Protein AF-A0AAD9MLM4-F1 (afdb_monomer_lite)

Foldseek 3Di:
DQDPCPVVVCCVVCVVVDDPDDQPEAAQEAEAAVVNVLVVLVVVDPDPVSSVVSSVVVVVVRCNRHVHDHYYHYDDLCSVVVPDDDDDPVRVVLVVLVVVLLCCQQPNDPFAHHAPPADQCADVQAGHLVVLVVLQQVVCPPPPTPGQWDDDPDDPPGFIAGLLQSVLLSLVVNVVSVVCVVVVHRDDPPDSDDSPPRDDPDDPDVPVVPPPPPDCLLQFPDQDLVLNRVSSSQSSRCVSVVDRQFQPRHDGHDHDHSVRNSCCSNPNDPPCPVPPPDDPPDPPDPPPPPVVVCPPPVVVRRDHAQLLLVCLLPDALVRLVVHFPLCSQLSDCDPPHPNNVVNNDDPQLVVLVVQLVVLVVQLVVLVVVCVDDPVCNVVSVVSNVVSVVSNVVSVVSSVVCCSPVPRDDPRCSVSSSVRLLPRPLVSGDPVCSSSSDDDLPFPFDQDPVCQVPDPDPPCDDPVVPPVVVVVVVPPPPDDDDPPPDDDDGDTDTDRDDPPPPPDDDDDDDDDDDDDDDDDDDDDDDDDDDDDDDDDDDDDDDDDDDDD

Structure (mmCIF, N/CA/C/O backbone):
data_AF-A0AAD9MLM4-F1
#
_entry.id   AF-A0AAD9MLM4-F1
#
loop_
_atom_site.group_PDB
_atom_site.id
_atom_site.type_symbol
_atom_site.label_atom_id
_atom_site.label_alt_id
_atom_site.label_comp_id
_atom_site.label_asym_id
_atom_site.label_entity_id
_atom_site.label_seq_id
_atom_site.pdbx_PDB_ins_code
_atom_site.Cartn_x
_atom_site.Cartn_y
_atom_site.Cartn_z
_atom_site.occupancy
_atom_site.B_iso_or_equiv
_atom_site.auth_seq_id
_atom_site.auth_comp_id
_atom_site.auth_asym_id
_atom_site.auth_atom_id
_atom_site.pdbx_PDB_model_num
ATOM 1 N N . MET A 1 1 ? -2.853 -8.994 13.478 1.00 41.12 1 MET A N 1
ATOM 2 C CA . MET A 1 1 ? -1.852 -9.075 12.383 1.00 41.12 1 MET A CA 1
ATOM 3 C C . MET A 1 1 ? -1.390 -10.520 12.213 1.00 41.12 1 MET A C 1
ATOM 5 O O . MET A 1 1 ? -0.914 -11.113 13.170 1.00 41.12 1 MET A O 1
ATOM 9 N N . GLY A 1 2 ? -1.604 -11.125 11.042 1.00 50.06 2 GLY A N 1
ATOM 10 C CA . GLY A 1 2 ? -1.428 -12.567 10.799 1.00 50.06 2 GLY A CA 1
ATOM 11 C C . GLY A 1 2 ? -0.006 -13.016 10.442 1.00 50.06 2 GLY A C 1
ATOM 12 O O . GLY A 1 2 ? 0.135 -13.924 9.626 1.00 50.06 2 GLY A O 1
ATOM 13 N N . ILE A 1 3 ? 1.035 -12.389 10.999 1.00 57.81 3 ILE A N 1
ATOM 14 C CA . ILE A 1 3 ? 2.434 -12.746 10.711 1.00 57.81 3 ILE A CA 1
ATOM 15 C C . ILE A 1 3 ? 2.723 -14.138 11.310 1.00 57.81 3 ILE A C 1
ATOM 17 O O . ILE A 1 3 ? 2.653 -14.295 12.537 1.00 57.81 3 ILE A O 1
ATOM 21 N N . PRO A 1 4 ? 3.029 -15.169 10.495 1.00 56.84 4 PRO A N 1
ATOM 22 C CA . PRO A 1 4 ? 3.308 -16.508 11.002 1.00 56.84 4 PRO A CA 1
ATOM 23 C C . PRO A 1 4 ? 4.464 -16.493 12.008 1.00 56.84 4 PRO A C 1
ATOM 25 O O . PRO A 1 4 ? 5.516 -15.921 11.751 1.00 56.84 4 PRO A O 1
ATOM 28 N N . GLY A 1 5 ? 4.262 -17.107 13.175 1.00 67.12 5 GLY A N 1
ATOM 29 C CA . GLY A 1 5 ? 5.287 -17.185 14.221 1.00 67.12 5 GLY A CA 1
ATOM 30 C C . GLY A 1 5 ? 5.464 -15.923 15.074 1.00 67.12 5 GLY A C 1
ATOM 31 O O . GLY A 1 5 ? 6.177 -15.999 16.070 1.00 67.12 5 GLY A O 1
ATOM 32 N N . PHE A 1 6 ? 4.780 -14.809 14.781 1.00 73.81 6 PHE A N 1
ATOM 33 C CA . PHE A 1 6 ? 4.893 -13.578 15.577 1.00 73.81 6 PHE A CA 1
ATOM 34 C C . PHE A 1 6 ? 4.547 -13.807 17.051 1.00 73.81 6 PHE A C 1
ATOM 36 O O . PHE A 1 6 ? 5.374 -13.545 17.912 1.00 73.81 6 PHE A O 1
ATOM 43 N N . ASN A 1 7 ? 3.393 -14.407 17.359 1.00 71.50 7 ASN A N 1
ATOM 44 C CA . ASN A 1 7 ? 3.023 -14.716 18.749 1.00 71.50 7 ASN A CA 1
ATOM 45 C C . ASN A 1 7 ? 4.035 -15.641 19.445 1.00 71.50 7 ASN A C 1
ATOM 47 O O . ASN A 1 7 ? 4.271 -15.505 20.642 1.00 71.50 7 ASN A O 1
ATOM 51 N N . THR A 1 8 ? 4.644 -16.576 18.710 1.00 79.31 8 THR A N 1
ATOM 52 C CA . THR A 1 8 ? 5.697 -17.452 19.242 1.00 79.31 8 THR A CA 1
ATOM 53 C C . THR A 1 8 ? 6.961 -16.658 19.560 1.00 79.31 8 THR A C 1
ATOM 55 O O . THR A 1 8 ? 7.553 -16.860 20.617 1.00 79.31 8 THR A O 1
ATOM 58 N N . TRP A 1 9 ? 7.357 -15.742 18.673 1.00 86.69 9 TRP A N 1
ATOM 59 C CA . TRP A 1 9 ? 8.491 -14.848 18.881 1.00 86.69 9 TRP A CA 1
ATOM 60 C C . TRP A 1 9 ? 8.241 -13.889 20.053 1.00 86.69 9 TRP A C 1
ATOM 62 O O . TRP A 1 9 ? 9.062 -13.854 20.962 1.00 86.69 9 TRP A O 1
ATOM 72 N N . VAL A 1 10 ? 7.086 -13.210 20.113 1.00 78.75 10 VAL A N 1
ATOM 73 C CA . VAL A 1 10 ? 6.741 -12.285 21.212 1.00 78.75 10 VAL A CA 1
ATOM 74 C C . VAL A 1 10 ? 6.710 -13.025 22.551 1.00 78.75 10 VAL A C 1
ATOM 76 O O . VAL A 1 10 ? 7.306 -12.548 23.506 1.00 78.75 10 VAL A O 1
ATOM 79 N N . ARG A 1 11 ? 6.118 -14.228 22.627 1.00 85.94 11 ARG A N 1
ATOM 80 C CA . ARG A 1 11 ? 6.148 -15.058 23.852 1.00 85.94 11 ARG A CA 1
ATOM 81 C C . ARG A 1 11 ? 7.552 -15.447 24.292 1.00 85.94 11 ARG A C 1
ATOM 83 O O . ARG A 1 11 ? 7.780 -15.620 25.483 1.00 85.94 11 ARG A O 1
ATOM 90 N N . LYS A 1 12 ? 8.469 -15.636 23.341 1.00 89.81 12 LYS A N 1
ATOM 91 C CA . LYS A 1 12 ? 9.864 -15.970 23.636 1.00 89.81 12 LYS A CA 1
ATOM 92 C C . LYS A 1 12 ? 10.642 -14.749 24.133 1.00 89.81 12 LYS A C 1
ATOM 94 O O . LYS A 1 12 ? 11.450 -14.907 25.036 1.00 89.81 12 LYS A O 1
ATOM 99 N N . GLN A 1 13 ? 10.423 -13.579 23.531 1.00 92.56 13 GLN A N 1
ATOM 100 C CA . GLN A 1 13 ? 11.154 -12.350 23.867 1.00 92.56 13 GLN A CA 1
ATOM 101 C C . GLN A 1 13 ? 10.599 -11.637 25.103 1.00 92.56 13 GLN A C 1
ATOM 103 O O . GLN A 1 13 ? 11.360 -11.049 25.859 1.00 92.56 13 GLN A O 1
ATOM 108 N N . TYR A 1 14 ? 9.286 -11.710 25.318 1.00 88.31 14 TYR A N 1
ATOM 109 C CA . TYR A 1 14 ? 8.581 -11.011 26.391 1.00 88.31 14 TYR A CA 1
ATOM 110 C C . TYR A 1 14 ? 7.689 -11.994 27.157 1.00 88.31 14 TYR A C 1
ATOM 112 O O . TYR A 1 14 ? 6.463 -11.879 27.096 1.00 88.31 14 TYR A O 1
ATOM 120 N N . PRO A 1 15 ? 8.260 -13.003 27.840 1.00 90.38 15 PRO A N 1
ATOM 121 C CA . PRO A 1 15 ? 7.467 -14.001 28.557 1.00 90.38 15 PRO A CA 1
ATOM 122 C C . PRO A 1 15 ? 6.548 -13.362 29.607 1.00 90.38 15 PRO A C 1
ATOM 124 O O . PRO A 1 15 ? 5.413 -13.807 29.762 1.00 90.38 15 PRO A O 1
ATOM 127 N N . ASP A 1 16 ? 6.993 -12.272 30.232 1.00 88.81 16 ASP A N 1
ATOM 128 C CA . ASP A 1 16 ? 6.259 -11.556 31.282 1.00 88.81 16 ASP A CA 1
ATOM 129 C C . ASP A 1 16 ? 5.074 -10.742 30.740 1.00 88.81 16 ASP A C 1
ATOM 131 O O . ASP A 1 16 ? 4.144 -10.425 31.477 1.00 88.81 16 ASP A O 1
ATOM 135 N N . ALA A 1 17 ? 5.046 -10.460 29.431 1.00 80.19 17 ALA A N 1
ATOM 136 C CA . ALA A 1 17 ? 3.893 -9.844 28.773 1.00 80.19 17 ALA A CA 1
ATOM 137 C C . ALA A 1 17 ? 2.716 -10.826 28.600 1.00 80.19 17 ALA A C 1
ATOM 139 O O . ALA A 1 17 ? 1.631 -10.424 28.176 1.00 80.19 17 ALA A O 1
ATOM 140 N N . PHE A 1 18 ? 2.912 -12.116 28.904 1.00 84.88 18 PHE A N 1
ATOM 141 C CA . PHE A 1 18 ? 1.872 -13.137 28.829 1.00 84.88 18 PHE A CA 1
ATOM 142 C C . PHE A 1 18 ? 1.575 -13.702 30.209 1.00 84.88 18 PHE A C 1
ATOM 144 O O . PHE A 1 18 ? 2.342 -14.481 30.772 1.00 84.88 18 PHE A O 1
ATOM 151 N N . VAL A 1 19 ? 0.380 -13.408 30.708 1.00 83.56 19 VAL A N 1
ATOM 152 C CA . VAL A 1 19 ? -0.139 -14.078 31.896 1.00 83.56 19 VAL A CA 1
ATOM 153 C C . VAL A 1 19 ? -0.535 -15.504 31.513 1.00 83.56 19 VAL A C 1
ATOM 155 O O . VAL A 1 19 ? -1.366 -15.723 30.626 1.00 83.56 19 VAL A O 1
ATOM 158 N N . LYS A 1 20 ? 0.067 -16.499 32.174 1.00 83.81 20 LYS A N 1
ATOM 159 C CA . LYS A 1 20 ? -0.412 -17.883 32.105 1.00 83.81 20 LYS A CA 1
ATOM 160 C C . LYS A 1 20 ? -1.719 -17.965 32.883 1.00 83.81 20 LYS A C 1
ATOM 162 O O . LYS A 1 20 ? -1.706 -18.152 34.092 1.00 83.81 20 LYS A O 1
ATOM 167 N N . LEU A 1 21 ? -2.833 -17.822 32.179 1.00 80.94 21 LEU A N 1
ATOM 168 C CA . LEU A 1 21 ? -4.146 -18.054 32.763 1.00 80.94 21 LEU A CA 1
ATOM 169 C C . LEU A 1 21 ? -4.294 -19.550 33.058 1.00 80.94 21 LEU A C 1
ATOM 171 O O . LEU A 1 21 ? -4.086 -20.386 32.170 1.00 80.94 21 LEU A O 1
ATOM 175 N N . SER A 1 22 ? -4.620 -19.889 34.305 1.00 85.62 22 SER A N 1
ATOM 176 C CA . SER A 1 22 ? -5.024 -21.253 34.635 1.00 85.62 22 SER A CA 1
ATOM 177 C C . SER A 1 22 ? -6.350 -21.553 33.921 1.00 85.62 22 SER A C 1
ATOM 179 O O . SER A 1 22 ? -7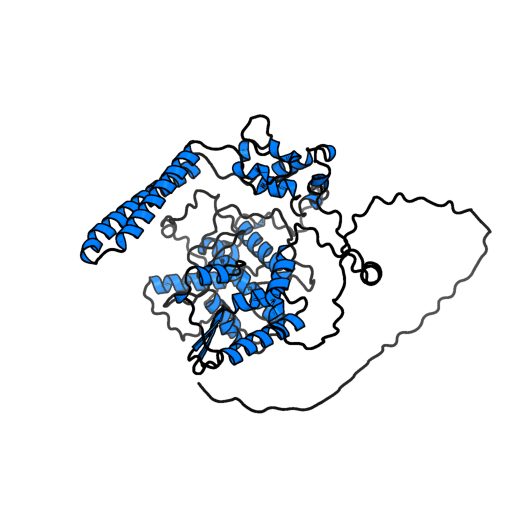.235 -20.698 33.945 1.00 85.62 22 SER A O 1
ATOM 181 N N . PRO A 1 23 ? -6.550 -22.745 33.324 1.00 79.00 23 PRO A N 1
ATOM 182 C CA . PRO A 1 23 ? -7.811 -23.107 32.662 1.00 79.00 23 PRO A CA 1
ATOM 183 C C . PRO A 1 23 ? -9.055 -22.989 33.557 1.00 79.00 23 PRO A C 1
ATOM 185 O O . PRO A 1 23 ? -10.180 -22.977 33.070 1.00 79.00 23 PRO A O 1
ATOM 188 N N . SER A 1 24 ? -8.860 -22.959 34.876 1.00 81.69 24 SER A N 1
ATOM 189 C CA . SER A 1 24 ? -9.924 -22.839 35.869 1.00 81.69 24 SER A CA 1
ATOM 190 C C . SER A 1 24 ? -10.165 -21.412 36.353 1.00 81.69 24 SER A C 1
ATOM 192 O O . SER A 1 24 ? -11.102 -21.208 37.120 1.00 81.69 24 SER A O 1
ATOM 194 N N . GLU A 1 25 ? -9.3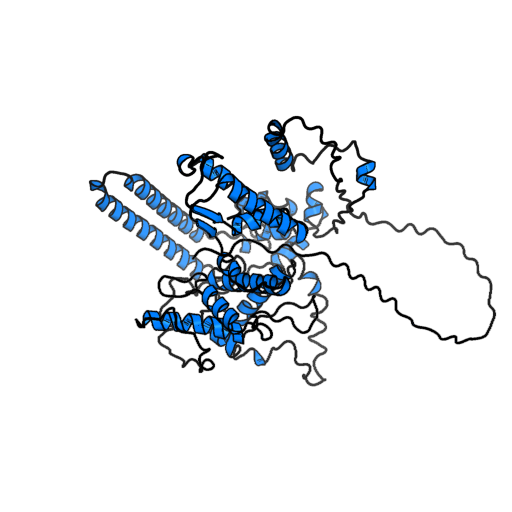18 -20.448 35.990 1.00 91.62 25 GLU A N 1
ATOM 195 C CA . GLU A 1 25 ? -9.369 -19.097 36.539 1.00 91.62 25 GLU A CA 1
ATOM 196 C C . GLU A 1 25 ? -10.238 -18.187 35.656 1.00 91.62 25 GLU A C 1
ATOM 198 O O . GLU A 1 25 ? -9.857 -17.869 34.528 1.00 91.62 25 GLU A O 1
ATOM 203 N N . PRO A 1 26 ? -11.423 -17.772 36.137 1.00 92.56 26 PRO A N 1
ATOM 204 C CA . PRO A 1 26 ? -12.310 -16.926 35.358 1.00 92.56 26 PRO A CA 1
ATOM 205 C C . PRO A 1 26 ? -11.778 -15.494 35.288 1.00 92.56 26 PRO A C 1
ATOM 207 O O . PRO A 1 26 ? -11.460 -14.889 36.317 1.00 92.56 26 PRO A O 1
ATOM 210 N N . VAL A 1 27 ? -11.763 -14.911 34.093 1.00 93.88 27 VAL A N 1
ATOM 211 C CA . VAL A 1 27 ? -11.370 -13.509 33.896 1.00 93.88 27 VAL A CA 1
ATOM 212 C C . VAL A 1 27 ? -12.551 -12.569 34.132 1.00 93.88 27 VAL A C 1
ATOM 214 O O . VAL A 1 27 ? -13.708 -12.937 33.949 1.00 93.88 27 VAL A O 1
ATOM 217 N N . ASP A 1 28 ? -12.292 -11.325 34.520 1.00 92.62 28 ASP A N 1
ATOM 218 C CA . ASP A 1 28 ? -13.352 -10.313 34.606 1.00 92.62 28 ASP A CA 1
ATOM 219 C C . ASP A 1 28 ? -13.786 -9.840 33.211 1.00 92.62 28 ASP A C 1
ATOM 221 O O . ASP A 1 28 ? -14.979 -9.731 32.913 1.00 92.62 28 ASP A O 1
ATOM 225 N N . HIS A 1 29 ? -12.816 -9.605 32.329 1.00 86.38 29 HIS A N 1
ATOM 226 C CA . HIS A 1 29 ? -13.038 -9.080 30.990 1.00 86.38 29 HIS A CA 1
ATOM 227 C C . HIS A 1 29 ? -12.274 -9.916 29.963 1.00 86.38 29 HIS A C 1
ATOM 229 O O . HIS A 1 29 ? -11.076 -10.138 30.117 1.00 86.38 29 HIS A O 1
ATOM 235 N N . LEU A 1 30 ? -12.958 -10.358 28.908 1.00 88.00 30 LEU A N 1
ATOM 236 C CA . LEU A 1 30 ? -12.347 -11.069 27.787 1.00 88.00 30 LEU A CA 1
ATOM 237 C C . LEU A 1 30 ? -12.404 -10.195 26.538 1.00 88.00 30 LEU A C 1
ATOM 239 O O . LEU A 1 30 ? -13.489 -9.837 26.089 1.00 88.00 30 LEU A O 1
ATOM 243 N N . TYR A 1 31 ? -11.244 -9.878 25.965 1.00 87.50 31 TYR A N 1
ATOM 244 C CA . TYR A 1 31 ? -11.149 -9.242 24.655 1.00 87.50 31 TYR A CA 1
ATOM 245 C C . TYR A 1 31 ? -10.790 -10.284 23.591 1.00 87.50 31 TYR A C 1
ATOM 247 O O . TYR A 1 31 ? -9.751 -10.937 23.686 1.00 87.50 31 TYR A O 1
ATOM 255 N N . VAL A 1 32 ? -11.631 -10.435 22.569 1.00 85.69 32 VAL A N 1
ATOM 256 C CA . VAL A 1 32 ? -11.391 -11.338 21.437 1.00 85.69 32 VAL A CA 1
ATOM 257 C C . VAL A 1 32 ? -11.060 -10.507 20.206 1.00 85.69 32 VAL A C 1
ATOM 259 O O . VAL A 1 32 ? -11.939 -9.842 19.670 1.00 85.69 32 VAL A O 1
ATOM 262 N N . ASP A 1 33 ? -9.820 -10.575 19.718 1.00 83.19 33 ASP A N 1
ATOM 263 C CA . ASP A 1 33 ? -9.464 -10.037 18.398 1.00 83.19 33 ASP A CA 1
ATOM 264 C C . ASP A 1 33 ? -10.144 -10.888 17.314 1.00 83.19 33 ASP A C 1
ATOM 266 O O . ASP A 1 33 ? -9.694 -11.989 16.951 1.00 83.19 33 ASP A O 1
ATOM 270 N N . LEU A 1 34 ? -11.275 -10.387 16.818 1.00 82.50 34 LEU A N 1
ATOM 271 C CA . LEU A 1 34 ? -12.071 -11.079 15.823 1.00 82.50 34 LEU A CA 1
ATOM 272 C C . LEU A 1 34 ? -11.368 -11.086 14.469 1.00 82.50 34 LEU A C 1
ATOM 274 O O . LEU A 1 34 ? -11.475 -12.075 13.757 1.00 82.50 34 LEU A O 1
ATOM 278 N N . ALA A 1 35 ? -10.598 -10.052 14.123 1.00 72.81 35 ALA A N 1
ATOM 279 C CA . ALA A 1 35 ? -9.879 -10.006 12.851 1.00 72.81 35 ALA A CA 1
ATOM 280 C C . ALA A 1 35 ? -8.841 -11.135 12.764 1.00 72.81 35 ALA A C 1
ATOM 282 O O . ALA A 1 35 ? -8.776 -11.859 11.767 1.00 72.81 35 ALA A O 1
ATOM 283 N N . CYS A 1 36 ? -8.073 -11.346 13.836 1.00 78.50 36 CYS A N 1
ATOM 284 C CA . CYS A 1 36 ? -7.139 -12.466 13.926 1.00 78.50 36 CYS A CA 1
ATOM 285 C C . CYS A 1 36 ? -7.868 -13.821 13.900 1.00 78.50 36 CYS A C 1
ATOM 287 O O . CYS A 1 36 ? -7.474 -14.734 13.169 1.00 78.50 36 CYS A O 1
ATOM 289 N N . THR A 1 37 ? -8.965 -13.938 14.654 1.00 84.06 37 THR A N 1
ATOM 290 C CA . THR A 1 37 ? -9.767 -15.167 14.733 1.00 84.06 37 THR A CA 1
ATOM 291 C C . THR A 1 37 ? -10.356 -15.538 13.366 1.00 84.06 37 THR A C 1
ATOM 293 O O . THR A 1 37 ? -10.158 -16.660 12.893 1.00 84.06 37 THR A O 1
ATOM 296 N N . LEU A 1 38 ? -10.982 -14.579 12.680 1.00 82.62 38 LEU A N 1
ATOM 297 C CA . LEU A 1 38 ? -11.536 -14.735 11.336 1.00 82.62 38 LEU A CA 1
ATOM 298 C C . LEU A 1 38 ? -10.459 -15.129 10.327 1.00 82.62 38 LEU A C 1
ATOM 300 O O . LEU A 1 38 ? -10.668 -16.073 9.573 1.00 82.62 38 LEU A O 1
ATOM 304 N N . HIS A 1 39 ? -9.287 -14.488 10.351 1.00 79.06 39 HIS A N 1
ATOM 305 C CA . HIS A 1 39 ? -8.195 -14.820 9.432 1.00 79.06 39 HIS A CA 1
ATOM 306 C C . HIS A 1 39 ? -7.772 -16.298 9.536 1.00 79.06 39 HIS A C 1
ATOM 308 O O . HIS A 1 39 ? -7.571 -16.971 8.522 1.00 79.06 39 HIS A O 1
ATOM 314 N N . VAL A 1 40 ? -7.677 -16.832 10.760 1.00 83.69 40 VAL A N 1
ATOM 315 C CA . VAL A 1 40 ? -7.343 -18.248 10.993 1.00 83.69 40 VAL A CA 1
ATOM 316 C C . VAL A 1 40 ? -8.463 -19.176 10.524 1.00 83.69 40 VAL A C 1
ATOM 318 O O . VAL A 1 40 ? -8.184 -20.240 9.966 1.00 83.69 40 VAL A O 1
ATOM 321 N N . ILE A 1 41 ? -9.721 -18.803 10.760 1.00 87.75 41 ILE A N 1
ATOM 322 C CA . ILE A 1 41 ? -10.874 -19.637 10.417 1.00 87.75 41 ILE A CA 1
ATOM 323 C C . ILE A 1 41 ? -11.111 -19.662 8.909 1.00 87.75 41 ILE A C 1
ATOM 325 O O . ILE A 1 41 ? -11.262 -20.752 8.357 1.00 87.75 41 ILE A O 1
ATOM 329 N N . ILE A 1 42 ? -11.083 -18.506 8.241 1.00 84.44 42 ILE A N 1
ATOM 330 C CA . ILE A 1 42 ? -11.265 -18.376 6.787 1.00 84.44 42 ILE A CA 1
ATOM 331 C C . ILE A 1 42 ? -10.235 -19.237 6.059 1.00 84.44 42 ILE A C 1
ATOM 333 O O . ILE A 1 42 ? -10.610 -20.080 5.253 1.00 84.44 42 ILE A O 1
ATOM 337 N N . ARG A 1 43 ? -8.948 -19.143 6.428 1.00 81.62 43 ARG A N 1
ATOM 338 C CA . ARG A 1 43 ? -7.878 -19.961 5.825 1.00 81.62 43 ARG A CA 1
ATOM 339 C C . ARG A 1 43 ? -8.096 -21.471 5.932 1.00 81.62 43 ARG A C 1
ATOM 341 O O . ARG A 1 43 ? -7.546 -22.223 5.135 1.00 81.62 43 ARG A O 1
ATOM 348 N N . LYS A 1 44 ? -8.838 -21.928 6.942 1.00 85.75 44 LYS A N 1
ATOM 349 C CA . LYS A 1 44 ? -9.098 -23.354 7.187 1.00 85.75 44 LYS A CA 1
ATOM 350 C C . LYS A 1 44 ? -10.468 -23.814 6.690 1.00 85.75 44 LYS A C 1
ATOM 352 O O . LYS A 1 44 ? -10.795 -24.991 6.854 1.00 85.75 44 LYS A O 1
ATOM 357 N N . SER A 1 45 ? -11.276 -22.911 6.150 1.00 87.38 45 SER A N 1
ATOM 358 C CA . SER A 1 45 ? -12.643 -23.195 5.729 1.00 87.38 45 SER A CA 1
ATOM 359 C C . SER A 1 45 ? -12.697 -23.222 4.214 1.00 87.38 45 SER A C 1
ATOM 361 O O . SER A 1 45 ? -12.264 -22.281 3.565 1.00 87.38 45 SER A O 1
ATOM 363 N N . THR A 1 46 ? -13.228 -24.300 3.643 1.00 84.62 46 THR A N 1
ATOM 364 C CA . THR A 1 46 ? -13.425 -24.399 2.187 1.00 84.62 46 THR A CA 1
ATOM 365 C C . THR A 1 46 ? -14.856 -24.078 1.765 1.00 84.62 46 THR A C 1
ATOM 367 O O . THR A 1 46 ? -15.152 -24.025 0.579 1.00 84.62 46 THR A O 1
ATOM 370 N N . THR A 1 47 ? -15.755 -23.901 2.737 1.00 84.44 47 THR A N 1
ATOM 371 C CA . THR A 1 47 ? -17.180 -23.612 2.539 1.00 84.44 47 THR A CA 1
ATOM 372 C C . THR A 1 47 ? -17.676 -22.669 3.633 1.00 84.44 47 THR A C 1
ATOM 374 O O . THR A 1 47 ? -17.124 -22.655 4.738 1.00 84.44 47 THR A O 1
ATOM 377 N N . GLU A 1 48 ? -18.750 -21.932 3.352 1.00 75.88 48 GLU A N 1
ATOM 378 C CA . GLU A 1 48 ? -19.423 -21.032 4.301 1.00 75.88 48 GLU A CA 1
ATOM 379 C C . GLU A 1 48 ? -19.884 -21.774 5.568 1.00 75.88 48 GLU A C 1
ATOM 381 O O . GLU A 1 48 ? -19.596 -21.357 6.689 1.00 75.88 48 GLU A O 1
ATOM 386 N N . TYR A 1 49 ? -20.490 -22.956 5.411 1.00 83.38 49 TYR A N 1
ATOM 387 C CA . TYR A 1 49 ? -20.901 -23.793 6.542 1.00 83.38 49 TYR A CA 1
ATOM 388 C C . TYR A 1 49 ? -19.724 -24.162 7.465 1.00 83.38 49 TYR A C 1
ATOM 390 O O . TYR A 1 49 ? -19.830 -24.090 8.692 1.00 83.38 49 TYR A O 1
ATOM 398 N N . GLN A 1 50 ? -18.570 -24.535 6.894 1.00 85.75 50 GLN A N 1
ATOM 399 C CA . GLN A 1 50 ? -17.371 -24.819 7.688 1.00 85.75 50 GLN A CA 1
ATOM 400 C C . GLN A 1 50 ? -16.836 -23.575 8.394 1.00 85.75 50 GLN A C 1
ATOM 402 O O . GLN A 1 50 ? -16.368 -23.698 9.528 1.00 85.75 50 GLN A O 1
ATOM 407 N N . PHE A 1 51 ? -16.906 -22.413 7.743 1.00 87.31 51 PHE A N 1
ATOM 408 C CA . PHE A 1 51 ? -16.513 -21.139 8.331 1.00 87.31 51 PHE A CA 1
ATOM 409 C C . PHE A 1 51 ? -17.341 -20.842 9.583 1.00 87.31 51 PHE A C 1
ATOM 411 O O . PHE A 1 51 ? -16.759 -20.708 10.661 1.00 87.31 51 PHE A O 1
ATOM 418 N N . HIS A 1 52 ? -18.675 -20.865 9.484 1.00 84.25 52 HIS A N 1
ATOM 419 C CA . HIS A 1 52 ? -19.554 -20.631 10.634 1.00 84.25 52 HIS A CA 1
ATOM 420 C C . HIS A 1 52 ? -19.303 -21.638 11.752 1.00 84.25 52 HIS A C 1
ATOM 422 O O . HIS A 1 52 ? -19.048 -21.251 12.892 1.00 84.25 52 HIS A O 1
ATOM 428 N N . ARG A 1 53 ? -19.286 -22.937 11.434 1.00 90.62 53 ARG A N 1
ATOM 429 C CA . ARG A 1 53 ? -19.059 -23.988 12.434 1.00 90.62 53 ARG A CA 1
ATOM 430 C C . ARG A 1 53 ? -17.727 -23.810 13.168 1.00 90.62 53 ARG A C 1
ATOM 432 O O . ARG A 1 53 ? -17.666 -24.012 14.377 1.00 90.62 53 ARG A O 1
ATOM 439 N N . ARG A 1 54 ? -16.650 -23.456 12.460 1.00 89.38 54 ARG A N 1
ATOM 440 C CA . ARG A 1 54 ? -15.329 -23.227 13.069 1.00 89.38 54 ARG A CA 1
ATOM 441 C C . ARG A 1 54 ? -15.282 -21.930 13.870 1.00 89.38 54 ARG A C 1
ATOM 443 O O . ARG A 1 54 ? -14.604 -21.911 14.891 1.00 89.38 54 ARG A O 1
ATOM 450 N N . LEU A 1 55 ? -15.975 -20.882 13.428 1.00 89.12 55 LEU A N 1
ATOM 451 C CA . LEU A 1 55 ? -16.069 -19.621 14.158 1.00 89.12 55 LEU A CA 1
ATOM 452 C C . LEU A 1 55 ? -16.806 -19.791 15.475 1.00 89.12 55 LEU A C 1
ATOM 454 O O . LEU A 1 55 ? -16.230 -19.473 16.510 1.00 89.12 55 LEU A O 1
ATOM 458 N N . HIS A 1 56 ? -18.010 -20.360 15.443 1.00 87.00 56 HIS A N 1
ATOM 459 C CA . HIS A 1 56 ? -18.775 -20.635 16.656 1.00 87.00 56 HIS A CA 1
ATOM 460 C C . HIS A 1 56 ? -17.984 -21.524 17.608 1.00 87.00 56 HIS A C 1
ATOM 462 O O . HIS A 1 56 ? -17.708 -21.102 18.724 1.00 87.00 56 HIS A O 1
ATOM 468 N N . LYS A 1 57 ? -17.455 -22.654 17.115 1.00 92.69 57 LYS A N 1
ATOM 469 C CA . LYS A 1 57 ? -16.608 -23.531 17.930 1.00 92.69 57 LYS A CA 1
ATOM 470 C C . LYS A 1 57 ? -15.440 -22.775 18.573 1.00 92.69 57 LYS A C 1
ATOM 472 O O . LYS A 1 57 ? -15.120 -23.010 19.730 1.00 92.69 57 LYS A O 1
ATOM 477 N N . ARG A 1 58 ? -14.775 -21.882 17.834 1.00 92.44 58 ARG A N 1
ATOM 478 C CA . ARG A 1 58 ? -13.617 -21.147 18.354 1.00 92.44 58 ARG A CA 1
ATOM 479 C C . ARG A 1 58 ? -14.005 -20.108 19.406 1.00 92.44 58 ARG A C 1
ATOM 481 O O . ARG A 1 58 ? -13.244 -19.898 20.344 1.00 92.44 58 ARG A O 1
ATOM 488 N N . LEU A 1 59 ? -15.152 -19.456 19.240 1.00 89.38 59 LEU A N 1
ATOM 489 C CA . LEU A 1 59 ? -15.690 -18.534 20.236 1.00 89.38 59 LEU A CA 1
ATOM 490 C C . LEU A 1 59 ? -16.120 -19.289 21.496 1.00 89.38 59 LEU A C 1
ATOM 492 O O . LEU A 1 59 ? -15.765 -18.856 22.587 1.00 89.38 59 LEU A O 1
ATOM 496 N N . ASP A 1 60 ? -16.770 -20.443 21.347 1.00 90.50 60 ASP A N 1
ATOM 497 C CA . ASP A 1 60 ? -17.134 -21.319 22.466 1.00 90.50 60 ASP A CA 1
ATOM 498 C C . ASP A 1 60 ? -15.883 -21.772 23.231 1.00 90.50 60 ASP A C 1
ATOM 500 O O . ASP A 1 60 ? -15.828 -21.638 24.449 1.00 90.50 60 ASP A O 1
ATOM 504 N N . GLU A 1 61 ? -14.828 -22.185 22.516 1.00 90.69 61 GLU A N 1
ATOM 505 C CA . GLU A 1 61 ? -13.524 -22.515 23.110 1.00 90.69 61 GLU A CA 1
ATOM 506 C C . GLU A 1 61 ? -12.947 -21.341 23.927 1.00 90.69 61 GLU A C 1
ATOM 508 O O . GLU A 1 61 ? -12.355 -21.565 24.981 1.00 90.69 61 GLU A O 1
ATOM 513 N N . TYR A 1 62 ? -13.104 -20.088 23.480 1.00 90.44 62 TYR A N 1
ATOM 514 C CA . TYR A 1 62 ? -12.666 -18.924 24.260 1.00 90.44 62 TYR A CA 1
ATOM 515 C C . TYR A 1 62 ? -13.528 -18.685 25.500 1.00 90.44 62 TYR A C 1
ATOM 517 O O . TYR A 1 62 ? -12.998 -18.421 26.579 1.00 90.44 62 TYR A O 1
ATOM 525 N N . LEU A 1 63 ? -14.848 -18.773 25.365 1.00 90.25 63 LEU A N 1
ATOM 526 C CA . LEU A 1 63 ? -15.768 -18.551 26.478 1.00 90.25 63 LEU A CA 1
ATOM 527 C C . LEU A 1 63 ? -15.615 -19.625 27.556 1.00 90.25 63 LEU A C 1
ATOM 529 O O . LEU A 1 63 ? -15.586 -19.297 28.741 1.00 90.25 63 LEU A O 1
ATOM 533 N N . GLU A 1 64 ? -15.445 -20.882 27.155 1.00 89.69 64 GLU A N 1
ATOM 534 C CA . GLU A 1 64 ? -15.247 -22.003 28.069 1.00 89.69 64 GLU A CA 1
ATOM 535 C C . GLU A 1 64 ? -13.893 -21.929 28.786 1.00 89.69 64 GLU A C 1
ATOM 537 O O . GLU A 1 64 ? -13.829 -22.163 29.996 1.00 89.69 64 GLU A O 1
ATOM 542 N N . ALA A 1 65 ? -12.826 -21.562 28.063 1.00 88.25 65 ALA A N 1
ATOM 543 C CA . ALA A 1 65 ? -11.475 -21.494 28.615 1.00 88.25 65 ALA A CA 1
ATOM 544 C C . ALA A 1 65 ? -11.259 -20.303 29.559 1.00 88.25 65 ALA A C 1
ATOM 546 O O . ALA A 1 65 ? -10.503 -20.426 30.518 1.00 88.25 65 ALA A O 1
ATOM 547 N N . PHE A 1 66 ? -11.882 -19.152 29.286 1.00 89.44 66 PHE A N 1
ATOM 548 C CA . PHE A 1 66 ? -11.618 -17.919 30.039 1.00 89.44 66 PHE A CA 1
ATOM 549 C C . PHE A 1 66 ? -12.750 -17.510 30.982 1.00 89.44 66 PHE A C 1
ATOM 551 O O . PHE A 1 66 ? -12.511 -16.717 31.890 1.00 89.44 66 PHE A O 1
ATOM 558 N N . ARG A 1 67 ? -13.970 -18.034 30.789 1.00 91.62 67 ARG A N 1
ATOM 559 C CA . ARG A 1 67 ? -15.145 -17.812 31.655 1.00 91.62 67 ARG A CA 1
ATOM 560 C C . ARG A 1 67 ? -15.305 -16.344 32.092 1.00 91.62 67 ARG A C 1
ATOM 562 O O . ARG A 1 67 ? -15.250 -16.060 33.293 1.00 91.62 67 ARG A O 1
ATOM 569 N N . PRO A 1 68 ? -15.456 -15.397 31.145 1.00 93.25 68 PRO A N 1
ATOM 570 C CA . PRO A 1 68 ? -15.551 -13.981 31.477 1.00 93.25 68 PRO A CA 1
ATOM 571 C C . PRO A 1 68 ? -16.735 -13.701 32.412 1.00 93.25 68 PRO A C 1
ATOM 573 O O . PRO A 1 68 ? -17.864 -14.079 32.110 1.00 93.25 68 PRO A O 1
ATOM 576 N N . ARG A 1 69 ? -16.487 -13.015 33.534 1.00 93.81 69 ARG A N 1
ATOM 577 C CA . ARG A 1 69 ? -17.500 -12.721 34.566 1.00 93.81 69 ARG A CA 1
ATOM 578 C C . ARG A 1 69 ? -18.253 -11.414 34.350 1.00 93.81 69 ARG A C 1
ATOM 580 O O . ARG A 1 69 ? -19.395 -11.307 34.781 1.00 93.81 69 ARG A O 1
ATOM 587 N N . LYS A 1 70 ? -17.619 -10.410 33.735 1.00 89.25 70 LYS A N 1
ATOM 588 C CA . LYS A 1 70 ? -18.191 -9.060 33.605 1.00 89.25 70 LYS A CA 1
ATOM 589 C C . LYS A 1 70 ? -18.444 -8.663 32.159 1.00 89.25 70 LYS A C 1
ATOM 591 O O . LYS A 1 70 ? -19.548 -8.239 31.842 1.00 89.25 70 LYS A O 1
ATOM 596 N N . ARG A 1 71 ? -17.432 -8.715 31.279 1.00 83.75 71 ARG A N 1
ATOM 597 C CA . ARG A 1 71 ? -17.588 -8.251 29.881 1.00 83.75 71 ARG A CA 1
ATOM 598 C C . ARG A 1 71 ? -16.861 -9.130 28.875 1.00 83.75 71 ARG A C 1
ATOM 600 O O . ARG A 1 71 ? -15.726 -9.537 29.107 1.00 83.75 71 ARG A O 1
ATOM 607 N N . LEU A 1 72 ? -17.492 -9.319 27.722 1.00 84.44 72 LEU A N 1
ATOM 608 C CA . LEU A 1 72 ? -16.876 -9.838 26.508 1.00 84.44 72 LEU A CA 1
ATOM 609 C C . LEU A 1 72 ? -16.792 -8.696 25.490 1.00 84.44 72 LEU A C 1
ATOM 611 O O . LEU A 1 72 ? -17.814 -8.217 25.009 1.00 84.44 72 LEU A O 1
ATOM 615 N N . ALA A 1 73 ? -15.583 -8.256 25.166 1.00 78.88 73 ALA A N 1
ATOM 616 C CA . ALA A 1 73 ? -15.333 -7.281 24.118 1.00 78.88 73 ALA A CA 1
ATOM 617 C C . ALA A 1 73 ? -14.840 -8.012 22.868 1.00 78.88 73 ALA A C 1
ATOM 619 O O . ALA A 1 73 ? -13.743 -8.562 22.843 1.00 78.88 73 ALA A O 1
ATOM 620 N N . VAL A 1 74 ? -15.641 -8.019 21.809 1.00 76.12 74 VAL A N 1
ATOM 621 C CA . VAL A 1 74 ? -15.204 -8.553 20.518 1.00 76.12 74 VAL A CA 1
ATOM 622 C C . VAL A 1 74 ? -14.575 -7.408 19.730 1.00 76.12 74 VAL A C 1
ATOM 624 O O . VAL A 1 74 ? -15.252 -6.504 19.247 1.00 76.12 74 VAL A O 1
ATOM 627 N N . GLY A 1 75 ? -13.250 -7.419 19.677 1.00 60.06 75 GLY A N 1
ATOM 628 C CA . GLY A 1 75 ? -12.421 -6.437 19.007 1.00 60.06 75 GLY A CA 1
ATOM 629 C C . GLY A 1 75 ? -12.439 -6.580 17.495 1.00 60.06 75 GLY A C 1
ATOM 630 O O . GLY A 1 75 ? -12.125 -7.640 16.956 1.00 60.06 75 GLY A O 1
ATOM 631 N N . GLY A 1 76 ? -12.779 -5.492 16.814 1.00 58.94 76 GLY A N 1
ATOM 632 C CA . GLY A 1 76 ? -12.847 -5.400 15.360 1.00 58.94 76 GLY A CA 1
ATOM 633 C C . GLY A 1 76 ? -14.048 -4.561 14.931 1.00 58.94 76 GLY A C 1
ATOM 634 O O . GLY A 1 76 ? -15.000 -4.391 15.690 1.00 58.94 76 GLY A O 1
ATOM 635 N N . VAL A 1 77 ? -14.022 -4.053 13.698 1.00 53.72 77 VAL A N 1
ATOM 636 C CA . VAL A 1 77 ? -15.111 -3.256 13.085 1.00 53.72 77 VAL A CA 1
ATOM 637 C C . VAL A 1 77 ? -16.489 -3.952 13.194 1.00 53.72 77 VAL A C 1
ATOM 639 O O . VAL A 1 77 ? -17.530 -3.299 13.246 1.00 53.72 77 VAL A O 1
ATOM 642 N N . TRP A 1 78 ? -16.480 -5.277 13.355 1.00 55.81 78 TRP A N 1
ATOM 643 C CA . TRP A 1 78 ? -17.621 -6.187 13.450 1.00 55.81 78 TRP A CA 1
ATOM 644 C C . TRP A 1 78 ? -18.394 -6.176 14.784 1.00 55.81 78 TRP A C 1
ATOM 646 O O . TRP A 1 78 ? -19.511 -6.678 14.830 1.00 55.81 78 TRP A O 1
ATOM 656 N N . GLY A 1 79 ? -17.869 -5.605 15.876 1.00 49.50 79 GLY A N 1
ATOM 657 C CA . GLY A 1 79 ? -18.579 -5.598 17.170 1.00 49.50 79 GLY A CA 1
ATOM 658 C C . GLY A 1 79 ? -19.913 -4.829 17.152 1.00 49.50 79 GLY A C 1
ATOM 659 O O . GLY A 1 79 ? -20.845 -5.196 17.860 1.00 49.50 79 GLY A O 1
ATOM 660 N N . ARG A 1 80 ? -20.044 -3.804 16.292 1.00 53.53 80 ARG A N 1
ATOM 661 C CA . ARG A 1 80 ? -21.305 -3.049 16.103 1.00 53.53 80 ARG A CA 1
ATOM 662 C C . ARG A 1 80 ? -22.329 -3.775 15.230 1.00 53.53 80 ARG A C 1
ATOM 664 O O . ARG A 1 80 ? -23.504 -3.438 15.266 1.00 53.53 80 ARG A O 1
ATOM 671 N N . LEU A 1 81 ? -21.892 -4.780 14.478 1.00 53.84 81 LEU A N 1
ATOM 672 C CA . LEU A 1 81 ? -22.745 -5.561 13.587 1.00 53.84 81 LEU A CA 1
ATOM 673 C C . LEU A 1 81 ? -23.712 -6.475 14.355 1.00 53.84 81 LEU A C 1
ATOM 675 O O . LEU A 1 81 ? -24.778 -6.796 13.848 1.00 53.84 81 LEU A O 1
ATOM 679 N N . LEU A 1 82 ? -23.391 -6.816 15.608 1.00 53.12 82 LEU A N 1
ATOM 680 C CA . LEU A 1 82 ? -24.244 -7.633 16.481 1.00 53.12 82 LEU A CA 1
ATOM 681 C C . LEU A 1 82 ? -25.510 -6.908 16.977 1.00 53.12 82 LEU A C 1
ATOM 683 O O . LEU A 1 82 ? -26.393 -7.558 17.527 1.00 53.12 82 LEU A O 1
ATOM 687 N N . GLY A 1 83 ? -25.606 -5.586 16.787 1.00 55.81 83 GLY A N 1
ATOM 688 C CA . GLY A 1 83 ? -26.815 -4.801 17.064 1.00 55.81 83 GLY A CA 1
ATOM 689 C C . GLY A 1 83 ? -27.718 -4.587 15.845 1.00 55.81 83 GLY A C 1
ATOM 690 O O . GLY A 1 83 ? -28.760 -3.950 15.977 1.00 55.81 83 GLY A O 1
ATOM 691 N N . LEU A 1 84 ? -27.327 -5.076 14.663 1.00 57.09 84 LEU A N 1
ATOM 692 C CA . LEU A 1 84 ? -28.134 -4.942 13.453 1.00 57.09 84 LEU A CA 1
ATOM 693 C C . LEU A 1 84 ? -29.199 -6.053 13.397 1.00 57.09 84 LEU A C 1
ATOM 695 O O . LEU A 1 84 ? -28.935 -7.178 13.832 1.00 57.09 84 LEU A O 1
ATOM 699 N N . PRO A 1 85 ? -30.406 -5.768 12.867 1.00 58.91 85 PRO A N 1
ATOM 700 C CA . PRO A 1 85 ? -31.393 -6.806 12.573 1.00 58.91 85 PRO A CA 1
ATOM 701 C C . PRO A 1 85 ? -30.767 -7.890 11.684 1.00 58.91 85 PRO A C 1
ATOM 703 O O . PRO A 1 85 ? -29.820 -7.602 10.956 1.00 58.91 85 PRO A O 1
ATOM 706 N N . GLN A 1 86 ? -31.276 -9.129 11.753 1.00 64.38 86 GLN A N 1
ATOM 707 C CA . GLN A 1 86 ? -30.726 -10.281 11.022 1.00 64.38 86 GLN A CA 1
ATOM 708 C C . GLN A 1 86 ? -30.498 -9.940 9.541 1.00 64.38 86 GLN A C 1
ATOM 710 O O . GLN A 1 86 ? -31.434 -9.911 8.743 1.00 64.38 86 GLN A O 1
ATOM 715 N N . LEU A 1 87 ? -29.245 -9.658 9.185 1.00 69.00 87 LEU A N 1
ATOM 716 C CA . LEU A 1 87 ? -28.856 -9.355 7.818 1.00 69.00 87 LEU A CA 1
ATOM 717 C C . LEU A 1 87 ? -28.878 -10.649 7.006 1.00 69.00 87 LEU A C 1
ATOM 719 O O . LEU A 1 87 ? -28.462 -11.709 7.476 1.00 69.00 87 LEU A O 1
ATOM 723 N N . THR A 1 88 ? -29.328 -10.563 5.758 1.00 77.44 88 THR A N 1
ATOM 724 C CA . THR A 1 88 ? -29.162 -11.668 4.809 1.00 77.44 88 THR A CA 1
ATOM 725 C C . THR A 1 88 ? -27.670 -11.890 4.524 1.00 77.44 88 THR A C 1
ATOM 727 O O . THR A 1 88 ? -26.848 -10.986 4.709 1.00 77.44 88 THR A O 1
ATOM 730 N N . SER A 1 89 ? -27.296 -13.083 4.044 1.00 72.44 89 SER A N 1
ATOM 731 C CA . SER A 1 89 ? -25.906 -13.371 3.635 1.00 72.44 89 SER A CA 1
ATOM 732 C C . SER A 1 89 ? -25.412 -12.350 2.592 1.00 72.44 89 SER A C 1
ATOM 734 O O . SER A 1 89 ? -24.342 -11.767 2.751 1.00 72.44 89 SER A O 1
ATOM 736 N N . ALA A 1 90 ? -26.258 -11.992 1.617 1.00 75.38 90 ALA A N 1
ATOM 737 C CA . ALA A 1 90 ? -25.958 -10.950 0.632 1.00 75.38 90 ALA A CA 1
ATOM 738 C C . ALA A 1 90 ? -25.721 -9.565 1.264 1.00 75.38 90 ALA A C 1
ATOM 740 O O . ALA A 1 90 ? -24.731 -8.909 0.942 1.00 75.38 90 ALA A O 1
ATOM 741 N N . ALA A 1 91 ? -26.578 -9.128 2.195 1.00 76.00 91 ALA A N 1
ATOM 742 C CA . ALA A 1 91 ? -26.399 -7.849 2.888 1.00 76.00 91 ALA A CA 1
ATOM 743 C C . ALA A 1 91 ? -25.127 -7.834 3.752 1.00 76.00 91 ALA A C 1
ATOM 745 O O . ALA A 1 91 ? -24.433 -6.822 3.811 1.00 76.00 91 ALA A O 1
ATOM 746 N N . THR A 1 92 ? -24.786 -8.966 4.372 1.00 77.75 92 THR A N 1
ATOM 747 C CA . THR A 1 92 ? -23.562 -9.123 5.170 1.00 77.75 92 THR A CA 1
ATOM 748 C C . THR A 1 92 ? -22.311 -9.041 4.298 1.00 77.75 92 THR A C 1
ATOM 750 O O . THR A 1 92 ? -21.374 -8.323 4.643 1.00 77.75 92 THR A O 1
ATOM 753 N N . THR A 1 93 ? -22.299 -9.725 3.148 1.00 77.12 93 THR A N 1
ATOM 754 C CA . THR A 1 93 ? -21.196 -9.642 2.181 1.00 77.12 93 THR A CA 1
ATOM 755 C C . THR A 1 93 ? -21.021 -8.214 1.678 1.00 77.12 93 THR A C 1
ATOM 757 O O . THR A 1 93 ? -19.904 -7.706 1.695 1.00 77.12 93 THR A O 1
ATOM 760 N N . ARG A 1 94 ? -22.109 -7.534 1.294 1.00 82.19 94 ARG A N 1
ATOM 761 C CA . ARG A 1 94 ? -22.047 -6.146 0.806 1.00 82.19 94 ARG A CA 1
ATOM 762 C C . ARG A 1 94 ? -21.533 -5.180 1.869 1.00 82.19 94 ARG A C 1
ATOM 764 O O . ARG A 1 94 ? -20.624 -4.410 1.587 1.00 82.19 94 ARG A O 1
ATOM 771 N N . LEU A 1 95 ? -22.012 -5.296 3.105 1.00 83.62 95 LEU A N 1
ATOM 772 C CA . LEU A 1 95 ? -21.487 -4.503 4.213 1.00 83.62 95 LEU A CA 1
ATOM 773 C C . LEU A 1 95 ? -19.998 -4.791 4.473 1.00 83.62 95 LEU A C 1
ATOM 775 O O . LEU A 1 95 ? -19.230 -3.882 4.772 1.00 83.62 95 LEU A O 1
ATOM 779 N N . GLY A 1 96 ? -19.567 -6.047 4.324 1.00 82.50 96 GLY A N 1
ATOM 780 C CA . GLY A 1 96 ? -18.153 -6.413 4.376 1.00 82.50 96 GLY A CA 1
ATOM 781 C C . GLY A 1 96 ? -17.317 -5.722 3.295 1.00 82.50 96 GLY A C 1
ATOM 782 O O . GLY A 1 96 ? -16.216 -5.256 3.583 1.00 82.50 96 GLY A O 1
ATOM 783 N N . LEU A 1 97 ? -17.845 -5.599 2.075 1.00 87.25 97 LEU A N 1
ATOM 784 C CA . LEU A 1 97 ? -17.185 -4.874 0.987 1.00 87.25 97 LEU A CA 1
ATOM 785 C C . LEU A 1 97 ? -17.153 -3.363 1.231 1.00 87.25 97 LEU A C 1
ATOM 787 O O . LEU A 1 97 ? -16.126 -2.742 0.963 1.00 87.25 97 LEU A O 1
ATOM 791 N N . ASP A 1 98 ? -18.213 -2.788 1.800 1.00 88.50 98 ASP A N 1
ATOM 792 C CA . A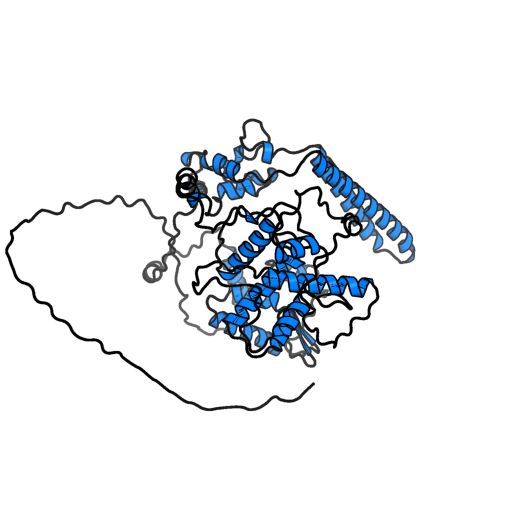SP A 1 98 ? -18.217 -1.387 2.227 1.00 88.50 98 ASP A CA 1
ATOM 793 C C . ASP A 1 98 ? -17.137 -1.153 3.298 1.00 88.50 98 ASP A C 1
ATOM 795 O O . ASP A 1 98 ? -16.354 -0.213 3.186 1.00 88.50 98 ASP A O 1
ATOM 799 N N . VAL A 1 99 ? -16.981 -2.050 4.282 1.00 89.19 99 VAL A N 1
ATOM 800 C CA . VAL A 1 99 ? -15.858 -1.983 5.242 1.00 89.19 99 VAL A CA 1
ATOM 801 C C . VAL A 1 99 ? -14.509 -2.007 4.521 1.00 89.19 99 VAL A C 1
ATOM 803 O O . VAL A 1 99 ? -13.634 -1.209 4.858 1.00 89.19 99 VAL A O 1
ATOM 806 N N . CYS A 1 100 ? -14.322 -2.902 3.546 1.00 87.88 100 CYS A N 1
ATOM 807 C CA . CYS A 1 100 ? -13.086 -2.977 2.763 1.00 87.88 100 CYS A CA 1
ATOM 808 C C . CYS A 1 100 ? -12.807 -1.670 2.007 1.00 87.88 100 CYS A C 1
ATOM 810 O O . CYS A 1 100 ? -11.681 -1.173 2.062 1.00 87.88 100 CYS A O 1
ATOM 812 N N . LEU A 1 101 ? -13.822 -1.094 1.359 1.00 93.31 101 LEU A N 1
ATOM 813 C CA . LEU A 1 101 ? -13.734 0.185 0.657 1.00 93.31 101 LEU A CA 1
ATOM 814 C C . LEU A 1 101 ? -13.336 1.318 1.614 1.00 93.31 101 LEU A C 1
ATOM 816 O O . LEU A 1 101 ? -12.377 2.045 1.359 1.00 93.31 101 LEU A O 1
ATOM 820 N N . LEU A 1 102 ? -14.032 1.448 2.746 1.00 93.38 102 LEU A N 1
ATOM 821 C CA . LEU A 1 102 ? -13.775 2.502 3.732 1.00 93.38 102 LEU A CA 1
ATOM 822 C C . LEU A 1 102 ? -12.410 2.339 4.415 1.00 93.38 102 LEU A C 1
ATOM 824 O O . LEU A 1 102 ? -11.751 3.334 4.718 1.00 93.38 102 LEU A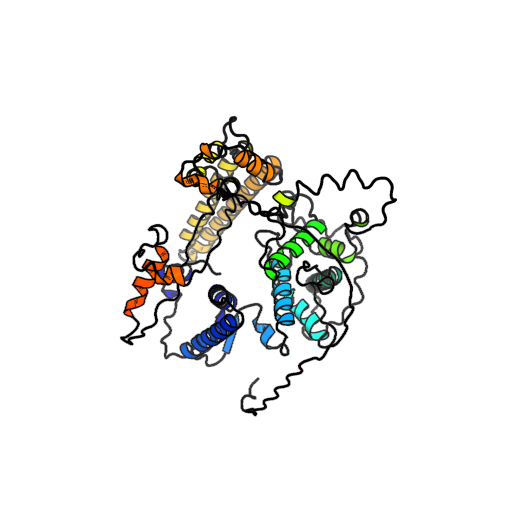 O 1
ATOM 828 N N . ALA A 1 103 ? -11.958 1.102 4.631 1.00 91.06 103 ALA A N 1
ATOM 829 C CA . ALA A 1 103 ? -10.621 0.820 5.142 1.00 91.06 103 ALA A CA 1
ATOM 830 C C . ALA A 1 103 ? -9.533 1.202 4.129 1.00 91.06 103 ALA A C 1
ATOM 832 O O . ALA A 1 103 ? -8.553 1.837 4.515 1.00 91.06 103 ALA A O 1
ATOM 833 N N . ALA A 1 104 ? -9.720 0.880 2.844 1.00 92.12 104 ALA A N 1
ATOM 834 C CA . ALA A 1 104 ? -8.794 1.281 1.786 1.00 92.12 104 ALA A CA 1
ATOM 835 C C . ALA A 1 104 ? -8.694 2.811 1.674 1.00 92.12 104 ALA A C 1
ATOM 837 O O . ALA A 1 104 ? -7.594 3.347 1.603 1.00 92.12 104 ALA A O 1
ATOM 838 N N . LEU A 1 105 ? -9.822 3.522 1.761 1.00 94.69 105 LEU A N 1
ATOM 839 C CA . LEU A 1 105 ? -9.850 4.987 1.780 1.00 94.69 105 LEU A CA 1
ATOM 840 C C . LEU A 1 105 ? -9.112 5.570 2.996 1.00 94.69 105 LEU A C 1
ATOM 842 O O . LEU A 1 105 ? -8.318 6.493 2.848 1.00 94.69 105 LEU A O 1
ATOM 846 N N . ALA A 1 106 ? -9.372 5.054 4.201 1.00 93.31 106 ALA A N 1
ATOM 847 C CA . ALA A 1 106 ? -8.855 5.641 5.440 1.00 93.31 106 ALA A CA 1
ATOM 848 C C . ALA A 1 106 ? -7.401 5.261 5.755 1.00 93.31 106 ALA A C 1
ATOM 850 O O . ALA A 1 106 ? -6.697 6.016 6.419 1.00 93.31 106 ALA A O 1
ATOM 851 N N . SER A 1 107 ? -6.959 4.072 5.350 1.00 91.12 107 SER A N 1
ATOM 852 C CA . SER A 1 107 ? -5.649 3.526 5.730 1.00 91.12 107 SER A CA 1
ATOM 853 C C . SER A 1 107 ? -4.744 3.228 4.542 1.00 91.12 107 SER A C 1
ATOM 855 O O . SER A 1 107 ? -3.558 2.979 4.745 1.00 91.12 107 SER A O 1
ATOM 857 N N . GLY A 1 108 ? -5.268 3.287 3.316 1.00 93.31 108 GLY A N 1
ATOM 858 C CA . GLY A 1 108 ? -4.546 2.837 2.135 1.00 93.31 108 GLY A CA 1
ATOM 859 C C . GLY A 1 108 ? -4.277 1.334 2.169 1.00 93.31 108 GLY A C 1
ATOM 860 O O . GLY A 1 108 ? -4.713 0.603 3.063 1.00 93.31 108 GLY A O 1
ATOM 861 N N . ASN A 1 109 ? -3.551 0.867 1.165 1.00 91.19 109 ASN A N 1
ATOM 862 C CA . ASN A 1 109 ? -2.941 -0.454 1.097 1.00 91.19 109 ASN A CA 1
ATOM 863 C C . ASN A 1 109 ? -1.780 -0.430 0.086 1.00 91.19 109 ASN A C 1
ATOM 865 O O . ASN A 1 109 ? -1.362 0.635 -0.365 1.00 91.19 109 ASN A O 1
ATOM 869 N N . ASP A 1 110 ? -1.276 -1.605 -0.289 1.00 87.69 110 ASP A N 1
ATOM 870 C CA . ASP A 1 110 ? -0.170 -1.737 -1.246 1.00 87.69 110 ASP A CA 1
ATOM 871 C C . ASP A 1 110 ? -0.514 -1.244 -2.669 1.00 87.69 110 ASP A C 1
ATOM 873 O O . ASP A 1 110 ? 0.387 -1.020 -3.473 1.00 87.69 110 ASP A O 1
ATOM 877 N N . TYR A 1 111 ? -1.801 -1.064 -2.990 1.00 90.88 111 TYR A N 1
ATOM 878 C CA . TYR A 1 111 ? -2.291 -0.665 -4.316 1.00 90.88 111 TYR A CA 1
ATOM 879 C C . TYR A 1 111 ? -2.745 0.793 -4.382 1.00 90.88 111 TYR A C 1
ATOM 881 O O . TYR A 1 111 ? -2.672 1.408 -5.444 1.00 90.88 111 TYR A O 1
ATOM 889 N N . LEU A 1 112 ? -3.246 1.334 -3.270 1.00 94.06 112 LEU A N 1
ATOM 890 C CA . LEU A 1 112 ? -3.824 2.669 -3.186 1.00 94.06 112 LEU A CA 1
ATOM 891 C C . LEU A 1 112 ? -3.326 3.397 -1.940 1.00 94.06 112 LEU A C 1
ATOM 893 O O . LEU A 1 112 ? -3.443 2.868 -0.832 1.00 94.06 112 LEU A O 1
ATOM 897 N N . PRO A 1 113 ? -2.836 4.637 -2.076 1.00 94.44 113 PRO A N 1
ATOM 898 C CA . PRO A 1 113 ? -2.490 5.447 -0.921 1.00 94.44 113 PRO A CA 1
ATOM 899 C C . PRO A 1 113 ? -3.745 5.840 -0.124 1.00 94.44 113 PRO A C 1
ATOM 901 O O . PRO A 1 113 ? -4.836 5.994 -0.679 1.00 94.44 113 PRO A O 1
ATOM 904 N N . ALA A 1 114 ? -3.575 6.023 1.187 1.00 94.56 114 ALA A N 1
ATOM 905 C CA . ALA A 1 114 ? -4.632 6.496 2.076 1.00 94.56 114 ALA A CA 1
ATOM 906 C C . ALA A 1 114 ? -5.033 7.938 1.742 1.00 94.56 114 ALA A C 1
ATOM 908 O O . ALA A 1 114 ? -4.174 8.773 1.449 1.00 94.56 114 ALA A O 1
ATOM 909 N N . LEU A 1 115 ? -6.318 8.258 1.876 1.00 94.44 115 LEU A N 1
ATOM 910 C CA . LEU A 1 115 ? -6.775 9.641 1.873 1.00 94.44 115 LEU A CA 1
ATOM 911 C C . LEU A 1 115 ? -6.367 10.327 3.173 1.00 94.44 115 LEU A C 1
ATOM 913 O O . LEU A 1 115 ? -6.634 9.847 4.278 1.00 94.44 115 LEU A O 1
ATOM 917 N N . GLN A 1 116 ? -5.754 11.496 3.042 1.00 87.44 116 GLN A N 1
ATOM 918 C CA . GLN A 1 116 ? -5.301 12.259 4.195 1.00 87.44 116 GLN A CA 1
ATOM 919 C C . GLN A 1 116 ? -6.482 12.776 5.032 1.00 87.44 116 GLN A C 1
ATOM 921 O O . GLN A 1 116 ? -7.507 13.217 4.509 1.00 87.44 116 GLN A O 1
ATOM 926 N N . GLY A 1 117 ? -6.324 12.746 6.358 1.00 86.00 117 GLY A N 1
ATOM 927 C CA . GLY A 1 117 ? -7.295 13.307 7.306 1.00 86.00 117 GLY A CA 1
ATOM 928 C C . GLY A 1 117 ? -8.543 12.450 7.556 1.00 86.00 117 GLY A C 1
ATOM 929 O O . GLY A 1 117 ? -9.451 12.887 8.275 1.00 86.00 117 GLY A O 1
ATOM 930 N N . ILE A 1 118 ? -8.603 11.235 7.004 1.00 92.62 118 ILE A N 1
ATOM 931 C CA . ILE A 1 118 ? -9.707 10.294 7.220 1.00 92.62 118 ILE A CA 1
ATOM 932 C C . ILE A 1 118 ? -9.351 9.273 8.304 1.00 92.62 118 ILE A C 1
ATOM 934 O O . ILE A 1 118 ? -8.236 8.773 8.370 1.00 92.62 118 ILE A O 1
ATOM 938 N N . SER A 1 119 ? -10.321 8.952 9.163 1.00 92.06 119 SER A N 1
ATOM 939 C CA . SER A 1 119 ? -10.228 7.882 10.155 1.00 92.06 119 SER A CA 1
ATOM 940 C C . SER A 1 119 ? -11.476 7.008 10.109 1.00 92.06 119 SER A C 1
ATOM 942 O O . SER A 1 119 ? -12.607 7.504 10.112 1.00 92.06 119 SER A O 1
ATOM 944 N N . ILE A 1 120 ? -11.273 5.690 10.107 1.00 90.81 120 ILE A N 1
ATOM 945 C CA . ILE A 1 120 ? -12.369 4.717 10.104 1.00 90.81 120 ILE A CA 1
ATOM 946 C C . ILE A 1 120 ? -13.121 4.700 11.442 1.00 90.81 120 ILE A C 1
ATOM 948 O O . ILE A 1 120 ? -14.351 4.661 11.456 1.00 90.81 120 ILE A O 1
ATOM 952 N N . SER A 1 121 ? -12.399 4.769 12.566 1.00 87.56 121 SER A N 1
ATOM 953 C CA . SER A 1 121 ? -12.945 4.649 13.926 1.00 87.56 121 SER A CA 1
ATOM 954 C C . SER A 1 121 ? -13.350 5.984 14.549 1.00 87.56 121 SER A C 1
ATOM 956 O O . SER A 1 121 ? -14.160 5.993 15.476 1.00 87.56 121 SER A O 1
ATOM 958 N N . GLY A 1 122 ? -12.833 7.097 14.022 1.00 87.62 122 GLY A N 1
ATOM 959 C CA . GLY A 1 122 ? -13.028 8.433 14.582 1.00 87.62 122 GLY A CA 1
ATOM 960 C C . GLY A 1 122 ? -12.038 8.748 15.699 1.00 87.62 122 GLY A C 1
ATOM 961 O O . GLY A 1 122 ? -11.144 7.952 15.994 1.00 87.62 122 GLY A O 1
ATOM 962 N N . THR A 1 123 ? -12.205 9.920 16.303 1.00 85.44 123 THR A N 1
ATOM 963 C CA . THR A 1 123 ? -11.435 10.421 17.453 1.00 85.44 123 THR A CA 1
ATOM 964 C C . THR A 1 123 ? -12.397 10.842 18.563 1.00 85.44 123 THR A C 1
ATOM 966 O O . THR A 1 123 ? -13.617 10.832 18.374 1.00 85.44 123 THR A O 1
ATOM 969 N N . GLU A 1 124 ? -11.889 11.226 19.736 1.00 83.38 124 GLU A N 1
ATOM 970 C CA . GLU A 1 124 ? -12.736 11.857 20.753 1.00 83.38 124 GLU A CA 1
ATOM 971 C C . GLU A 1 124 ? -13.458 13.072 20.144 1.00 83.38 124 GLU A C 1
ATOM 973 O O . GLU A 1 124 ? -12.844 13.923 19.505 1.00 83.38 124 GLU A O 1
ATOM 978 N N . GLY A 1 125 ? -14.790 13.086 20.240 1.00 84.19 125 GLY A N 1
ATOM 979 C CA . GLY A 1 125 ? -15.642 14.136 19.673 1.00 84.19 125 GLY A CA 1
ATOM 980 C C . GLY A 1 125 ? -15.999 14.003 18.185 1.00 84.19 125 GLY A C 1
ATOM 981 O O . GLY A 1 125 ? -16.992 14.595 17.772 1.00 84.19 125 GLY A O 1
ATOM 982 N N . ARG A 1 126 ? -15.290 13.189 17.386 1.00 87.56 126 ARG A N 1
ATOM 983 C CA . ARG A 1 126 ? -15.567 13.018 15.944 1.00 87.56 126 ARG A CA 1
ATOM 984 C C . ARG A 1 126 ? -15.929 11.573 15.605 1.00 87.56 126 ARG A C 1
ATOM 986 O O . ARG A 1 126 ? -15.078 10.694 15.764 1.00 87.56 126 ARG A O 1
ATOM 993 N N . PRO A 1 127 ? -17.139 11.281 15.095 1.00 90.12 127 PRO A N 1
ATOM 994 C CA . PRO A 1 127 ? -17.444 9.935 14.635 1.00 90.12 127 PRO A CA 1
ATOM 995 C C . PRO A 1 127 ? -16.572 9.593 13.418 1.00 90.12 127 PRO A C 1
ATOM 997 O O . PRO A 1 127 ? -16.302 10.428 12.556 1.00 90.12 127 PRO A O 1
ATOM 1000 N N . GLY A 1 128 ? -16.094 8.352 13.371 1.00 91.94 128 GLY A N 1
ATOM 1001 C CA . GLY A 1 128 ? -15.334 7.854 12.231 1.00 91.94 128 GLY A CA 1
ATOM 1002 C C . GLY A 1 128 ? -16.205 7.630 11.007 1.00 91.94 128 GLY A C 1
ATOM 1003 O O . GLY A 1 128 ? -17.432 7.548 11.107 1.00 91.94 128 GLY A O 1
ATOM 1004 N N . LEU A 1 129 ? -15.552 7.439 9.864 1.00 93.19 129 LEU A N 1
ATOM 1005 C CA . LEU A 1 129 ? -16.220 7.151 8.597 1.00 93.19 129 LEU A CA 1
ATOM 1006 C C . LEU A 1 129 ? -17.160 5.934 8.700 1.00 93.19 129 LEU A C 1
ATOM 1008 O O . LEU A 1 129 ? -18.258 5.949 8.152 1.00 93.19 129 LEU A O 1
ATOM 1012 N N . TRP A 1 130 ? -16.775 4.918 9.481 1.00 91.94 130 TRP A N 1
ATOM 1013 C CA . TRP A 1 130 ? -17.609 3.738 9.716 1.00 91.94 130 TRP A CA 1
ATOM 1014 C C . TRP A 1 130 ? -18.885 4.047 10.503 1.00 91.94 130 TRP A C 1
ATOM 1016 O O . TRP A 1 130 ? -19.955 3.536 10.187 1.00 91.94 130 TRP A O 1
ATOM 1026 N N . ALA A 1 131 ? -18.789 4.896 11.527 1.00 89.69 131 ALA A N 1
ATOM 1027 C CA . ALA A 1 131 ? -19.952 5.271 12.323 1.00 89.69 131 ALA A CA 1
ATOM 1028 C C . ALA A 1 131 ? -20.961 6.076 11.489 1.00 89.69 131 ALA A C 1
ATOM 1030 O O . ALA A 1 131 ? -22.158 5.842 11.609 1.00 89.69 131 ALA A O 1
ATOM 1031 N N . LEU A 1 132 ? -20.473 6.963 10.614 1.00 91.06 132 LEU A N 1
ATOM 1032 C CA . LEU A 1 132 ? -21.304 7.717 9.671 1.00 91.06 132 LEU A CA 1
ATOM 1033 C C . LEU A 1 132 ? -21.990 6.824 8.636 1.00 91.06 132 LEU A C 1
ATOM 1035 O O . LEU A 1 132 ? -23.161 7.027 8.326 1.00 91.06 132 LEU A O 1
ATOM 1039 N N . HIS A 1 133 ? -21.270 5.828 8.123 1.00 90.50 133 HIS A N 1
ATOM 1040 C CA . HIS A 1 133 ? -21.832 4.855 7.197 1.00 90.50 133 HIS A CA 1
ATOM 1041 C C . HIS A 1 133 ? -22.941 4.022 7.864 1.00 90.50 133 HIS A C 1
ATOM 1043 O O . HIS A 1 133 ? -24.028 3.886 7.309 1.00 90.50 133 HIS A O 1
ATOM 1049 N N . LEU A 1 134 ? -22.717 3.532 9.090 1.00 87.25 134 LEU A N 1
ATOM 1050 C CA . LEU A 1 134 ? -23.735 2.786 9.840 1.00 87.25 134 LEU A CA 1
ATOM 1051 C C . LEU A 1 134 ? -24.972 3.629 10.186 1.00 87.25 134 LEU A C 1
ATOM 1053 O O . LEU A 1 134 ? -26.080 3.105 10.170 1.00 87.25 134 LEU A O 1
ATOM 1057 N N . ASP A 1 135 ? -24.797 4.918 10.481 1.00 86.81 135 ASP A N 1
ATOM 1058 C CA . ASP A 1 135 ? -25.899 5.862 10.719 1.00 86.81 135 ASP A CA 1
ATOM 1059 C C . ASP A 1 135 ? -26.795 6.020 9.473 1.00 86.81 135 ASP A C 1
ATOM 1061 O O . ASP A 1 135 ? -28.025 5.977 9.560 1.00 86.81 135 ASP A O 1
ATOM 1065 N N . GLN A 1 136 ? -26.178 6.093 8.287 1.00 84.81 136 GLN A N 1
ATOM 1066 C CA . GLN A 1 136 ? -26.891 6.088 7.007 1.00 84.81 136 GLN A CA 1
ATOM 1067 C C . GLN A 1 136 ? -27.623 4.755 6.758 1.00 84.81 136 GLN A C 1
ATOM 1069 O O . GLN A 1 136 ? -28.744 4.752 6.250 1.00 84.81 136 GLN A O 1
ATOM 1074 N N . TYR A 1 137 ? -27.020 3.636 7.166 1.00 80.06 137 TYR A N 1
ATOM 1075 C CA . TYR A 1 137 ? -27.604 2.297 7.036 1.00 80.06 137 TYR A CA 1
ATOM 1076 C C . TYR A 1 137 ? -28.795 2.067 7.983 1.00 80.06 137 TYR A C 1
ATOM 1078 O O . TYR A 1 137 ? -29.769 1.414 7.620 1.00 80.06 137 TYR A O 1
ATOM 1086 N N . GLY A 1 138 ? -28.733 2.599 9.209 1.00 76.62 138 GLY A N 1
ATOM 1087 C CA . GLY A 1 138 ? -29.792 2.460 10.213 1.00 76.62 138 GLY A CA 1
ATOM 1088 C C . GLY A 1 138 ? -31.045 3.282 9.902 1.00 76.62 138 GLY A C 1
ATOM 1089 O O . GLY A 1 138 ? -32.147 2.885 10.271 1.00 76.62 138 GLY A O 1
ATOM 1090 N N . SER A 1 139 ? -30.887 4.397 9.185 1.00 73.94 139 SER A N 1
ATOM 1091 C CA . SER A 1 139 ? -31.995 5.288 8.814 1.00 73.94 139 SER A CA 1
ATOM 1092 C C . SER A 1 139 ? -32.840 4.764 7.642 1.00 73.94 139 SER A C 1
ATOM 1094 O O . SER A 1 139 ? -33.962 5.221 7.451 1.00 73.94 139 SER A O 1
ATOM 1096 N N . SER A 1 140 ? -32.324 3.801 6.869 1.00 65.75 140 SER A N 1
ATOM 1097 C CA . SER A 1 140 ? -32.924 3.284 5.626 1.00 65.75 140 SER A CA 1
ATOM 1098 C C . SER A 1 140 ? -33.447 1.843 5.735 1.00 65.75 140 SER A C 1
ATOM 1100 O O . SER A 1 140 ? -33.791 1.226 4.726 1.00 65.75 140 SER A O 1
ATOM 1102 N N . VAL A 1 141 ? -33.539 1.284 6.950 1.00 57.50 141 VAL A N 1
ATOM 1103 C CA . VAL A 1 141 ? -33.989 -0.101 7.184 1.00 57.50 141 VAL A CA 1
ATOM 1104 C C . VAL A 1 141 ? -35.438 -0.286 6.698 1.00 57.50 141 VAL A C 1
ATOM 1106 O O . VAL A 1 141 ? -36.387 0.003 7.421 1.00 57.50 141 VAL A O 1
ATOM 1109 N N . GLY A 1 142 ? -35.608 -0.775 5.463 1.00 58.47 142 GLY A N 1
ATOM 1110 C CA . GLY A 1 142 ? -36.908 -1.100 4.858 1.00 58.47 142 GLY A CA 1
ATOM 1111 C C . GLY A 1 142 ? -37.082 -0.717 3.381 1.00 58.47 142 GLY A C 1
ATOM 1112 O O . GLY A 1 142 ? -37.987 -1.244 2.740 1.00 58.47 142 GLY A O 1
ATOM 1113 N N . GLN A 1 143 ? -36.228 0.145 2.821 1.00 59.09 143 GLN A N 1
ATOM 1114 C CA . GLN A 1 143 ? -36.176 0.450 1.381 1.00 59.09 143 GLN A CA 1
ATOM 1115 C C . GLN A 1 143 ? -34.879 -0.112 0.790 1.00 59.09 143 GLN A C 1
ATOM 1117 O O . GLN A 1 143 ? -33.891 -0.186 1.516 1.00 59.09 143 GLN A O 1
ATOM 1122 N N . ASP A 1 144 ? -34.903 -0.557 -0.477 1.00 58.16 144 ASP A N 1
ATOM 1123 C CA . ASP A 1 144 ? -33.770 -1.157 -1.208 1.00 58.16 144 ASP A CA 1
ATOM 1124 C C . ASP A 1 144 ? -32.430 -0.560 -0.768 1.00 58.16 144 ASP A C 1
ATOM 1126 O O . ASP A 1 144 ? -32.106 0.585 -1.088 1.00 58.16 144 ASP A O 1
ATOM 1130 N N . CYS A 1 145 ? -31.705 -1.329 0.050 1.00 54.69 145 CYS A N 1
ATOM 1131 C CA . CYS A 1 145 ? -30.715 -0.781 0.966 1.00 54.69 145 CYS A CA 1
ATOM 1132 C C . CYS A 1 145 ? -29.697 0.110 0.242 1.00 54.69 145 CYS A C 1
ATOM 1134 O O . CYS A 1 145 ? -29.109 -0.290 -0.768 1.00 54.69 145 CYS A O 1
ATOM 1136 N N . ASP A 1 146 ? -29.474 1.299 0.806 1.00 61.03 146 ASP A N 1
ATOM 1137 C CA . ASP A 1 146 ? -28.592 2.356 0.313 1.00 61.03 146 ASP A CA 1
ATOM 1138 C C . ASP A 1 146 ? -27.107 1.938 0.281 1.00 61.03 146 ASP A C 1
ATOM 1140 O O . ASP A 1 146 ? -26.299 2.346 1.110 1.00 61.03 146 ASP A O 1
ATOM 1144 N N . GLN A 1 147 ? -26.716 1.112 -0.684 1.00 72.94 147 GLN A N 1
ATOM 1145 C CA . GLN A 1 147 ? -25.350 0.598 -0.801 1.00 72.94 147 GLN A CA 1
ATOM 1146 C C . GLN A 1 147 ? -24.429 1.539 -1.584 1.00 72.94 147 GLN A C 1
ATOM 1148 O O . GLN A 1 147 ? -24.851 2.187 -2.550 1.00 72.94 147 GLN A O 1
ATOM 1153 N N . HIS A 1 148 ? -23.151 1.591 -1.192 1.00 78.31 148 HIS A N 1
ATOM 1154 C CA . HIS A 1 148 ? -22.111 2.303 -1.944 1.00 78.31 148 HIS A CA 1
ATOM 1155 C C . HIS A 1 148 ? -21.591 1.508 -3.136 1.00 78.31 148 HIS A C 1
ATOM 1157 O O . HIS A 1 148 ? -20.852 2.063 -3.941 1.00 78.31 148 HIS A O 1
ATOM 1163 N N . LEU A 1 149 ? -21.963 0.238 -3.257 1.00 81.38 149 LEU A N 1
ATOM 1164 C CA . LEU A 1 149 ? -21.603 -0.620 -4.372 1.00 81.38 149 LEU A CA 1
ATOM 1165 C C . LEU A 1 149 ? -22.871 -1.003 -5.124 1.00 81.38 149 LEU A C 1
ATOM 1167 O O . LEU A 1 149 ? -23.834 -1.483 -4.528 1.00 81.38 149 LEU A O 1
ATOM 1171 N N . THR A 1 150 ? -22.873 -0.775 -6.431 1.00 82.50 150 THR A N 1
ATOM 1172 C CA . THR A 1 150 ? -23.970 -1.161 -7.318 1.00 82.50 150 THR A CA 1
ATOM 1173 C C . THR A 1 150 ? -23.515 -2.291 -8.223 1.00 82.50 150 THR A C 1
ATOM 1175 O O . THR A 1 150 ? -22.492 -2.179 -8.900 1.00 82.50 150 THR A O 1
ATOM 1178 N N . GLU A 1 151 ? -24.297 -3.366 -8.249 1.00 78.31 151 GLU A N 1
ATOM 1179 C CA . GLU A 1 151 ? -24.238 -4.355 -9.321 1.00 78.31 151 GLU A CA 1
ATOM 1180 C C . GLU A 1 151 ? -24.952 -3.762 -10.537 1.00 78.31 151 GLU A C 1
ATOM 1182 O O . GLU A 1 151 ? -26.114 -3.357 -10.450 1.00 78.31 151 GLU A O 1
ATOM 1187 N N . GLU A 1 152 ? -24.280 -3.699 -11.681 1.00 72.50 152 GLU A N 1
ATOM 1188 C CA . GLU A 1 152 ? -24.974 -3.404 -12.929 1.00 72.50 152 GLU A CA 1
ATOM 1189 C C . GLU A 1 152 ? -25.886 -4.590 -13.284 1.00 72.50 152 GLU A C 1
ATOM 1191 O O . GLU A 1 152 ? -25.415 -5.658 -13.665 1.00 72.50 152 GLU A O 1
ATOM 1196 N N . SER A 1 153 ? -27.200 -4.414 -13.128 1.00 56.00 153 SER A N 1
ATOM 1197 C CA . SER A 1 153 ? -28.265 -5.261 -13.690 1.00 56.00 153 SER A CA 1
ATOM 1198 C C . SER A 1 153 ? -27.979 -6.780 -13.728 1.00 56.00 153 SER A C 1
ATOM 1200 O O . SER A 1 153 ? -27.694 -7.344 -14.784 1.00 56.00 153 SER A O 1
ATOM 1202 N N . GLY A 1 154 ? -28.106 -7.455 -12.580 1.00 67.12 154 GLY A N 1
ATOM 1203 C CA . GLY A 1 154 ? -28.465 -8.881 -12.480 1.00 67.12 154 GLY A CA 1
ATOM 1204 C C . GLY A 1 154 ? -27.475 -9.934 -13.000 1.00 67.12 154 GLY A C 1
ATOM 1205 O O . GLY A 1 154 ? -27.807 -11.118 -12.967 1.00 67.12 154 GLY A O 1
ATOM 1206 N N . CYS A 1 155 ? -26.285 -9.552 -13.470 1.00 73.38 155 CYS A N 1
ATOM 1207 C CA . CYS A 1 155 ? -25.274 -10.501 -13.930 1.00 73.38 155 CYS A CA 1
ATOM 1208 C C . CYS A 1 155 ? -24.209 -10.721 -12.839 1.00 73.38 155 CYS A C 1
ATOM 1210 O O . CYS A 1 155 ? -23.487 -9.775 -12.523 1.00 73.38 155 CYS A O 1
ATOM 1212 N N . PRO A 1 156 ? -24.058 -11.942 -12.288 1.00 68.94 156 PRO A N 1
ATOM 1213 C CA . PRO A 1 156 ? -23.099 -12.221 -11.213 1.00 68.94 156 PRO A CA 1
ATOM 1214 C C . PRO A 1 156 ? -21.629 -12.058 -11.634 1.00 68.94 156 PRO A C 1
ATOM 1216 O O . PRO A 1 156 ? -20.759 -11.968 -10.774 1.00 68.94 156 PRO A O 1
ATOM 1219 N N . ASP A 1 157 ? -21.353 -12.004 -12.939 1.00 77.56 157 ASP A N 1
ATOM 1220 C CA . ASP A 1 157 ? -20.006 -11.815 -13.485 1.00 77.56 157 ASP A CA 1
ATOM 1221 C C . ASP A 1 157 ? -19.663 -10.342 -13.762 1.00 77.56 157 ASP A C 1
ATOM 1223 O O . ASP A 1 157 ? -18.546 -10.043 -14.191 1.00 77.56 157 ASP A O 1
ATOM 1227 N N . ARG A 1 158 ? -20.597 -9.402 -13.551 1.00 84.12 158 ARG A N 1
ATOM 1228 C CA . ARG A 1 158 ? -20.299 -7.981 -13.755 1.00 84.12 158 ARG A CA 1
ATOM 1229 C C . ARG A 1 158 ? -19.517 -7.405 -12.574 1.00 84.12 158 ARG A C 1
ATOM 1231 O O . ARG A 1 158 ? -19.818 -7.721 -11.423 1.00 84.12 158 ARG A O 1
ATOM 1238 N N . PRO A 1 159 ? -18.532 -6.533 -12.847 1.00 87.56 159 PRO A N 1
ATOM 1239 C CA . PRO A 1 159 ? -17.786 -5.874 -11.794 1.00 87.56 159 PRO A CA 1
ATOM 1240 C C . PRO A 1 159 ? -18.702 -4.947 -10.987 1.00 87.56 159 PRO A C 1
ATOM 1242 O O . PRO A 1 159 ? -19.549 -4.240 -11.533 1.00 87.56 159 PRO A O 1
ATOM 1245 N N . LEU A 1 160 ? -18.495 -4.928 -9.676 1.00 90.44 160 LEU A N 1
ATOM 1246 C CA . LEU A 1 160 ? -19.074 -3.952 -8.768 1.00 90.44 160 LEU A CA 1
ATOM 1247 C C . LEU A 1 160 ? -18.567 -2.553 -9.115 1.00 90.44 160 LEU A C 1
ATOM 1249 O O . LEU A 1 160 ? -17.367 -2.350 -9.311 1.00 90.44 160 LEU A O 1
ATOM 1253 N N . ARG A 1 161 ? -19.483 -1.587 -9.137 1.00 93.38 161 ARG A N 1
ATOM 1254 C CA . ARG A 1 161 ? -19.173 -0.166 -9.323 1.00 93.38 161 ARG A CA 1
ATOM 1255 C C . ARG A 1 161 ? -19.412 0.604 -8.041 1.00 93.38 161 ARG A C 1
ATOM 1257 O O . ARG A 1 161 ? -20.336 0.288 -7.291 1.00 93.38 161 ARG A O 1
ATOM 1264 N N . ILE A 1 162 ? -18.611 1.636 -7.803 1.00 93.25 162 ILE A N 1
ATOM 1265 C CA . ILE A 1 162 ? -18.837 2.544 -6.682 1.00 93.25 162 ILE A CA 1
ATOM 1266 C C . ILE A 1 162 ? -19.972 3.499 -7.049 1.00 93.25 162 ILE A C 1
ATOM 1268 O O . ILE A 1 162 ? -19.914 4.237 -8.031 1.00 93.25 162 ILE A O 1
ATOM 1272 N N . HIS A 1 163 ? -20.990 3.558 -6.199 1.00 92.25 163 HIS A N 1
ATOM 1273 C CA . HIS A 1 163 ? -22.051 4.547 -6.251 1.00 92.25 163 HIS A CA 1
ATOM 1274 C C . HIS A 1 163 ? -21.499 5.924 -5.852 1.00 92.25 163 HIS A C 1
ATOM 1276 O O . HIS A 1 163 ? -21.656 6.394 -4.718 1.00 92.25 163 HIS A O 1
ATOM 1282 N N . ARG A 1 164 ? -20.881 6.604 -6.822 1.00 93.31 164 ARG A N 1
ATOM 1283 C CA . ARG A 1 164 ? -20.101 7.838 -6.638 1.00 93.31 164 ARG A CA 1
ATOM 1284 C C . ARG A 1 164 ? -20.797 8.894 -5.781 1.00 93.31 164 ARG A C 1
ATOM 1286 O O . ARG A 1 164 ? -20.220 9.344 -4.798 1.00 93.31 164 ARG A O 1
ATOM 1293 N N . ARG A 1 165 ? -22.068 9.211 -6.064 1.00 90.25 165 ARG A N 1
ATOM 1294 C CA . ARG A 1 165 ? -22.846 10.209 -5.297 1.00 90.25 165 ARG A CA 1
ATOM 1295 C C . ARG A 1 165 ? -23.004 9.866 -3.813 1.00 90.25 165 ARG A C 1
ATOM 1297 O O . ARG A 1 165 ? -22.898 10.748 -2.969 1.00 90.25 165 ARG A O 1
ATOM 1304 N N . ARG A 1 166 ? -23.228 8.591 -3.477 1.00 90.06 166 ARG A N 1
ATOM 1305 C CA . ARG A 1 166 ? -23.388 8.148 -2.083 1.00 90.06 166 ARG A CA 1
ATOM 1306 C C . ARG A 1 166 ? -22.057 8.199 -1.349 1.00 90.06 166 ARG A C 1
ATOM 1308 O O . ARG A 1 166 ? -22.011 8.659 -0.213 1.00 90.06 166 ARG A O 1
ATOM 1315 N N . LEU A 1 167 ? -20.978 7.754 -1.997 1.00 93.81 167 LEU A N 1
ATOM 1316 C CA . LEU A 1 167 ? -19.641 7.874 -1.419 1.00 93.81 167 LEU A CA 1
ATOM 1317 C C . LEU A 1 167 ? -19.258 9.351 -1.222 1.00 93.81 167 LEU A C 1
ATOM 1319 O O . LEU A 1 167 ? -18.786 9.710 -0.148 1.00 93.81 167 LEU A O 1
ATOM 1323 N N . ALA A 1 168 ? -19.541 10.219 -2.200 1.00 94.38 168 ALA A N 1
ATOM 1324 C CA . ALA A 1 168 ? -19.339 11.663 -2.083 1.00 94.38 168 ALA A CA 1
ATOM 1325 C C . ALA A 1 168 ? -20.110 12.252 -0.894 1.00 94.38 168 ALA A C 1
ATOM 1327 O O . ALA A 1 168 ? -19.529 12.986 -0.100 1.00 94.38 168 ALA A O 1
ATOM 1328 N N . ALA A 1 169 ? -21.386 11.891 -0.726 1.00 92.12 169 ALA A N 1
ATOM 1329 C CA . ALA A 1 169 ? -22.209 12.351 0.390 1.00 92.12 169 ALA A CA 1
ATOM 1330 C C . ALA A 1 169 ? -21.648 11.908 1.754 1.00 92.12 169 ALA A C 1
ATOM 1332 O O . ALA A 1 169 ? -21.570 12.716 2.680 1.00 92.12 169 ALA A O 1
ATOM 1333 N N . LEU A 1 170 ? -21.205 10.651 1.878 1.00 94.00 170 LEU A N 1
ATOM 1334 C CA . LEU A 1 170 ? -20.570 10.141 3.097 1.00 94.00 170 LEU A CA 1
ATOM 1335 C C . LEU A 1 170 ? -19.275 10.904 3.423 1.00 94.00 170 LEU A C 1
ATOM 1337 O O . LEU A 1 170 ? -19.078 11.355 4.554 1.00 94.00 170 LEU A O 1
ATOM 1341 N N . LEU A 1 171 ? -18.404 11.072 2.426 1.00 95.31 171 LEU A N 1
ATOM 1342 C CA . LEU A 1 171 ? -17.132 11.781 2.560 1.00 95.31 171 LEU A CA 1
ATOM 1343 C C . LEU A 1 171 ? -17.334 13.272 2.880 1.00 95.31 171 LEU A C 1
ATOM 1345 O O . LEU A 1 171 ? -16.621 13.824 3.719 1.00 95.31 171 LEU A O 1
ATOM 1349 N N . TRP A 1 172 ? -18.346 13.905 2.286 1.00 95.00 172 TRP A N 1
ATOM 1350 C CA . TRP A 1 172 ? -18.737 15.281 2.585 1.00 95.00 172 TRP A CA 1
ATOM 1351 C C . TRP A 1 172 ? -19.238 15.437 4.024 1.00 95.00 172 TRP A C 1
ATOM 1353 O O . TRP A 1 172 ? -18.772 16.321 4.741 1.00 95.00 172 TRP A O 1
ATOM 1363 N N . ARG A 1 173 ? -20.115 14.538 4.498 1.00 93.50 173 ARG A N 1
ATOM 1364 C CA . ARG A 1 173 ? -20.561 14.522 5.906 1.00 93.50 173 ARG A CA 1
ATOM 1365 C C . ARG A 1 173 ? -19.377 14.395 6.865 1.00 93.50 173 ARG A C 1
ATOM 1367 O O . ARG A 1 173 ? -19.325 15.100 7.872 1.00 93.50 173 ARG A O 1
ATOM 1374 N N . TYR A 1 174 ? -18.414 13.531 6.541 1.00 94.62 174 TYR A N 1
ATOM 1375 C CA . TYR A 1 174 ? -17.195 13.375 7.333 1.00 94.62 174 TYR A CA 1
ATOM 1376 C C . TYR A 1 174 ? -16.352 14.661 7.359 1.00 94.62 174 TYR A C 1
ATOM 1378 O O . TYR A 1 174 ? -15.856 15.040 8.426 1.00 94.62 174 TYR A O 1
ATOM 1386 N N . TYR A 1 175 ? -16.200 15.345 6.220 1.00 94.62 175 TYR A N 1
ATOM 1387 C CA . TYR A 1 175 ? -15.502 16.633 6.124 1.00 94.62 175 TYR A CA 1
ATOM 1388 C C . TYR A 1 175 ? -16.181 17.722 6.968 1.00 94.62 175 TYR A C 1
ATOM 1390 O O . TYR A 1 175 ? -15.532 18.314 7.832 1.00 94.62 175 TYR A O 1
ATOM 1398 N N . GLU A 1 176 ? -17.488 17.928 6.782 1.00 93.56 176 GLU A N 1
ATOM 1399 C CA . GLU A 1 176 ? -18.275 18.949 7.486 1.00 93.56 176 GLU A CA 1
ATOM 1400 C C . GLU A 1 176 ? -18.181 18.807 9.008 1.00 93.56 176 GLU A C 1
ATOM 1402 O O . GLU A 1 176 ? -18.006 19.792 9.720 1.00 93.56 176 GLU A O 1
ATOM 1407 N N . GLN A 1 177 ? -18.214 17.579 9.529 1.00 90.38 177 GLN A N 1
ATOM 1408 C CA . GLN A 1 177 ? -18.035 17.356 10.965 1.00 90.38 177 GLN A CA 1
ATOM 1409 C C . GLN A 1 177 ? -16.645 17.748 11.462 1.00 90.38 177 GLN A C 1
ATOM 1411 O O . GLN A 1 177 ? -16.521 18.312 12.546 1.00 90.38 177 GLN A O 1
ATOM 1416 N N . GLY A 1 178 ? -15.601 17.476 10.675 1.00 90.06 178 GLY A N 1
ATOM 1417 C CA . GLY A 1 178 ? -14.252 17.940 10.991 1.00 90.06 178 GLY A CA 1
ATOM 1418 C C . GLY A 1 178 ? -14.175 19.466 11.035 1.00 90.06 178 GLY A C 1
ATOM 1419 O O . GLY A 1 178 ? -13.586 20.017 11.961 1.00 90.06 178 GLY A O 1
ATOM 1420 N N . ARG A 1 179 ? -14.828 20.138 10.077 1.00 93.06 179 ARG A N 1
ATOM 1421 C CA . ARG A 1 179 ? -14.901 21.603 9.996 1.00 93.06 179 ARG A CA 1
ATOM 1422 C C . ARG A 1 179 ? -15.618 22.212 11.205 1.00 93.06 179 ARG A C 1
ATOM 1424 O O . ARG A 1 179 ? -15.079 23.123 11.824 1.00 93.06 179 ARG A O 1
ATOM 1431 N N . ARG A 1 180 ? -16.780 21.674 11.588 1.00 91.00 180 ARG A N 1
ATOM 1432 C CA . ARG A 1 180 ? -17.555 22.135 12.757 1.00 91.00 180 ARG A CA 1
ATOM 1433 C C . ARG A 1 180 ? -16.799 21.961 14.072 1.00 91.00 180 ARG A C 1
ATOM 1435 O O . ARG A 1 180 ? -16.733 22.887 14.871 1.00 91.00 180 ARG A O 1
ATOM 1442 N N . LEU A 1 181 ? -16.158 20.807 14.268 1.00 87.69 181 LEU A N 1
ATOM 1443 C CA . LEU A 1 181 ? -15.329 20.567 15.453 1.00 87.69 181 LEU A CA 1
ATOM 1444 C C . LEU A 1 181 ? -14.124 21.513 15.512 1.00 87.69 181 LEU A C 1
ATOM 1446 O O . LEU A 1 181 ? -13.799 22.015 16.583 1.00 87.69 181 LEU A O 1
ATOM 1450 N N . ALA A 1 182 ? -13.489 21.796 14.370 1.00 87.56 182 ALA A N 1
ATOM 1451 C CA . ALA A 1 182 ? -12.406 22.776 14.293 1.00 87.56 182 ALA A CA 1
ATOM 1452 C C . ALA A 1 182 ? -12.879 24.211 14.595 1.00 87.56 182 ALA A C 1
ATOM 1454 O O . ALA A 1 182 ? -12.100 25.007 15.111 1.00 87.56 182 ALA A O 1
ATOM 1455 N N . ALA A 1 183 ? -14.151 24.525 14.328 1.00 91.56 183 ALA A N 1
ATOM 1456 C CA . ALA A 1 183 ? -14.790 25.786 14.705 1.00 91.56 183 ALA A CA 1
ATOM 1457 C C . ALA A 1 183 ? -15.239 25.837 16.183 1.00 91.56 183 ALA A C 1
ATOM 1459 O O . ALA A 1 183 ? -15.787 26.845 16.622 1.00 91.56 183 ALA A O 1
ATOM 1460 N N . GLY A 1 184 ? -15.017 24.770 16.960 1.00 91.06 184 GLY A N 1
ATOM 1461 C CA . GLY A 1 184 ? -15.438 24.683 18.359 1.00 91.06 184 GLY A CA 1
ATOM 1462 C C . GLY A 1 184 ? -16.931 24.397 18.550 1.00 91.06 184 GLY A C 1
ATOM 1463 O O . GLY A 1 184 ? -17.428 24.492 19.672 1.00 91.06 184 GLY A O 1
ATOM 1464 N N . GLU A 1 185 ? -17.659 24.029 17.492 1.00 89.31 185 GLU A N 1
ATOM 1465 C CA . GLU A 1 185 ? -19.066 23.652 17.611 1.00 89.31 185 GLU A CA 1
ATOM 1466 C C . GLU A 1 185 ? -19.195 22.307 18.337 1.00 89.31 185 GLU A C 1
ATOM 1468 O O . GLU A 1 185 ? -18.627 21.286 17.934 1.00 89.31 185 GLU A O 1
ATOM 1473 N N . THR A 1 186 ? -19.980 22.286 19.416 1.00 78.31 186 THR A N 1
ATOM 1474 C CA . THR A 1 186 ? -20.285 21.060 20.152 1.00 78.31 186 THR A CA 1
ATOM 1475 C C . THR A 1 186 ? -21.286 20.223 19.368 1.00 78.31 186 THR A C 1
ATOM 1477 O O . THR A 1 186 ? -22.493 20.460 19.346 1.00 78.31 186 THR A O 1
ATOM 1480 N N . VAL A 1 187 ? -20.772 19.192 18.706 1.00 70.00 187 VAL A N 1
ATOM 1481 C CA . VAL A 1 187 ? -21.598 18.233 17.983 1.00 70.00 187 VAL A CA 1
ATOM 1482 C C . VAL A 1 187 ? -22.310 17.315 18.985 1.00 70.00 187 VAL A C 1
ATOM 1484 O O . VAL A 1 187 ? -21.702 16.414 19.565 1.00 70.00 187 VAL A O 1
ATOM 1487 N N . SER A 1 188 ? -23.610 17.540 19.204 1.00 66.19 188 SER A N 1
ATOM 1488 C CA . SER A 1 188 ? -24.426 16.664 20.055 1.00 66.19 188 SER A CA 1
ATOM 1489 C C . SER A 1 188 ? -24.444 15.236 19.501 1.00 66.19 188 SER A C 1
ATOM 1491 O O . SER A 1 188 ? -24.848 14.996 18.363 1.00 66.19 188 SER A O 1
ATOM 1493 N N . ARG A 1 189 ? -24.034 14.269 20.330 1.00 59.28 189 ARG A N 1
ATOM 1494 C CA . ARG A 1 189 ? -23.984 12.833 19.995 1.00 59.28 189 ARG A CA 1
ATOM 1495 C C . ARG A 1 189 ? -25.349 12.217 19.672 1.00 59.28 189 ARG A C 1
ATOM 1497 O O . ARG A 1 189 ? -25.381 11.139 19.089 1.00 59.28 189 ARG A O 1
ATOM 1504 N N . THR A 1 190 ? -26.442 12.854 20.085 1.00 55.84 190 THR A N 1
ATOM 1505 C CA . THR A 1 190 ? -27.809 12.312 20.008 1.00 55.84 190 THR A CA 1
ATOM 1506 C C . THR A 1 190 ? -28.672 12.972 18.936 1.00 55.84 190 THR A C 1
ATOM 1508 O O . THR A 1 190 ? -29.829 12.589 18.773 1.00 55.84 190 THR A O 1
ATOM 1511 N N . GLY A 1 191 ? -28.140 13.950 18.198 1.00 50.31 191 GLY A N 1
ATOM 1512 C CA . GLY A 1 191 ? -28.868 14.560 17.092 1.00 50.31 191 GLY A CA 1
ATOM 1513 C C . GLY A 1 191 ? -29.048 13.552 15.963 1.00 50.31 191 GLY A C 1
ATOM 1514 O O . GLY A 1 191 ? -28.064 13.130 15.363 1.00 50.31 191 GLY A O 1
ATOM 1515 N N . VAL A 1 192 ? -30.295 13.175 15.677 1.00 49.16 192 VAL A N 1
ATOM 1516 C CA . VAL A 1 192 ? -30.668 12.492 14.433 1.00 49.16 192 VAL A CA 1
ATOM 1517 C C . VAL A 1 192 ? -30.159 13.353 13.281 1.00 49.16 192 VAL A C 1
ATOM 1519 O O . VAL A 1 192 ? -30.621 14.477 13.076 1.00 49.16 192 VAL A O 1
ATOM 1522 N N . TRP A 1 193 ? -29.160 12.851 12.563 1.00 48.28 193 TRP A N 1
ATOM 1523 C CA . TRP A 1 193 ? -28.585 13.548 11.426 1.00 48.28 193 TRP A CA 1
ATOM 1524 C C . TRP A 1 193 ? -29.522 13.364 10.242 1.00 48.28 193 TRP A C 1
ATOM 1526 O O . TRP A 1 193 ? -29.377 12.421 9.469 1.00 48.28 193 TRP A O 1
ATOM 1536 N N . MET A 1 194 ? -30.497 14.262 10.093 1.00 43.81 194 MET A N 1
ATOM 1537 C CA . MET A 1 194 ? -31.210 14.354 8.823 1.00 43.81 194 MET A CA 1
ATOM 1538 C C . MET A 1 194 ? -30.171 14.579 7.725 1.00 43.81 194 MET A C 1
ATOM 1540 O O . MET A 1 194 ? -29.261 15.395 7.903 1.00 43.81 194 MET A O 1
ATOM 1544 N N . LEU A 1 195 ? -30.277 13.825 6.624 1.00 43.44 195 LEU A N 1
ATOM 1545 C CA . LEU A 1 195 ? -29.538 14.112 5.399 1.00 43.44 195 LEU A CA 1
ATOM 1546 C C . LEU A 1 195 ? -29.742 15.602 5.123 1.00 43.44 195 LEU A C 1
ATOM 1548 O O . LEU A 1 195 ? -30.854 16.035 4.826 1.00 43.44 195 LEU A O 1
ATOM 1552 N N . GLY A 1 196 ? -28.693 16.399 5.343 1.00 41.12 196 GLY A N 1
ATOM 1553 C CA . GLY A 1 196 ? -28.729 17.812 4.999 1.00 41.12 196 GLY A CA 1
ATOM 1554 C C . GLY A 1 196 ? -29.075 17.956 3.515 1.00 41.12 196 GLY A C 1
ATOM 1555 O O . GLY A 1 196 ? -28.939 16.982 2.766 1.00 41.12 196 GLY A O 1
ATOM 1556 N N . PRO A 1 197 ? -29.526 19.142 3.076 1.00 43.09 197 PRO A N 1
ATOM 1557 C CA . PRO A 1 197 ? -29.761 19.387 1.658 1.00 43.09 197 PRO A CA 1
ATOM 1558 C C . PRO A 1 197 ? -28.545 18.947 0.830 1.00 43.09 197 PRO A C 1
ATOM 1560 O O . PRO A 1 197 ? -27.412 18.985 1.321 1.00 43.09 197 PRO A O 1
ATOM 1563 N N . GLU A 1 198 ? -28.806 18.498 -0.402 1.00 43.97 198 GLU A N 1
ATOM 1564 C CA . GLU A 1 198 ? -27.792 18.097 -1.383 1.00 43.97 198 GLU A CA 1
ATOM 1565 C C . GLU A 1 198 ? -26.587 19.057 -1.329 1.00 43.97 198 GLU A C 1
ATOM 1567 O O . GLU A 1 198 ? -26.806 20.270 -1.215 1.00 43.97 198 GLU A O 1
ATOM 1572 N N . PRO A 1 199 ? -25.334 18.550 -1.321 1.00 44.78 199 PRO A N 1
ATOM 1573 C CA . PRO A 1 199 ? -24.157 19.389 -1.132 1.00 44.78 199 PRO A CA 1
ATOM 1574 C C . PRO A 1 199 ? -24.194 20.561 -2.111 1.00 44.78 199 PRO A C 1
ATOM 1576 O O . PRO A 1 199 ? -24.137 20.372 -3.326 1.00 44.78 199 PRO A O 1
ATOM 1579 N N . GLN A 1 200 ? -24.313 21.777 -1.573 1.00 44.09 200 GLN A N 1
ATOM 1580 C CA . GLN A 1 200 ? -24.198 22.976 -2.389 1.00 44.09 200 GLN A CA 1
ATOM 1581 C C . GLN A 1 200 ? -22.804 23.010 -3.028 1.00 44.09 200 GLN A C 1
ATOM 1583 O O . GLN A 1 200 ? -21.850 22.503 -2.424 1.00 44.09 200 GLN A O 1
ATOM 1588 N N . PRO A 1 201 ? -22.667 23.561 -4.249 1.00 44.59 201 PRO A N 1
ATOM 1589 C CA . PRO A 1 201 ? -21.375 23.672 -4.909 1.00 44.59 201 PRO A CA 1
ATOM 1590 C C . PRO A 1 201 ? -20.376 24.324 -3.955 1.00 44.59 201 PRO A C 1
ATOM 1592 O O . PRO A 1 201 ? -20.636 25.400 -3.418 1.00 44.59 201 PRO A O 1
ATOM 1595 N N . ILE A 1 202 ? -19.260 23.629 -3.718 1.00 45.78 202 ILE A N 1
ATOM 1596 C CA . ILE A 1 202 ? -18.176 24.118 -2.869 1.00 45.78 202 ILE A CA 1
ATOM 1597 C C . ILE A 1 202 ? -17.728 25.449 -3.484 1.00 45.78 202 ILE A C 1
ATOM 1599 O O . ILE A 1 202 ? -17.270 25.438 -4.632 1.00 45.78 202 ILE A O 1
ATOM 1603 N N . PRO A 1 203 ? -17.880 26.593 -2.791 1.00 45.19 203 PRO A N 1
ATOM 1604 C CA . PRO A 1 203 ? -17.311 27.831 -3.290 1.00 45.19 203 PRO A CA 1
ATOM 1605 C C . PRO A 1 203 ? -15.798 27.612 -3.419 1.00 45.19 203 PRO A C 1
ATOM 1607 O O . PRO A 1 203 ? -15.195 27.037 -2.508 1.00 45.19 203 PRO A O 1
ATOM 1610 N N . PRO A 1 204 ? -15.167 27.993 -4.541 1.00 40.59 204 PRO A N 1
ATOM 1611 C CA . PRO A 1 204 ? -13.724 27.890 -4.671 1.00 40.59 204 PRO A CA 1
ATOM 1612 C C . PRO A 1 204 ? -13.098 28.834 -3.640 1.00 40.59 204 PRO A C 1
ATOM 1614 O O . PRO A 1 204 ? -12.999 30.032 -3.881 1.00 40.59 204 PRO A O 1
ATOM 1617 N N . GLU A 1 205 ? -12.729 28.324 -2.466 1.00 42.78 205 GLU A N 1
ATOM 1618 C CA . GLU A 1 205 ? -11.988 29.092 -1.468 1.00 42.78 205 GLU A CA 1
ATOM 1619 C C . GLU A 1 205 ? -10.482 28.917 -1.717 1.00 42.78 205 GLU A C 1
ATOM 1621 O O . GLU A 1 205 ? -9.923 27.861 -1.408 1.00 42.78 205 GLU A O 1
ATOM 1626 N N . PRO A 1 206 ? -9.788 29.929 -2.274 1.00 46.84 206 PRO A N 1
ATOM 1627 C CA . PRO A 1 206 ? -8.384 29.808 -2.673 1.00 46.84 206 PRO A CA 1
ATOM 1628 C C . PRO A 1 206 ? -7.398 29.659 -1.501 1.00 46.84 206 PRO A C 1
ATOM 1630 O O . PRO A 1 206 ? -6.241 29.327 -1.722 1.00 46.84 206 PRO A O 1
ATOM 1633 N N . HIS A 1 207 ? -7.823 29.882 -0.255 1.00 44.62 207 HIS A N 1
ATOM 1634 C CA . HIS A 1 207 ? -6.932 30.029 0.905 1.00 44.62 207 HIS A CA 1
ATOM 1635 C C . HIS A 1 207 ? -6.784 28.765 1.773 1.00 44.62 207 HIS A C 1
ATOM 1637 O O . HIS A 1 207 ? -5.864 28.692 2.585 1.00 44.62 207 HIS A O 1
ATOM 1643 N N . LEU A 1 208 ? -7.627 27.739 1.596 1.00 45.06 208 LEU A N 1
ATOM 1644 C CA . LEU A 1 208 ? -7.494 26.462 2.323 1.00 45.06 208 LEU A CA 1
ATOM 1645 C C . LEU A 1 208 ? -6.587 25.438 1.616 1.00 45.06 208 LEU A C 1
ATOM 1647 O O . LEU A 1 208 ? -6.244 24.418 2.212 1.00 45.06 208 LEU A O 1
ATOM 1651 N N . LEU A 1 209 ? -6.152 25.726 0.385 1.00 47.12 209 LEU A N 1
ATOM 1652 C CA . LEU A 1 209 ? -5.203 24.906 -0.380 1.00 47.12 209 LEU A CA 1
ATOM 1653 C C . LEU A 1 209 ? -3.730 25.155 0.000 1.00 47.12 209 LEU A C 1
ATOM 1655 O O . LEU A 1 209 ? -2.862 24.391 -0.408 1.00 47.12 209 LEU A O 1
ATOM 1659 N N . ASP A 1 210 ? -3.436 26.190 0.796 1.00 40.50 210 ASP A N 1
ATOM 1660 C CA . ASP A 1 210 ? -2.060 26.671 1.008 1.00 40.50 210 ASP A CA 1
ATOM 1661 C C . ASP A 1 210 ? -1.354 26.084 2.247 1.00 40.50 210 ASP A C 1
ATOM 1663 O O . ASP A 1 210 ? -0.166 26.321 2.489 1.00 40.50 210 ASP A O 1
ATOM 1667 N N . ARG A 1 211 ? -2.046 25.256 3.043 1.00 43.47 211 ARG A N 1
ATOM 1668 C CA . ARG A 1 211 ? -1.377 24.443 4.069 1.00 43.47 211 ARG A CA 1
ATOM 1669 C C . ARG A 1 211 ? -0.698 23.262 3.391 1.00 43.47 211 ARG A C 1
ATOM 1671 O O . ARG A 1 211 ? -1.289 22.194 3.277 1.00 43.47 211 ARG A O 1
ATOM 1678 N N . ARG A 1 212 ? 0.552 23.472 2.964 1.00 43.59 212 ARG A N 1
ATOM 1679 C CA . ARG A 1 212 ? 1.425 22.426 2.413 1.00 43.59 212 ARG A CA 1
ATOM 1680 C C . ARG A 1 212 ? 1.379 21.184 3.315 1.00 43.59 212 ARG A C 1
ATOM 1682 O O . ARG A 1 212 ? 1.813 21.279 4.469 1.00 43.59 212 ARG A O 1
ATOM 1689 N N . PRO A 1 213 ? 0.854 20.044 2.840 1.00 44.38 213 PRO A N 1
ATOM 1690 C CA . PRO A 1 213 ? 0.879 18.827 3.625 1.00 44.38 213 PRO A CA 1
ATOM 1691 C C . PRO A 1 213 ? 2.342 18.422 3.869 1.00 44.38 213 PRO A C 1
ATOM 1693 O O . PRO A 1 213 ? 3.180 18.565 2.979 1.00 44.38 213 PRO A O 1
ATOM 1696 N N . PRO A 1 214 ? 2.680 17.899 5.059 1.00 47.59 214 PRO A N 1
ATOM 1697 C CA . PRO A 1 214 ? 4.025 17.404 5.363 1.00 47.59 214 PRO A CA 1
ATOM 1698 C C . PRO A 1 214 ? 4.385 16.119 4.591 1.00 47.59 214 PRO A C 1
ATOM 1700 O O . PRO A 1 214 ? 5.460 15.567 4.796 1.00 47.59 214 PRO A O 1
ATOM 1703 N N . TYR A 1 215 ? 3.490 15.632 3.724 1.00 48.56 215 TYR A N 1
ATOM 1704 C CA . TYR A 1 215 ? 3.705 14.487 2.849 1.00 48.56 215 TYR A CA 1
ATOM 1705 C C . TYR A 1 215 ? 3.921 14.980 1.418 1.00 48.56 215 TYR A C 1
ATOM 1707 O O . TYR A 1 215 ? 3.149 15.793 0.915 1.00 48.56 215 TYR A O 1
ATOM 1715 N N . ASP A 1 216 ? 4.986 14.492 0.792 1.00 50.88 216 ASP A N 1
ATOM 1716 C CA . ASP A 1 216 ? 5.568 14.999 -0.448 1.00 50.88 216 ASP A CA 1
ATOM 1717 C C . ASP A 1 216 ? 4.679 14.719 -1.679 1.00 50.88 216 ASP A C 1
ATOM 1719 O O . ASP A 1 216 ? 4.945 13.829 -2.489 1.00 50.88 216 ASP A O 1
ATOM 1723 N N . GLU A 1 217 ? 3.595 15.489 -1.827 1.00 49.03 217 GLU A N 1
ATOM 1724 C CA . GLU A 1 217 ? 2.747 15.532 -3.030 1.00 49.03 217 GLU A CA 1
ATOM 1725 C C . GLU A 1 217 ? 3.542 15.892 -4.297 1.00 49.03 217 GLU A C 1
ATOM 1727 O O . GLU A 1 217 ? 3.031 15.720 -5.395 1.00 49.03 217 GLU A O 1
ATOM 1732 N N . ARG A 1 218 ? 4.800 16.346 -4.176 1.00 51.12 218 ARG A N 1
ATOM 1733 C CA . ARG A 1 218 ? 5.664 16.662 -5.322 1.00 51.12 218 ARG A CA 1
ATOM 1734 C C . ARG A 1 218 ? 6.372 15.445 -5.904 1.00 51.12 218 ARG A C 1
ATOM 1736 O O . ARG A 1 218 ? 6.838 15.512 -7.037 1.00 51.12 218 ARG A O 1
ATOM 1743 N N . ARG A 1 219 ? 6.473 14.337 -5.159 1.00 58.06 219 ARG A N 1
ATOM 1744 C CA . ARG A 1 219 ? 7.081 13.091 -5.667 1.00 58.06 219 ARG A CA 1
ATOM 1745 C C . ARG A 1 219 ? 6.240 12.406 -6.707 1.00 58.06 219 ARG A C 1
ATOM 1747 O O . ARG A 1 219 ? 6.771 11.744 -7.581 1.00 58.06 219 ARG A O 1
ATOM 1754 N N . ARG A 1 220 ? 4.932 12.466 -6.540 1.00 64.00 220 ARG A N 1
ATOM 1755 C CA . ARG A 1 220 ? 3.986 11.715 -7.344 1.00 64.00 220 ARG A CA 1
ATOM 1756 C C . ARG A 1 220 ? 3.226 12.731 -8.179 1.00 64.00 220 ARG A C 1
ATOM 1758 O O . ARG A 1 220 ? 2.954 13.815 -7.682 1.00 64.00 220 ARG A O 1
ATOM 1765 N N . GLY A 1 221 ? 2.926 12.418 -9.439 1.00 75.88 221 GLY A N 1
ATOM 1766 C CA . GLY A 1 221 ? 2.154 13.325 -10.294 1.00 75.88 221 GLY A CA 1
ATOM 1767 C C . GLY A 1 221 ? 0.875 13.824 -9.605 1.00 75.88 221 GLY A C 1
ATOM 1768 O O . GLY A 1 221 ? 0.430 13.248 -8.606 1.00 75.88 221 GLY A O 1
ATOM 1769 N N . SER A 1 222 ? 0.279 14.893 -10.139 1.00 83.31 222 SER A N 1
ATOM 1770 C CA . SER A 1 222 ? -0.995 15.416 -9.630 1.00 83.31 222 SER A CA 1
ATOM 1771 C C . SER A 1 222 ? -2.003 14.273 -9.438 1.00 83.31 222 SER A C 1
ATOM 1773 O O . SER A 1 222 ? -2.113 13.442 -10.346 1.00 83.31 222 SER A O 1
ATOM 1775 N N . PRO A 1 223 ? -2.723 14.206 -8.301 1.00 90.38 223 PRO A N 1
ATOM 1776 C CA . PRO A 1 223 ? -3.683 13.139 -8.057 1.00 90.38 223 PRO A CA 1
ATOM 1777 C C . PRO A 1 223 ? -4.658 12.964 -9.224 1.00 90.38 223 PRO A C 1
ATOM 1779 O O . PRO A 1 223 ? -5.275 13.933 -9.670 1.00 90.38 223 PRO A O 1
ATOM 1782 N N . ASP A 1 224 ? -4.827 11.728 -9.687 1.00 92.44 224 ASP A N 1
ATOM 1783 C CA . ASP A 1 224 ? -5.808 11.378 -10.711 1.00 92.44 224 ASP A CA 1
ATOM 1784 C C . ASP A 1 224 ? -7.037 10.780 -10.024 1.00 92.44 224 ASP A C 1
ATOM 1786 O O . ASP A 1 224 ? -7.050 9.622 -9.605 1.00 92.44 224 ASP A O 1
ATOM 1790 N N . ILE A 1 225 ? -8.080 11.595 -9.869 1.00 94.19 225 ILE A N 1
ATOM 1791 C CA . ILE A 1 225 ? -9.286 11.196 -9.137 1.00 94.19 225 ILE A CA 1
ATOM 1792 C C . ILE A 1 225 ? -9.976 10.008 -9.817 1.00 94.19 225 ILE A C 1
ATOM 1794 O O . ILE A 1 225 ? -10.433 9.099 -9.126 1.00 94.19 225 ILE A O 1
ATOM 1798 N N . GLU A 1 226 ? -10.041 9.987 -11.150 1.00 94.19 226 GLU A N 1
ATOM 1799 C CA . GLU A 1 226 ? -10.718 8.908 -11.874 1.00 94.19 226 GLU A CA 1
ATOM 1800 C C . GLU A 1 226 ? -9.941 7.605 -11.752 1.00 94.19 226 GLU A C 1
ATOM 1802 O O . GLU A 1 226 ? -10.527 6.574 -11.423 1.00 94.19 226 GLU A O 1
ATOM 1807 N N . ARG A 1 227 ? -8.615 7.660 -11.909 1.00 94.56 227 ARG A N 1
ATOM 1808 C CA . ARG A 1 227 ? -7.757 6.488 -11.723 1.00 94.56 227 ARG A CA 1
ATOM 1809 C C . ARG A 1 227 ? -7.777 5.986 -10.279 1.00 94.56 227 ARG A C 1
ATOM 1811 O O . ARG A 1 227 ? -7.693 4.780 -10.051 1.00 94.56 227 ARG A O 1
ATOM 1818 N N . TYR A 1 228 ? -7.918 6.879 -9.296 1.00 96.19 228 TYR A N 1
ATOM 1819 C CA . TYR A 1 228 ? -8.057 6.495 -7.888 1.00 96.19 228 TYR A CA 1
ATOM 1820 C C . TYR A 1 228 ? -9.370 5.743 -7.653 1.00 96.19 228 TYR A C 1
ATOM 1822 O O . TYR A 1 228 ? -9.375 4.689 -7.018 1.00 96.19 228 TYR A O 1
ATOM 1830 N N . VAL A 1 229 ? -10.480 6.245 -8.209 1.00 95.75 229 VAL A N 1
ATOM 1831 C CA . VAL A 1 229 ? -11.791 5.580 -8.144 1.00 95.75 229 VAL A CA 1
ATOM 1832 C C . VAL A 1 229 ? -11.770 4.238 -8.871 1.00 95.75 229 VAL A C 1
ATOM 1834 O O . VAL A 1 229 ? -12.248 3.251 -8.316 1.00 95.75 229 VAL A O 1
ATOM 1837 N N . GLU A 1 230 ? -11.161 4.169 -10.055 1.00 95.06 230 GLU A N 1
ATOM 1838 C CA . GLU A 1 230 ? -10.947 2.914 -10.784 1.00 95.06 230 GLU A CA 1
ATOM 1839 C C . GLU A 1 230 ? -10.171 1.904 -9.932 1.00 95.06 230 GLU A C 1
ATOM 1841 O O . GLU A 1 230 ? -10.539 0.734 -9.870 1.00 95.06 230 GLU A O 1
ATOM 1846 N N . GLY A 1 231 ? -9.146 2.351 -9.206 1.00 96.06 231 GLY A N 1
ATOM 1847 C CA . GLY A 1 231 ? -8.395 1.483 -8.308 1.00 96.06 231 GLY A CA 1
ATOM 1848 C C . GLY A 1 231 ? -9.199 0.987 -7.114 1.00 96.06 231 GLY A C 1
ATOM 1849 O O . GLY A 1 231 ? -9.044 -0.168 -6.714 1.00 96.06 231 GLY A O 1
ATOM 1850 N N . LEU A 1 232 ? -10.078 1.820 -6.549 1.00 96.12 232 LEU A N 1
ATOM 1851 C CA . LEU A 1 232 ? -10.988 1.387 -5.486 1.00 96.12 232 LEU A CA 1
ATOM 1852 C C . LEU A 1 232 ? -11.957 0.317 -6.008 1.00 96.12 232 LEU A C 1
ATOM 1854 O O . LEU A 1 232 ? -12.165 -0.696 -5.340 1.00 96.12 232 LEU A O 1
ATOM 1858 N N . GLU A 1 233 ? -12.507 0.504 -7.211 1.00 95.62 233 GLU A N 1
ATOM 1859 C CA . GLU A 1 233 ? -13.358 -0.492 -7.869 1.00 95.62 233 GLU A CA 1
ATOM 1860 C C . GLU A 1 233 ? -12.588 -1.781 -8.165 1.00 95.62 233 GLU A C 1
ATOM 1862 O O . GLU A 1 233 ? -13.066 -2.868 -7.839 1.00 95.62 233 GLU A O 1
ATOM 1867 N N . TRP A 1 234 ? -11.382 -1.678 -8.724 1.00 95.12 234 TRP A N 1
ATOM 1868 C CA . TRP A 1 234 ? -10.495 -2.811 -8.987 1.00 95.12 234 TRP A CA 1
ATOM 1869 C C . TRP A 1 234 ? -10.229 -3.620 -7.709 1.00 95.12 234 TRP A C 1
ATOM 1871 O O . TRP A 1 234 ? -10.388 -4.843 -7.693 1.00 95.12 234 TRP A O 1
ATOM 1881 N N . LEU A 1 235 ? -9.914 -2.934 -6.607 1.00 95.06 235 LEU A N 1
ATOM 1882 C CA . LEU A 1 235 ? -9.629 -3.547 -5.314 1.00 95.06 235 LEU A CA 1
ATOM 1883 C C . LEU A 1 235 ? -10.852 -4.272 -4.742 1.00 95.06 235 LEU A C 1
ATOM 1885 O O . LEU A 1 235 ? -10.754 -5.423 -4.316 1.00 95.06 235 LEU A O 1
ATOM 1889 N N . VAL A 1 236 ? -12.009 -3.607 -4.715 1.00 92.94 236 VAL A N 1
ATOM 1890 C CA . VAL A 1 236 ? -13.249 -4.189 -4.183 1.00 92.94 236 VAL A CA 1
ATOM 1891 C C . VAL A 1 236 ? -13.671 -5.400 -5.013 1.00 92.94 236 VAL A C 1
ATOM 1893 O O . VAL A 1 236 ? -14.028 -6.432 -4.445 1.00 92.94 236 VAL A O 1
ATOM 1896 N N . ASN A 1 237 ? -13.557 -5.322 -6.340 1.00 92.25 237 ASN A N 1
ATOM 1897 C CA . ASN A 1 237 ? -13.837 -6.450 -7.225 1.00 92.25 237 ASN A CA 1
ATOM 1898 C C . ASN A 1 237 ? -12.897 -7.630 -6.995 1.00 92.25 237 ASN A C 1
ATOM 1900 O O . ASN A 1 237 ? -13.346 -8.777 -7.037 1.00 92.25 237 ASN A O 1
ATOM 1904 N N . MET A 1 238 ? -11.624 -7.374 -6.689 1.00 92.19 238 MET A N 1
ATOM 1905 C CA . MET A 1 238 ? -10.682 -8.430 -6.329 1.00 92.19 238 MET A CA 1
ATOM 1906 C C . MET A 1 238 ? -11.125 -9.185 -5.070 1.00 92.19 238 MET A C 1
ATOM 1908 O O . MET A 1 238 ? -11.097 -10.417 -5.053 1.00 92.19 238 MET A O 1
ATOM 1912 N N . TYR A 1 239 ? -11.581 -8.476 -4.034 1.00 87.38 239 TYR A N 1
ATOM 1913 C CA . TYR A 1 239 ? -12.097 -9.110 -2.816 1.00 87.38 239 TYR A CA 1
ATOM 1914 C C . TYR A 1 239 ? -13.438 -9.811 -3.028 1.00 87.38 239 TYR A C 1
ATOM 1916 O O . TYR A 1 239 ? -13.650 -10.890 -2.477 1.00 87.38 239 TYR A O 1
ATOM 1924 N N . TYR A 1 240 ? -14.328 -9.220 -3.826 1.00 87.44 240 TYR A N 1
ATOM 1925 C CA . TYR A 1 240 ? -15.650 -9.774 -4.099 1.00 87.44 240 TYR A CA 1
ATOM 1926 C C . TYR A 1 240 ? -15.586 -11.056 -4.932 1.00 87.44 240 TYR A C 1
ATOM 1928 O O . TYR A 1 240 ? -16.191 -12.064 -4.578 1.00 87.44 240 TYR A O 1
ATOM 1936 N N . THR A 1 241 ? -14.822 -11.035 -6.024 1.00 86.69 241 THR A N 1
ATOM 1937 C CA . THR A 1 241 ? -14.749 -12.153 -6.977 1.00 86.69 241 THR A CA 1
ATOM 1938 C C . THR A 1 241 ? -13.665 -13.173 -6.625 1.00 86.69 241 THR A C 1
ATOM 1940 O O . THR A 1 241 ? -13.662 -14.287 -7.154 1.00 86.69 241 THR A O 1
ATOM 1943 N N . GLY A 1 242 ? -12.702 -12.797 -5.775 1.00 85.88 242 GLY A N 1
ATOM 1944 C CA . GLY A 1 242 ? -11.483 -13.573 -5.541 1.00 85.88 242 GLY A CA 1
ATOM 1945 C C . GLY A 1 242 ? -10.566 -13.657 -6.768 1.00 85.88 242 GLY A C 1
ATOM 1946 O O . GLY A 1 242 ? -9.685 -14.519 -6.809 1.00 85.88 242 GLY A O 1
ATOM 1947 N N . ARG A 1 243 ? -10.782 -12.812 -7.786 1.00 86.44 243 ARG A N 1
ATOM 1948 C CA . ARG A 1 243 ? -10.017 -12.765 -9.039 1.00 86.44 243 ARG A CA 1
ATOM 1949 C C . ARG A 1 243 ? -9.465 -11.365 -9.265 1.00 86.44 243 ARG A C 1
ATOM 1951 O O . ARG A 1 243 ? -10.133 -10.375 -9.001 1.00 86.44 243 ARG A O 1
ATOM 1958 N N . VAL A 1 244 ? -8.254 -11.283 -9.799 1.00 89.00 244 VAL A N 1
ATOM 1959 C CA . VAL A 1 244 ? -7.661 -10.008 -10.213 1.00 89.00 244 VAL A CA 1
ATOM 1960 C C . VAL A 1 244 ? -8.099 -9.730 -11.649 1.00 89.00 244 VAL A C 1
ATOM 1962 O O . VAL A 1 244 ? -7.815 -10.537 -12.531 1.00 89.00 244 VAL A O 1
ATOM 1965 N N . ALA A 1 245 ? -8.809 -8.622 -11.871 1.00 88.38 245 ALA A N 1
ATOM 1966 C CA . ALA A 1 245 ? -9.292 -8.245 -13.203 1.00 88.38 245 ALA A CA 1
ATOM 1967 C C . ALA A 1 245 ? -8.152 -7.764 -14.116 1.00 88.38 245 ALA A C 1
ATOM 1969 O O . ALA A 1 245 ? -8.125 -8.082 -15.300 1.00 88.38 245 ALA A O 1
ATOM 1970 N N . ASP A 1 246 ? -7.195 -7.035 -13.541 1.00 90.19 246 ASP A N 1
ATOM 1971 C CA . ASP A 1 246 ? -6.020 -6.518 -14.237 1.00 90.19 246 ASP A CA 1
ATOM 1972 C C . ASP A 1 246 ? -4.791 -6.615 -13.323 1.00 90.19 246 ASP A C 1
ATOM 1974 O O . ASP A 1 246 ? -4.711 -5.937 -12.301 1.00 90.19 246 ASP A O 1
ATOM 1978 N N . TYR A 1 247 ? -3.831 -7.471 -13.677 1.00 89.62 247 TYR A N 1
ATOM 1979 C CA . TYR A 1 247 ? -2.588 -7.649 -12.917 1.00 89.62 247 TYR A CA 1
ATOM 1980 C C . TYR A 1 247 ? -1.570 -6.519 -13.127 1.00 89.62 247 TYR A C 1
ATOM 1982 O O . TYR A 1 247 ? -0.548 -6.507 -12.443 1.00 89.62 247 TYR A O 1
ATOM 1990 N N . ARG A 1 248 ? -1.797 -5.613 -14.086 1.00 88.81 248 ARG A N 1
ATOM 1991 C CA . ARG A 1 248 ? -0.967 -4.421 -14.323 1.00 88.81 248 ARG A CA 1
ATOM 1992 C C . ARG A 1 248 ? -1.609 -3.136 -13.816 1.00 88.81 248 ARG A C 1
ATOM 1994 O O . ARG A 1 248 ? -0.981 -2.080 -13.927 1.00 88.81 248 ARG A O 1
ATOM 2001 N N . PHE A 1 249 ? -2.804 -3.203 -13.226 1.00 92.44 249 PHE A N 1
ATOM 2002 C CA . PHE A 1 249 ? -3.384 -2.036 -12.584 1.00 92.44 249 PHE A CA 1
ATOM 2003 C C . PHE A 1 249 ? -2.417 -1.494 -11.525 1.00 92.44 249 PHE A C 1
ATOM 2005 O O . PHE A 1 249 ? -1.893 -2.226 -10.684 1.00 92.44 249 PHE A O 1
ATOM 2012 N N . ARG A 1 250 ? -2.199 -0.183 -11.574 1.00 91.25 250 ARG A N 1
ATOM 2013 C CA . ARG A 1 250 ? -1.406 0.563 -10.607 1.00 91.25 250 ARG A CA 1
ATOM 2014 C C . ARG A 1 250 ? -1.993 1.952 -10.434 1.00 91.25 250 ARG A C 1
ATOM 2016 O O . ARG A 1 250 ? -2.470 2.552 -11.403 1.00 91.25 250 ARG A O 1
ATOM 2023 N N . TYR A 1 251 ? -1.900 2.445 -9.207 1.00 93.25 251 TYR A N 1
ATOM 2024 C CA . TYR A 1 251 ? -2.115 3.839 -8.870 1.00 93.25 251 TYR A CA 1
ATOM 2025 C C . TYR A 1 251 ? -0.830 4.387 -8.269 1.00 93.25 251 TYR A C 1
ATOM 2027 O O . TYR A 1 251 ? -0.461 4.090 -7.133 1.00 93.25 251 TYR A O 1
ATOM 2035 N N . ASP A 1 252 ? -0.117 5.151 -9.073 1.00 89.12 252 ASP A N 1
ATOM 2036 C CA . ASP A 1 252 ? 1.263 5.513 -8.814 1.00 89.12 252 ASP A CA 1
ATOM 2037 C C . ASP A 1 252 ? 1.471 7.021 -8.610 1.00 89.12 252 ASP A C 1
ATOM 2039 O O . ASP A 1 252 ? 2.584 7.494 -8.382 1.00 89.12 252 ASP A O 1
ATOM 2043 N N . VAL A 1 253 ? 0.362 7.761 -8.578 1.00 89.94 253 VAL A N 1
ATOM 2044 C CA . VAL A 1 253 ? 0.308 9.182 -8.240 1.00 89.94 253 VAL A CA 1
ATOM 2045 C C . VAL A 1 253 ? -0.056 9.402 -6.755 1.00 89.94 253 VAL A C 1
ATOM 2047 O O . VAL A 1 253 ? -0.203 8.446 -5.981 1.00 89.94 253 VAL A O 1
ATOM 2050 N N . ALA A 1 254 ? -0.124 10.656 -6.296 1.00 89.06 254 ALA A N 1
ATOM 2051 C CA . ALA A 1 254 ? -0.508 10.974 -4.916 1.00 89.06 254 ALA A CA 1
ATOM 2052 C C . ALA A 1 254 ? -1.995 10.664 -4.666 1.00 89.06 254 ALA A C 1
ATOM 2054 O O . ALA A 1 254 ? -2.808 10.685 -5.593 1.00 89.06 254 ALA A O 1
ATOM 2055 N N . ALA A 1 255 ? -2.373 10.367 -3.417 1.00 92.88 255 ALA A N 1
ATOM 2056 C CA . ALA A 1 255 ? -3.790 10.263 -3.060 1.00 92.88 255 ALA A CA 1
ATOM 2057 C C . ALA A 1 255 ? -4.484 11.611 -3.318 1.00 92.88 255 ALA A C 1
ATOM 2059 O O . ALA A 1 255 ? -3.895 12.648 -3.008 1.00 92.88 255 ALA A O 1
ATOM 2060 N N . PRO A 1 256 ? -5.724 11.633 -3.835 1.00 94.75 256 PRO A N 1
ATOM 2061 C CA . PRO A 1 256 ? -6.476 12.876 -3.890 1.00 94.75 256 PRO A CA 1
ATOM 2062 C C . PRO A 1 256 ? -6.753 13.380 -2.470 1.00 94.75 256 PRO A C 1
ATOM 2064 O O . PRO A 1 256 ? -6.887 12.601 -1.522 1.00 94.75 256 PRO A O 1
ATOM 2067 N N . THR A 1 257 ? -6.878 14.695 -2.304 1.00 93.88 257 THR A N 1
ATOM 2068 C CA . THR A 1 257 ? -7.402 15.240 -1.048 1.00 93.88 257 THR A CA 1
ATOM 2069 C C . THR A 1 257 ? -8.868 14.829 -0.884 1.00 93.88 257 THR A C 1
ATOM 2071 O O . THR A 1 257 ? -9.569 14.564 -1.865 1.00 93.88 257 THR A O 1
ATOM 2074 N N . LEU A 1 258 ? -9.364 14.804 0.358 1.00 94.75 258 LEU A N 1
ATOM 2075 C CA . LEU A 1 258 ? -10.768 14.484 0.643 1.00 94.75 258 LEU A CA 1
ATOM 2076 C C . LEU A 1 258 ? -11.733 15.349 -0.189 1.00 94.75 258 LEU A C 1
ATOM 2078 O O . LEU A 1 258 ? -12.670 14.825 -0.785 1.00 94.75 258 LEU A O 1
ATOM 2082 N N . LEU A 1 259 ? -11.480 16.658 -0.269 1.00 94.69 259 LEU A N 1
ATOM 2083 C CA . LEU A 1 259 ? -12.313 17.588 -1.034 1.00 94.69 259 LEU A CA 1
ATOM 2084 C C . LEU A 1 259 ? -12.198 17.381 -2.546 1.00 94.69 259 LEU A C 1
ATOM 2086 O O . LEU A 1 259 ? -13.219 17.419 -3.229 1.00 94.69 259 LEU A O 1
ATOM 2090 N N . ALA A 1 260 ? -10.994 17.116 -3.064 1.00 93.44 260 ALA A N 1
ATOM 2091 C CA . ALA A 1 260 ? -10.806 16.813 -4.481 1.00 93.44 260 ALA A CA 1
ATOM 2092 C C . ALA A 1 260 ? -11.582 15.551 -4.880 1.00 93.44 260 ALA A C 1
ATOM 2094 O O . ALA A 1 260 ? -12.301 15.557 -5.879 1.00 93.44 260 ALA A O 1
ATOM 2095 N N . LEU A 1 261 ? -11.514 14.496 -4.059 1.00 95.31 261 LEU A N 1
ATOM 2096 C CA . LEU A 1 261 ? -12.267 13.269 -4.299 1.00 95.31 261 LEU A CA 1
ATOM 2097 C C . LEU A 1 261 ? -13.782 13.501 -4.215 1.00 95.31 261 LEU A C 1
ATOM 2099 O O . LEU A 1 261 ? -14.506 13.038 -5.091 1.00 95.31 261 LEU A O 1
ATOM 2103 N N . VAL A 1 262 ? -14.274 14.237 -3.210 1.00 95.06 262 VAL A N 1
ATOM 2104 C CA . VAL A 1 262 ? -15.703 14.594 -3.117 1.00 95.06 262 VAL A CA 1
ATOM 2105 C C . VAL A 1 262 ? -16.153 15.354 -4.366 1.00 95.06 262 VAL A C 1
ATOM 2107 O O . VAL A 1 262 ? -17.173 14.997 -4.953 1.00 95.06 262 VAL A O 1
ATOM 2110 N N . GLY A 1 263 ? -15.377 16.350 -4.803 1.00 92.50 263 GLY A N 1
ATOM 2111 C CA . GLY A 1 263 ? -15.659 17.120 -6.013 1.00 92.50 263 GLY A CA 1
ATOM 2112 C C . GLY A 1 263 ? -15.717 16.242 -7.265 1.00 92.50 263 GLY A C 1
ATOM 2113 O O . GLY A 1 263 ? -16.696 16.302 -8.009 1.00 92.50 263 GLY A O 1
ATOM 2114 N N . GLY A 1 264 ? -14.722 15.372 -7.466 1.00 92.56 264 GLY A N 1
ATOM 2115 C CA . GLY A 1 264 ? -14.686 14.461 -8.612 1.00 92.56 264 GLY A CA 1
ATOM 2116 C C . GLY A 1 264 ? -15.800 13.409 -8.595 1.00 92.56 264 GLY A C 1
ATOM 2117 O O . GLY A 1 264 ? -16.383 13.116 -9.636 1.00 92.56 264 GLY A O 1
ATOM 2118 N N . LEU A 1 265 ? -16.171 12.887 -7.421 1.00 93.19 265 LEU A N 1
ATOM 2119 C CA . LEU A 1 265 ? -17.274 11.931 -7.285 1.00 93.19 265 LEU A CA 1
ATOM 2120 C C . LEU A 1 265 ? -18.656 12.573 -7.496 1.00 93.19 265 LEU A C 1
ATOM 2122 O O . LEU A 1 265 ? -19.547 11.921 -8.040 1.00 93.19 265 LEU A O 1
ATOM 2126 N N . ALA A 1 266 ? -18.855 13.816 -7.045 1.00 90.88 266 ALA A N 1
ATOM 2127 C CA . ALA A 1 266 ? -20.142 14.506 -7.133 1.00 90.88 266 ALA A CA 1
ATOM 2128 C C . ALA A 1 266 ? -20.417 15.067 -8.537 1.00 90.88 266 ALA A C 1
ATOM 2130 O O . ALA A 1 266 ? -21.522 14.910 -9.058 1.00 90.88 266 ALA A O 1
ATOM 2131 N N . TRP A 1 267 ? -19.413 15.689 -9.159 1.00 84.88 267 TRP A N 1
ATOM 2132 C CA . TRP A 1 267 ? -19.590 16.478 -10.386 1.00 84.88 267 TRP A CA 1
ATOM 2133 C C . TRP A 1 267 ? -19.019 15.804 -11.644 1.00 84.88 267 TRP A C 1
ATOM 2135 O O . TRP A 1 267 ? -19.302 16.237 -12.771 1.00 84.88 267 TRP A O 1
ATOM 2145 N N . GLY A 1 268 ? -18.256 14.722 -11.455 1.00 80.00 268 GLY A N 1
ATOM 2146 C CA . GLY A 1 268 ? -17.364 14.169 -12.468 1.00 80.00 268 GLY A CA 1
ATOM 2147 C C . GLY A 1 268 ? -16.151 15.075 -12.681 1.00 80.00 268 GLY A C 1
ATOM 2148 O O . GLY A 1 268 ? -16.190 16.277 -12.414 1.00 80.00 268 GLY A O 1
ATOM 2149 N N . THR A 1 269 ? -15.053 14.522 -13.184 1.00 73.75 269 THR A N 1
ATOM 2150 C CA . THR A 1 269 ? -13.918 15.340 -13.625 1.00 73.75 269 THR A CA 1
ATOM 2151 C C . THR A 1 269 ? -14.331 16.182 -14.848 1.00 73.75 269 THR A C 1
ATOM 2153 O O . THR A 1 269 ? -14.805 15.615 -15.839 1.00 73.75 269 THR A O 1
ATOM 2156 N N . PRO A 1 270 ? -14.161 17.523 -14.833 1.00 56.66 270 PRO A N 1
ATOM 2157 C CA . PRO A 1 270 ? -14.633 18.418 -15.901 1.00 56.66 270 PRO A CA 1
ATOM 2158 C C . PRO A 1 270 ? -14.110 18.135 -17.325 1.00 56.66 270 PRO A C 1
ATOM 2160 O O . PRO A 1 270 ? -14.621 18.720 -18.272 1.00 56.66 270 PRO A O 1
ATOM 2163 N N . GLY A 1 271 ? -13.145 17.230 -17.513 1.00 61.00 271 GLY A N 1
ATOM 2164 C CA . GLY A 1 271 ? -12.646 16.803 -18.829 1.00 61.00 271 GLY A CA 1
ATOM 2165 C C . GLY A 1 271 ? -13.042 15.383 -19.258 1.00 61.00 271 GLY A C 1
ATOM 2166 O O . GLY A 1 271 ? -12.860 15.031 -20.419 1.00 61.00 271 GLY A O 1
ATOM 2167 N N . ALA A 1 272 ? -13.603 14.558 -18.367 1.00 56.03 272 ALA A N 1
ATOM 2168 C CA . ALA A 1 272 ? -13.856 13.141 -18.656 1.00 56.03 272 ALA A CA 1
ATOM 2169 C C . ALA A 1 272 ? -15.163 12.882 -19.427 1.00 56.03 272 ALA A C 1
ATOM 2171 O O . ALA A 1 272 ? -15.357 11.794 -19.969 1.00 56.03 272 ALA A O 1
ATOM 2172 N N . ARG A 1 273 ? -16.053 13.881 -19.546 1.00 50.78 273 ARG A N 1
ATOM 2173 C CA . ARG A 1 273 ? -17.337 13.729 -20.262 1.00 50.78 273 ARG A CA 1
ATOM 2174 C C . ARG A 1 273 ? -17.195 13.488 -21.773 1.00 50.78 273 ARG A C 1
ATOM 2176 O O . ARG A 1 273 ? -18.189 13.162 -22.404 1.00 50.78 273 ARG A O 1
ATOM 2183 N N . GLY A 1 274 ? -15.991 13.598 -22.342 1.00 48.69 274 GLY A N 1
ATOM 2184 C CA . GLY A 1 274 ? -15.710 13.264 -23.746 1.00 48.69 274 GLY A CA 1
ATOM 2185 C C . GLY A 1 274 ? -15.097 11.876 -23.989 1.00 48.69 274 GLY A C 1
ATOM 2186 O O . GLY A 1 274 ? -14.911 11.507 -25.143 1.00 48.69 274 GLY A O 1
ATOM 2187 N N . ALA A 1 275 ? -14.766 11.111 -22.940 1.00 47.41 275 ALA A N 1
ATOM 2188 C CA . ALA A 1 275 ? -14.090 9.809 -23.046 1.00 47.41 275 ALA A CA 1
ATOM 2189 C C . ALA A 1 275 ? -14.832 8.693 -22.285 1.00 47.41 275 ALA A C 1
ATOM 2191 O O . ALA A 1 275 ? -14.224 7.755 -21.768 1.00 47.41 275 ALA A O 1
ATOM 2192 N N . SER A 1 276 ? -16.158 8.813 -22.190 1.00 42.38 276 SER A N 1
ATOM 2193 C CA . SER A 1 276 ? -17.019 7.748 -21.679 1.00 42.38 276 SER A CA 1
ATOM 2194 C C . SER A 1 276 ? -16.955 6.541 -22.620 1.00 42.38 276 SER A C 1
ATOM 2196 O O . SER A 1 276 ? -17.171 6.672 -23.821 1.00 42.38 276 SER A O 1
ATOM 2198 N N . TRP A 1 277 ? -16.668 5.363 -22.070 1.00 45.41 277 TRP A N 1
ATOM 2199 C CA . TRP A 1 277 ? -16.515 4.087 -22.782 1.00 45.41 277 TRP A CA 1
ATOM 2200 C C . TRP A 1 277 ? -17.830 3.504 -23.338 1.00 45.41 277 TRP A C 1
ATOM 2202 O O . TRP A 1 277 ? -17.870 2.333 -23.706 1.00 45.41 277 TRP A O 1
ATOM 2212 N N . SER A 1 278 ? -18.920 4.271 -23.375 1.00 46.34 278 SER A N 1
ATOM 2213 C CA . SER A 1 278 ? -20.248 3.711 -23.635 1.00 46.34 278 SER A CA 1
ATOM 2214 C C . SER A 1 278 ? -21.237 4.694 -24.260 1.00 46.34 278 SER A C 1
ATOM 2216 O O . SER A 1 278 ? -22.370 4.780 -23.792 1.00 46.34 278 SER A O 1
ATOM 2218 N N . ASP A 1 279 ? -20.848 5.435 -25.297 1.00 39.12 279 ASP A N 1
ATOM 2219 C CA . ASP A 1 279 ? -21.857 6.098 -26.129 1.00 39.12 279 ASP A CA 1
ATOM 2220 C C . ASP A 1 279 ? -21.682 5.720 -27.603 1.00 39.12 279 ASP A C 1
ATOM 2222 O O . ASP A 1 279 ? -20.801 6.211 -28.308 1.00 39.12 279 ASP A O 1
ATOM 2226 N N . GLU A 1 280 ? -22.545 4.798 -28.032 1.00 47.88 280 GLU A N 1
ATOM 2227 C CA . GLU A 1 280 ? -22.746 4.207 -29.366 1.00 47.88 280 GLU A CA 1
ATOM 2228 C C . GLU A 1 280 ? -23.206 5.230 -30.430 1.00 47.88 280 GLU A C 1
ATOM 2230 O O . GLU A 1 280 ? -23.822 4.883 -31.434 1.00 47.88 280 GLU A O 1
ATOM 2235 N N . SER A 1 281 ? -22.895 6.509 -30.230 1.00 44.16 281 SER A N 1
ATOM 2236 C CA . SER A 1 281 ? -23.439 7.632 -30.995 1.00 44.16 281 SER A CA 1
ATOM 2237 C C . SER A 1 281 ? -22.345 8.430 -31.716 1.00 44.16 281 SER A C 1
ATOM 2239 O O . SER A 1 281 ? -22.459 9.643 -31.888 1.00 44.16 281 SER A O 1
ATOM 2241 N N . ALA A 1 282 ? -21.249 7.781 -32.122 1.00 44.22 282 ALA A N 1
ATOM 2242 C CA . ALA A 1 282 ? -20.292 8.380 -33.050 1.00 44.22 282 ALA A CA 1
ATOM 2243 C C . ALA A 1 282 ? -20.803 8.199 -34.494 1.00 44.22 282 ALA A C 1
ATOM 2245 O O . ALA A 1 282 ? -21.215 7.094 -34.849 1.00 44.22 282 ALA A O 1
ATOM 2246 N N . PRO A 1 283 ? -20.789 9.244 -35.345 1.00 45.34 283 PRO A N 1
ATOM 2247 C CA . PRO A 1 283 ? -21.257 9.146 -36.724 1.00 45.34 283 PRO A CA 1
ATOM 2248 C C . PRO A 1 283 ? -20.495 8.044 -37.474 1.00 45.34 283 PRO A C 1
ATOM 2250 O O . PRO A 1 283 ? -19.267 7.974 -37.412 1.00 45.34 283 PRO A O 1
ATOM 2253 N N . GLU A 1 284 ? -21.258 7.217 -38.189 1.00 49.50 284 GLU A N 1
ATOM 2254 C CA . GLU A 1 284 ? -20.968 5.929 -38.854 1.00 49.50 284 GLU A CA 1
ATOM 2255 C C . GLU A 1 284 ? -19.746 5.861 -39.812 1.00 49.50 284 GLU A C 1
ATOM 2257 O O . GLU A 1 284 ? -19.591 4.897 -40.555 1.00 49.50 284 GLU A O 1
ATOM 2262 N N . GLY A 1 285 ? -18.853 6.855 -39.834 1.00 47.03 285 GLY A N 1
ATOM 2263 C CA . GLY A 1 285 ? -17.830 7.014 -40.874 1.00 47.03 285 GLY A CA 1
ATOM 2264 C C . GLY A 1 285 ? -16.363 6.800 -40.483 1.00 47.03 285 GLY A C 1
ATOM 2265 O O . GLY A 1 285 ? -15.532 6.734 -41.386 1.00 47.03 285 GLY A O 1
ATOM 2266 N N . GLN A 1 286 ? -15.989 6.722 -39.197 1.00 45.28 286 GLN A N 1
ATOM 2267 C CA . GLN A 1 286 ? -14.559 6.713 -38.795 1.00 45.28 286 GLN A CA 1
ATOM 2268 C C . GLN A 1 286 ? -14.165 5.726 -37.673 1.00 45.28 286 GLN A C 1
ATOM 2270 O O . GLN A 1 286 ? -13.031 5.763 -37.196 1.00 45.28 286 GLN A O 1
ATOM 2275 N N . ALA A 1 287 ? -15.040 4.797 -37.274 1.00 44.31 287 ALA A N 1
ATOM 2276 C CA . ALA A 1 287 ? -14.767 3.864 -36.168 1.00 44.31 287 ALA A CA 1
ATOM 2277 C C . ALA A 1 287 ? -13.828 2.680 -36.517 1.00 44.31 287 ALA A C 1
ATOM 2279 O O . ALA A 1 287 ? -13.186 2.117 -35.634 1.00 44.31 287 ALA A O 1
ATOM 2280 N N . ASN A 1 288 ? -13.642 2.338 -37.797 1.00 45.88 288 ASN A N 1
ATOM 2281 C CA . ASN A 1 288 ? -12.991 1.071 -38.176 1.00 45.88 288 ASN A CA 1
ATOM 2282 C C . ASN A 1 288 ? -11.453 1.022 -38.054 1.00 45.88 288 ASN A C 1
ATOM 2284 O O . ASN A 1 288 ? -10.872 -0.042 -38.257 1.00 45.88 288 ASN A O 1
ATOM 2288 N N . ALA A 1 289 ? -10.771 2.122 -37.711 1.00 47.53 289 ALA A N 1
ATOM 2289 C CA . ALA A 1 289 ? -9.303 2.135 -37.604 1.00 47.53 289 ALA A CA 1
ATOM 2290 C C . ALA A 1 289 ? -8.764 2.051 -36.162 1.00 47.53 289 ALA A C 1
ATOM 2292 O O . ALA A 1 289 ? -7.609 1.684 -35.973 1.00 47.53 289 ALA A O 1
ATOM 2293 N N . LYS A 1 290 ? -9.571 2.365 -35.136 1.00 44.66 290 LYS A N 1
ATOM 2294 C CA . LYS A 1 290 ? -9.130 2.349 -33.722 1.00 44.66 290 LYS A CA 1
ATOM 2295 C C . LYS A 1 290 ? -9.595 1.124 -32.932 1.00 44.66 290 LYS A C 1
ATOM 2297 O O . LYS A 1 290 ? -9.062 0.861 -31.857 1.00 44.66 290 LYS A O 1
ATOM 2302 N N . GLU A 1 291 ? -10.557 0.372 -33.459 1.00 44.44 291 GLU A N 1
ATOM 2303 C CA . GLU A 1 291 ? -11.126 -0.802 -32.790 1.00 44.44 291 GLU A CA 1
ATOM 2304 C C . GLU A 1 291 ? -10.412 -2.113 -33.170 1.00 44.44 291 GLU A C 1
ATOM 2306 O O . GLU A 1 291 ? -10.368 -3.049 -32.374 1.00 44.44 291 GLU A O 1
ATOM 2311 N N . LEU A 1 292 ? -9.750 -2.161 -34.336 1.00 45.16 292 LEU A N 1
ATOM 2312 C CA . LEU A 1 292 ? -9.019 -3.353 -34.782 1.00 45.16 292 LEU A CA 1
ATOM 2313 C C . LEU A 1 292 ? -7.665 -3.566 -34.079 1.00 45.16 292 LEU A C 1
ATOM 2315 O O . LEU A 1 292 ? -7.187 -4.694 -34.044 1.00 45.16 292 LEU A O 1
ATOM 2319 N N . ASP A 1 293 ? -7.067 -2.527 -33.485 1.00 43.94 293 ASP A N 1
ATOM 2320 C CA . ASP A 1 293 ? -5.738 -2.624 -32.847 1.00 43.94 293 ASP A CA 1
ATOM 2321 C C . ASP A 1 293 ? -5.806 -2.929 -31.334 1.00 43.94 293 ASP A C 1
ATOM 2323 O O . ASP A 1 293 ? -4.814 -3.274 -30.696 1.00 43.94 293 ASP A O 1
ATOM 2327 N N . ARG A 1 294 ? -7.003 -2.853 -30.731 1.00 47.41 294 ARG A N 1
ATOM 2328 C CA . ARG A 1 294 ? -7.219 -3.184 -29.311 1.00 47.41 294 ARG A CA 1
ATOM 2329 C C . ARG A 1 294 ? -7.525 -4.658 -29.055 1.00 47.41 294 ARG A C 1
ATOM 2331 O O . ARG A 1 294 ? -7.350 -5.099 -27.922 1.00 47.41 294 ARG A O 1
ATOM 2338 N N . ASN A 1 295 ? -7.958 -5.424 -30.054 1.00 44.66 295 ASN A N 1
ATOM 2339 C CA . ASN A 1 295 ? -8.515 -6.761 -29.818 1.00 44.66 295 ASN A CA 1
ATOM 2340 C C . ASN A 1 295 ? -7.506 -7.920 -29.823 1.00 44.66 295 ASN A C 1
ATOM 2342 O O . ASN A 1 295 ? -7.867 -8.987 -29.335 1.00 44.66 295 ASN A O 1
ATOM 2346 N N . ASP A 1 296 ? -6.258 -7.738 -30.277 1.00 44.16 296 ASP A N 1
ATOM 2347 C CA . ASP A 1 296 ? -5.289 -8.856 -30.334 1.00 44.16 296 ASP A CA 1
ATOM 2348 C C . ASP A 1 296 ? -4.103 -8.723 -29.356 1.00 44.16 296 ASP A C 1
ATOM 2350 O O . ASP A 1 296 ? -3.527 -9.718 -28.918 1.00 44.16 296 ASP A O 1
ATOM 2354 N N . THR A 1 297 ? -3.772 -7.510 -28.901 1.00 45.00 297 THR A N 1
ATOM 2355 C CA . THR A 1 297 ? -2.709 -7.289 -27.898 1.00 45.00 297 THR A CA 1
ATOM 2356 C C . THR A 1 297 ? -3.216 -7.269 -26.456 1.00 45.00 297 THR A C 1
ATOM 2358 O O . THR A 1 297 ? -2.454 -7.580 -25.542 1.00 45.00 297 THR A O 1
ATOM 2361 N N . THR A 1 298 ? -4.498 -6.983 -26.209 1.00 48.22 298 THR A N 1
ATOM 2362 C CA . THR A 1 298 ? -5.050 -6.893 -24.842 1.00 48.22 298 THR A CA 1
ATOM 2363 C C . THR A 1 298 ? -5.186 -8.245 -24.138 1.00 48.22 298 THR A C 1
ATOM 2365 O O . THR A 1 298 ? -5.092 -8.297 -22.912 1.00 48.22 298 THR A O 1
ATOM 2368 N N . SER A 1 299 ? -5.311 -9.361 -24.867 1.00 49.50 299 SER A N 1
ATOM 2369 C CA . SER A 1 299 ? -5.508 -10.680 -24.243 1.00 49.50 299 SER A CA 1
ATOM 2370 C C . SER A 1 299 ? -4.272 -11.220 -23.506 1.00 49.50 299 SER A C 1
ATOM 2372 O O . SER A 1 299 ? -4.423 -12.077 -22.632 1.00 49.50 299 SER A O 1
ATOM 2374 N N . LEU A 1 300 ? -3.059 -10.756 -23.833 1.00 52.34 300 LEU A N 1
ATOM 2375 C CA . LEU A 1 300 ? -1.833 -11.129 -23.108 1.00 52.34 300 LEU A CA 1
ATOM 2376 C C . LEU A 1 300 ? -1.571 -10.229 -21.889 1.00 52.34 300 LEU A C 1
ATOM 2378 O O . LEU A 1 300 ? -0.854 -10.631 -20.975 1.00 52.34 300 LEU A O 1
ATOM 2382 N N . VAL A 1 301 ? -2.186 -9.044 -21.841 1.00 56.47 301 VAL A N 1
ATOM 2383 C CA . VAL A 1 301 ? -1.933 -8.011 -20.819 1.00 56.47 301 VAL A CA 1
ATOM 2384 C C . VAL A 1 301 ? -2.641 -8.323 -19.492 1.00 56.47 301 VAL A C 1
ATOM 2386 O O . VAL A 1 301 ? -2.239 -7.842 -18.442 1.00 56.47 301 VAL A O 1
ATOM 2389 N N . SER A 1 302 ? -3.643 -9.198 -19.481 1.00 67.62 302 SER A N 1
ATOM 2390 C CA . SER A 1 302 ? -4.454 -9.491 -18.288 1.00 67.62 302 SER A CA 1
ATOM 2391 C C . SER A 1 302 ? -3.982 -10.688 -17.444 1.00 67.62 302 SER A C 1
ATOM 2393 O O . SER A 1 302 ? -4.621 -11.021 -16.450 1.00 67.62 302 SER A O 1
ATOM 2395 N N . GLY A 1 303 ? -2.889 -11.369 -17.808 1.00 84.31 303 GLY A N 1
ATOM 2396 C CA . GLY A 1 303 ? -2.351 -12.501 -17.034 1.00 84.31 303 GLY A CA 1
ATOM 2397 C C . GLY A 1 303 ? -1.411 -12.069 -15.899 1.00 84.31 303 GLY A C 1
ATOM 2398 O O . GLY A 1 303 ? -0.914 -10.954 -15.923 1.00 84.31 303 GLY A O 1
ATOM 2399 N N . PRO A 1 304 ? -1.088 -12.910 -14.903 1.00 88.81 304 PRO A N 1
ATOM 2400 C CA . PRO A 1 304 ? -0.044 -12.597 -13.919 1.00 88.81 304 PRO A CA 1
ATOM 2401 C C . PRO A 1 304 ? 1.338 -12.494 -14.583 1.00 88.81 304 PRO A C 1
ATOM 2403 O O . PRO A 1 304 ? 1.561 -13.078 -15.643 1.00 88.81 304 PRO A O 1
ATOM 2406 N N . LEU A 1 305 ? 2.289 -11.793 -13.956 1.00 89.44 305 LEU A N 1
ATOM 2407 C CA . LEU A 1 305 ? 3.681 -11.802 -14.422 1.00 89.44 305 LEU A CA 1
ATOM 2408 C C . LEU A 1 305 ? 4.257 -13.222 -14.389 1.00 89.44 305 LEU A C 1
ATOM 2410 O O . LEU A 1 305 ? 4.050 -13.970 -13.426 1.00 89.44 305 LEU A O 1
ATOM 2414 N N . ILE A 1 306 ? 5.045 -13.572 -15.409 1.00 90.19 306 ILE A N 1
ATOM 2415 C CA . ILE A 1 306 ? 5.810 -14.823 -15.389 1.00 90.19 306 ILE A CA 1
ATOM 2416 C C . ILE A 1 306 ? 6.782 -14.818 -14.195 1.00 90.19 306 ILE A C 1
ATOM 2418 O O . ILE A 1 306 ? 7.282 -13.746 -13.846 1.00 90.19 306 ILE A O 1
ATOM 2422 N N . PRO A 1 307 ? 7.093 -15.957 -13.540 1.00 92.44 307 PRO A N 1
ATOM 2423 C CA . PRO A 1 307 ? 7.834 -15.934 -12.274 1.00 92.44 307 PRO A CA 1
ATOM 2424 C C . PRO A 1 307 ? 9.212 -15.280 -12.410 1.00 92.44 307 PRO A C 1
ATOM 2426 O O . PRO A 1 307 ? 9.653 -14.571 -11.511 1.00 92.44 307 PRO A O 1
ATOM 2429 N N . ALA A 1 308 ? 9.861 -15.469 -13.561 1.00 93.81 308 ALA A N 1
ATOM 2430 C CA . ALA A 1 308 ? 11.117 -14.814 -13.899 1.00 93.81 308 ALA A CA 1
ATOM 2431 C C . ALA A 1 308 ? 10.989 -13.278 -13.991 1.00 93.81 308 ALA A C 1
ATOM 2433 O O . ALA A 1 308 ? 11.808 -12.574 -13.409 1.00 93.81 308 ALA A O 1
ATOM 2434 N N . ALA A 1 309 ? 9.943 -12.757 -14.642 1.00 94.25 309 ALA A N 1
ATOM 2435 C CA . ALA A 1 309 ? 9.674 -11.319 -14.726 1.00 94.25 309 ALA A CA 1
ATOM 2436 C C . ALA A 1 309 ? 9.270 -10.738 -13.369 1.00 94.25 309 ALA A C 1
ATOM 2438 O O . ALA A 1 309 ? 9.757 -9.680 -12.991 1.00 94.25 309 ALA A O 1
ATOM 2439 N N . CYS A 1 310 ? 8.462 -11.463 -12.591 1.00 94.38 310 CYS A N 1
ATOM 2440 C CA . CYS A 1 310 ? 8.125 -11.079 -11.222 1.00 94.38 310 CYS A CA 1
ATOM 2441 C C . CYS A 1 310 ? 9.386 -10.978 -10.343 1.00 94.38 310 CYS A C 1
ATOM 2443 O O . CYS A 1 310 ? 9.548 -10.016 -9.595 1.00 94.38 310 CYS A O 1
ATOM 2445 N N . ALA A 1 311 ? 10.319 -11.927 -10.472 1.00 94.81 311 ALA A N 1
ATOM 2446 C CA . ALA A 1 311 ? 11.587 -11.890 -9.748 1.00 94.81 311 ALA A CA 1
ATOM 2447 C C . ALA A 1 311 ? 12.436 -10.671 -10.139 1.00 94.81 311 ALA A C 1
ATOM 2449 O O . ALA A 1 311 ? 12.926 -9.979 -9.255 1.00 94.81 311 ALA A O 1
ATOM 2450 N N . VAL A 1 312 ? 12.568 -10.370 -11.435 1.00 96.50 312 VAL A N 1
ATOM 2451 C CA . VAL A 1 312 ? 13.299 -9.178 -11.906 1.00 96.50 312 VAL A CA 1
ATOM 2452 C C . VAL A 1 312 ? 12.615 -7.890 -11.432 1.00 96.50 312 VAL A C 1
ATOM 2454 O O . VAL A 1 312 ? 13.292 -6.973 -10.989 1.00 96.50 312 VAL A O 1
ATOM 2457 N N . ALA A 1 313 ? 11.282 -7.844 -11.446 1.00 95.00 313 ALA A N 1
ATOM 2458 C CA . ALA A 1 313 ? 10.504 -6.682 -11.024 1.00 95.00 313 ALA A CA 1
ATOM 2459 C C . ALA A 1 313 ? 10.550 -6.396 -9.515 1.00 95.00 313 ALA A C 1
ATOM 2461 O O . ALA A 1 313 ? 10.334 -5.259 -9.108 1.00 95.00 313 ALA A O 1
ATOM 2462 N N . THR A 1 314 ? 10.774 -7.412 -8.676 1.00 94.81 314 THR A N 1
ATOM 2463 C CA . THR A 1 314 ? 10.627 -7.276 -7.213 1.00 94.81 314 THR A CA 1
ATOM 2464 C C . THR A 1 314 ? 11.932 -7.408 -6.440 1.00 94.81 314 THR A C 1
ATOM 2466 O O . THR A 1 314 ? 12.030 -6.908 -5.318 1.00 94.81 314 THR A O 1
ATOM 2469 N N . LEU A 1 315 ? 12.941 -8.085 -6.992 1.00 95.81 315 LEU A N 1
ATOM 2470 C CA . LEU A 1 315 ? 14.201 -8.302 -6.294 1.00 95.81 315 LEU A CA 1
ATOM 2471 C C . LEU A 1 315 ? 15.160 -7.122 -6.496 1.00 95.81 315 LEU A C 1
ATOM 2473 O O . LEU A 1 315 ? 15.435 -6.746 -7.635 1.00 95.81 315 LEU A O 1
ATOM 2477 N N . PRO A 1 316 ? 15.773 -6.593 -5.421 1.00 94.44 316 PRO A N 1
ATOM 2478 C CA . PRO A 1 316 ? 16.866 -5.643 -5.569 1.00 94.44 316 PRO A CA 1
ATOM 2479 C C . PRO A 1 316 ? 18.095 -6.325 -6.186 1.00 94.44 316 PRO A C 1
ATOM 2481 O O . PRO A 1 316 ? 18.273 -7.542 -6.071 1.00 94.44 316 PRO A O 1
ATOM 2484 N N . MET A 1 317 ? 19.012 -5.533 -6.749 1.00 94.25 317 MET A N 1
ATOM 2485 C CA . MET A 1 317 ? 20.251 -6.038 -7.361 1.00 94.25 317 MET A CA 1
ATOM 2486 C C . MET A 1 317 ? 21.049 -6.966 -6.422 1.00 94.25 317 MET A C 1
ATOM 2488 O O . MET A 1 317 ? 21.502 -8.037 -6.830 1.00 94.25 317 MET A O 1
ATOM 2492 N N . ALA A 1 318 ? 21.149 -6.629 -5.130 1.00 93.50 318 ALA A N 1
ATOM 2493 C CA . ALA A 1 318 ? 21.829 -7.456 -4.123 1.00 93.50 318 ALA A CA 1
ATOM 2494 C C . ALA A 1 318 ? 21.207 -8.861 -3.946 1.00 93.50 318 ALA A C 1
ATOM 2496 O O . ALA A 1 318 ? 21.872 -9.799 -3.497 1.00 93.50 318 ALA A O 1
ATOM 2497 N N . ALA A 1 319 ? 19.937 -9.027 -4.322 1.00 96.31 319 ALA A N 1
ATOM 2498 C CA . ALA A 1 319 ? 19.191 -10.276 -4.256 1.00 96.31 319 ALA A CA 1
ATOM 2499 C C . ALA A 1 319 ? 19.131 -11.023 -5.602 1.00 96.31 319 ALA A C 1
ATOM 2501 O O . ALA A 1 319 ? 18.499 -12.078 -5.666 1.00 96.31 319 ALA A O 1
ATOM 2502 N N . ARG A 1 320 ? 19.833 -10.570 -6.655 1.00 96.19 320 ARG A N 1
ATOM 2503 C CA . ARG A 1 320 ? 19.807 -11.195 -7.998 1.00 96.19 320 ARG A CA 1
ATOM 2504 C C . ARG A 1 320 ? 20.130 -12.691 -8.011 1.00 96.19 320 ARG A C 1
ATOM 2506 O O . ARG A 1 320 ? 19.674 -13.430 -8.876 1.00 96.19 320 ARG A O 1
ATOM 2513 N N . ARG A 1 321 ? 20.885 -13.182 -7.022 1.00 95.94 321 ARG A N 1
ATOM 2514 C CA . ARG A 1 321 ? 21.174 -14.619 -6.846 1.00 95.94 321 ARG A CA 1
ATOM 2515 C C . ARG A 1 321 ? 19.926 -15.480 -6.605 1.00 95.94 321 ARG A C 1
ATOM 2517 O O . ARG A 1 321 ? 20.007 -16.692 -6.765 1.00 95.94 321 ARG A O 1
ATOM 2524 N N . HIS A 1 322 ? 18.810 -14.876 -6.199 1.00 95.50 322 HIS A N 1
ATOM 2525 C CA . HIS A 1 322 ? 17.527 -15.551 -5.997 1.00 95.50 322 HIS A CA 1
ATOM 2526 C C . HIS A 1 322 ? 16.683 -15.607 -7.279 1.00 95.50 322 HIS A C 1
ATOM 2528 O O . HIS A 1 322 ? 15.736 -16.386 -7.340 1.00 95.50 322 HIS A O 1
ATOM 2534 N N . ALA A 1 323 ? 17.045 -14.842 -8.312 1.00 95.94 323 ALA A N 1
ATOM 2535 C CA . ALA A 1 323 ? 16.450 -14.963 -9.634 1.00 95.94 323 ALA A CA 1
ATOM 2536 C C . ALA A 1 323 ? 17.023 -16.177 -10.392 1.00 95.94 323 ALA A C 1
ATOM 2538 O O . ALA A 1 323 ? 18.134 -16.655 -10.099 1.00 95.94 323 ALA A O 1
ATOM 2539 N N . ALA A 1 324 ? 16.271 -16.655 -11.389 1.00 95.62 324 ALA A N 1
ATOM 2540 C CA . ALA A 1 324 ? 16.717 -17.715 -12.294 1.00 95.62 324 ALA A CA 1
ATOM 2541 C C . ALA A 1 324 ? 18.036 -17.312 -12.965 1.00 95.62 324 ALA A C 1
ATOM 2543 O O . ALA A 1 324 ? 18.214 -16.153 -13.342 1.00 95.62 324 ALA A O 1
ATOM 2544 N N . ARG A 1 325 ? 18.976 -18.249 -13.116 1.00 96.44 325 ARG A N 1
ATOM 2545 C CA . ARG A 1 325 ? 20.330 -17.968 -13.626 1.00 96.44 325 ARG A CA 1
ATOM 2546 C C . ARG A 1 325 ? 20.296 -17.256 -14.972 1.00 96.44 325 ARG A C 1
ATOM 2548 O O . ARG A 1 325 ? 21.054 -16.311 -15.167 1.00 96.44 325 ARG A O 1
ATOM 2555 N N . ALA A 1 326 ? 19.372 -17.662 -15.839 1.00 96.44 326 ALA A N 1
ATOM 2556 C CA . ALA A 1 326 ? 19.217 -17.099 -17.173 1.00 96.44 326 ALA A CA 1
ATOM 2557 C C . ALA A 1 326 ? 18.835 -15.612 -17.179 1.00 96.44 326 ALA A C 1
ATOM 2559 O O . ALA A 1 326 ? 19.209 -14.931 -18.118 1.00 96.44 326 ALA A O 1
ATOM 2560 N N . VAL A 1 327 ? 18.166 -15.081 -16.145 1.00 96.88 327 VAL A N 1
ATOM 2561 C CA . VAL A 1 327 ? 17.746 -13.662 -16.100 1.00 96.88 327 VAL A CA 1
ATOM 2562 C C . VAL A 1 327 ? 18.682 -12.763 -15.295 1.00 96.88 327 VAL A C 1
ATOM 2564 O O . VAL A 1 327 ? 18.503 -11.552 -15.284 1.00 96.88 327 VAL A O 1
ATOM 2567 N N . ARG A 1 328 ? 19.691 -13.311 -14.604 1.00 96.69 328 ARG A N 1
ATOM 2568 C CA . ARG A 1 328 ? 20.541 -12.516 -13.690 1.00 96.69 328 ARG A CA 1
ATOM 2569 C C . ARG A 1 328 ? 21.343 -11.430 -14.392 1.00 96.69 328 ARG A C 1
ATOM 2571 O O . ARG A 1 328 ? 21.650 -10.427 -13.760 1.00 96.69 328 ARG A O 1
ATOM 2578 N N . HIS A 1 329 ? 21.678 -11.641 -15.662 1.00 96.31 329 HIS A N 1
ATOM 2579 C CA . HIS A 1 329 ? 22.378 -10.654 -16.480 1.00 96.31 329 HIS A CA 1
ATOM 2580 C C . HIS A 1 329 ? 21.510 -9.422 -16.776 1.00 96.31 329 HIS A C 1
ATOM 2582 O O . HIS A 1 329 ? 22.055 -8.361 -17.026 1.00 96.31 329 HIS A O 1
ATOM 2588 N N . LEU A 1 330 ? 20.178 -9.530 -16.677 1.00 97.25 330 LEU A N 1
ATOM 2589 C CA . LEU A 1 330 ? 19.287 -8.371 -16.756 1.00 97.25 330 LEU A CA 1
ATOM 2590 C C . LEU A 1 330 ? 19.340 -7.511 -15.478 1.00 97.25 330 LEU A C 1
ATOM 2592 O O . LEU A 1 330 ? 18.973 -6.343 -15.500 1.00 97.25 330 LEU A O 1
ATOM 2596 N N . MET A 1 331 ? 19.793 -8.084 -14.356 1.00 96.94 331 MET A N 1
ATOM 2597 C CA . MET A 1 331 ? 19.849 -7.447 -13.033 1.00 96.94 331 MET A CA 1
ATOM 2598 C C . MET A 1 331 ? 21.259 -6.931 -12.705 1.00 96.94 331 MET A C 1
ATOM 2600 O O . MET A 1 331 ? 21.849 -7.266 -11.666 1.00 96.94 331 MET A O 1
ATOM 2604 N N . THR A 1 332 ? 21.829 -6.170 -13.631 1.00 94.00 332 THR A N 1
ATOM 2605 C CA . THR A 1 332 ? 23.141 -5.528 -13.511 1.00 94.00 332 THR A CA 1
ATOM 2606 C C . THR A 1 332 ? 23.017 -4.053 -13.854 1.00 94.00 332 THR A C 1
ATOM 2608 O O . THR A 1 332 ? 22.147 -3.675 -14.628 1.00 94.00 332 THR A O 1
ATOM 2611 N N . ASP A 1 333 ? 23.918 -3.248 -13.312 1.00 84.19 333 ASP A N 1
ATOM 2612 C CA . ASP A 1 333 ? 24.099 -1.826 -13.610 1.00 84.19 333 ASP A CA 1
ATOM 2613 C C . ASP A 1 333 ? 25.005 -1.566 -14.829 1.00 84.19 333 ASP A C 1
ATOM 2615 O O . ASP A 1 333 ? 25.186 -0.418 -15.216 1.00 84.19 333 ASP A O 1
ATOM 2619 N N . GLY A 1 334 ? 25.571 -2.614 -15.439 1.00 87.88 334 GLY A N 1
ATOM 2620 C CA . GLY A 1 334 ? 26.408 -2.502 -16.636 1.00 87.88 334 GLY A CA 1
ATOM 2621 C C . GLY A 1 334 ? 25.620 -2.229 -17.923 1.00 87.88 334 GLY A C 1
ATOM 2622 O O . GLY A 1 334 ? 24.489 -2.697 -18.071 1.00 87.88 334 GLY A O 1
ATOM 2623 N N . ASP A 1 335 ? 26.275 -1.547 -18.868 1.00 87.31 335 ASP A N 1
ATOM 2624 C CA . ASP A 1 335 ? 25.715 -1.086 -20.153 1.00 87.31 335 ASP A CA 1
ATOM 2625 C C . ASP A 1 335 ? 25.146 -2.209 -21.043 1.00 87.31 335 ASP A C 1
ATOM 2627 O O . ASP A 1 335 ? 24.322 -1.955 -21.919 1.00 87.31 335 ASP A O 1
ATOM 2631 N N . ASP A 1 336 ? 25.541 -3.461 -20.802 1.00 92.81 336 ASP A N 1
ATOM 2632 C CA . ASP A 1 336 ? 25.076 -4.625 -21.564 1.00 92.81 336 ASP A CA 1
ATOM 2633 C C . ASP A 1 336 ? 23.641 -5.063 -21.205 1.00 92.81 336 ASP A C 1
ATOM 2635 O O . ASP A 1 336 ? 23.039 -5.864 -21.927 1.00 92.81 336 ASP A O 1
ATOM 2639 N N . SER A 1 337 ? 23.075 -4.588 -20.085 1.00 95.81 337 SER A N 1
ATOM 2640 C CA . SER A 1 337 ? 21.708 -4.943 -19.688 1.00 95.81 337 SER A CA 1
ATOM 2641 C C . SER A 1 337 ? 20.679 -3.981 -20.293 1.00 95.81 337 SER A C 1
ATOM 2643 O O . SER A 1 337 ? 20.739 -2.780 -20.025 1.00 95.81 337 SER A O 1
ATOM 2645 N N . PRO A 1 338 ? 19.630 -4.477 -20.982 1.00 96.44 338 PRO A N 1
ATOM 2646 C CA . PRO A 1 338 ? 18.533 -3.621 -21.442 1.00 96.44 338 PRO A CA 1
ATOM 2647 C C . PRO A 1 338 ? 17.738 -3.002 -20.279 1.00 96.44 338 PRO A C 1
ATOM 2649 O O . PRO A 1 338 ? 16.993 -2.049 -20.478 1.00 96.44 338 PRO A O 1
ATOM 2652 N N . LEU A 1 339 ? 17.900 -3.530 -19.060 1.00 96.69 339 LEU A N 1
ATOM 2653 C CA . LEU A 1 339 ? 17.254 -3.046 -17.841 1.00 96.69 339 LEU A CA 1
ATOM 2654 C C . LEU A 1 339 ? 18.240 -2.335 -16.899 1.00 96.69 339 LEU A C 1
ATOM 2656 O O . LEU A 1 339 ? 17.919 -2.143 -15.726 1.00 96.69 339 LEU A O 1
ATOM 2660 N N . ALA A 1 340 ? 19.431 -1.948 -17.378 1.00 95.69 340 ALA A N 1
ATOM 2661 C CA . ALA A 1 340 ? 20.464 -1.315 -16.551 1.00 95.69 340 ALA A CA 1
ATOM 2662 C C . ALA A 1 340 ? 19.933 -0.097 -15.780 1.00 95.69 340 ALA A C 1
ATOM 2664 O O . ALA A 1 340 ? 20.204 0.057 -14.592 1.00 95.69 340 ALA A O 1
ATOM 2665 N N . HIS A 1 341 ? 19.084 0.711 -16.420 1.00 94.25 341 HIS A N 1
ATOM 2666 C CA . HIS A 1 341 ? 18.478 1.899 -15.818 1.00 94.25 341 HIS A CA 1
ATOM 2667 C C . HIS A 1 341 ? 17.569 1.593 -14.607 1.00 94.25 341 HIS A C 1
ATOM 2669 O O . HIS A 1 341 ? 17.445 2.434 -13.723 1.00 94.25 341 HIS A O 1
ATOM 2675 N N . ILE A 1 342 ? 16.967 0.398 -14.525 1.00 94.38 342 ILE A N 1
ATOM 2676 C CA . ILE A 1 342 ? 16.124 -0.025 -13.387 1.00 94.38 342 ILE A CA 1
ATOM 2677 C C . ILE A 1 342 ? 16.989 -0.371 -12.169 1.00 94.38 342 ILE A C 1
ATOM 2679 O O . ILE A 1 342 ? 16.584 -0.167 -11.025 1.00 94.38 342 ILE A O 1
ATOM 2683 N N . PHE A 1 343 ? 18.182 -0.915 -12.414 1.00 94.88 343 PHE A N 1
ATOM 2684 C CA . PHE A 1 343 ? 19.110 -1.364 -11.374 1.00 94.88 343 PHE A CA 1
ATOM 2685 C C . PHE A 1 343 ? 20.243 -0.373 -11.101 1.00 94.88 343 PHE A C 1
ATOM 2687 O O . PHE A 1 343 ? 21.093 -0.649 -10.252 1.00 94.88 343 PHE A O 1
ATOM 2694 N N . ALA A 1 344 ? 20.241 0.772 -11.785 1.00 93.12 344 ALA A N 1
ATOM 2695 C CA . ALA A 1 344 ? 21.230 1.819 -11.620 1.00 93.12 344 ALA A CA 1
ATOM 2696 C C . ALA A 1 344 ? 21.263 2.298 -10.163 1.00 93.12 344 ALA A C 1
ATOM 2698 O O . ALA A 1 344 ? 20.261 2.732 -9.591 1.00 93.12 344 ALA A O 1
ATOM 2699 N N . THR A 1 345 ? 22.438 2.224 -9.543 1.00 93.44 345 THR A N 1
ATOM 2700 C CA . THR A 1 345 ? 22.638 2.747 -8.193 1.00 93.44 345 THR A CA 1
ATOM 2701 C C . THR A 1 345 ? 23.067 4.201 -8.261 1.00 93.44 345 THR A C 1
ATOM 2703 O O . THR A 1 345 ? 24.060 4.523 -8.907 1.00 93.44 345 THR A O 1
ATOM 2706 N N . CYS A 1 346 ? 22.374 5.077 -7.538 1.00 94.94 346 CYS A N 1
ATOM 2707 C CA . CYS A 1 346 ? 22.808 6.458 -7.370 1.00 94.94 346 CYS A CA 1
ATOM 2708 C C . CYS A 1 346 ? 23.788 6.570 -6.185 1.00 94.94 346 CYS A C 1
ATOM 2710 O O . CYS A 1 346 ? 23.371 6.324 -5.046 1.00 94.94 346 CYS A O 1
ATOM 2712 N N . PRO A 1 347 ? 25.061 6.969 -6.395 1.00 96.06 347 PRO A N 1
ATOM 2713 C CA . PRO A 1 347 ? 26.037 7.101 -5.309 1.00 96.06 347 PRO A CA 1
ATOM 2714 C C . PRO A 1 347 ? 25.581 8.071 -4.213 1.00 96.06 347 PRO A C 1
ATOM 2716 O O . PRO A 1 347 ? 25.785 7.814 -3.028 1.00 96.06 347 PRO A O 1
ATOM 2719 N N . THR A 1 348 ? 24.892 9.147 -4.600 1.00 97.25 348 THR A N 1
ATOM 2720 C CA . THR A 1 348 ? 24.330 10.133 -3.671 1.00 97.25 348 THR A CA 1
ATOM 2721 C C . THR A 1 348 ? 23.212 9.534 -2.818 1.00 97.25 348 THR A C 1
ATOM 2723 O O . THR A 1 348 ? 23.241 9.691 -1.600 1.00 97.25 348 THR A O 1
ATOM 2726 N N . CYS A 1 349 ? 22.279 8.767 -3.402 1.00 95.88 349 CYS A N 1
ATOM 2727 C CA . CYS A 1 349 ? 21.284 8.022 -2.619 1.00 95.88 349 CYS A CA 1
ATOM 2728 C C . CYS A 1 349 ? 21.945 7.054 -1.634 1.00 95.88 349 CYS A C 1
ATOM 2730 O O . CYS A 1 349 ? 21.492 6.946 -0.498 1.00 95.88 349 CYS A O 1
ATOM 2732 N N . VAL A 1 350 ? 23.006 6.352 -2.046 1.00 95.31 350 VAL A N 1
ATOM 2733 C CA . VAL A 1 350 ? 23.732 5.423 -1.166 1.00 95.31 350 VAL A CA 1
ATOM 2734 C C . VAL A 1 350 ? 24.344 6.169 0.022 1.00 95.31 350 VAL A C 1
ATOM 2736 O O . VAL A 1 350 ? 24.143 5.746 1.161 1.00 95.31 350 VAL A O 1
ATOM 2739 N N . ALA A 1 351 ? 25.018 7.297 -0.216 1.00 97.44 351 ALA A N 1
ATOM 2740 C CA . ALA A 1 351 ? 25.593 8.128 0.842 1.00 97.44 351 ALA A CA 1
ATOM 2741 C C . ALA A 1 351 ? 24.519 8.703 1.786 1.00 97.44 351 ALA A C 1
ATOM 2743 O O . ALA A 1 351 ? 24.654 8.631 3.006 1.00 97.44 351 ALA A O 1
ATOM 2744 N N . LEU A 1 352 ? 23.404 9.208 1.248 1.00 96.06 352 LEU A N 1
ATOM 2745 C CA . LEU A 1 352 ? 22.297 9.740 2.052 1.00 96.06 352 LEU A CA 1
ATOM 2746 C C . LEU A 1 352 ? 21.600 8.644 2.878 1.00 96.06 352 LEU A C 1
ATOM 2748 O O . LEU A 1 352 ? 21.279 8.863 4.045 1.00 96.06 352 LEU A O 1
ATOM 2752 N N . CYS A 1 353 ? 21.440 7.436 2.330 1.00 95.31 353 CYS A N 1
ATOM 2753 C CA . CYS A 1 353 ? 20.966 6.270 3.080 1.00 95.31 353 CYS A CA 1
ATOM 2754 C C . CYS A 1 353 ? 21.915 5.890 4.226 1.00 95.31 353 CYS A C 1
ATOM 2756 O O . CYS A 1 353 ? 21.448 5.544 5.312 1.00 95.31 353 CYS A O 1
ATOM 2758 N N . GLN A 1 354 ? 23.232 5.962 4.014 1.00 96.31 354 GLN A N 1
ATOM 2759 C CA . GLN A 1 354 ? 24.219 5.740 5.078 1.00 96.31 354 GLN A CA 1
ATOM 2760 C C . GLN A 1 354 ? 24.101 6.813 6.170 1.00 96.31 354 GLN A C 1
ATOM 2762 O O . GLN A 1 354 ? 24.055 6.471 7.350 1.00 96.31 354 GLN A O 1
ATOM 2767 N N . ASN A 1 355 ? 23.944 8.086 5.798 1.00 96.44 355 ASN A N 1
ATOM 2768 C CA . ASN A 1 355 ? 23.727 9.179 6.754 1.00 96.44 355 ASN A CA 1
ATOM 2769 C C . ASN A 1 355 ? 22.449 8.972 7.583 1.00 96.44 355 ASN A C 1
ATOM 2771 O O . ASN A 1 355 ? 22.469 9.117 8.805 1.00 96.44 355 ASN A O 1
ATOM 2775 N N . LEU A 1 356 ? 21.352 8.553 6.942 1.00 95.94 356 LEU A N 1
ATOM 2776 C CA . LEU A 1 356 ? 20.106 8.174 7.616 1.00 95.94 356 LEU A CA 1
ATOM 2777 C C . LEU A 1 356 ? 20.306 7.024 8.612 1.00 95.94 356 LEU A C 1
ATOM 2779 O O . LEU A 1 356 ? 19.774 7.062 9.724 1.00 95.94 356 LEU A O 1
ATOM 2783 N N . GLN A 1 357 ? 21.075 5.999 8.234 1.00 95.81 357 GLN A N 1
ATOM 2784 C CA . GLN A 1 357 ? 21.394 4.874 9.116 1.00 95.81 357 GLN A CA 1
ATOM 2785 C C . GLN A 1 357 ? 22.212 5.319 10.332 1.00 95.81 357 GLN A C 1
ATOM 2787 O O . GLN A 1 357 ? 21.872 4.930 11.449 1.00 95.81 357 GLN A O 1
ATOM 2792 N N . VAL A 1 358 ? 23.226 6.168 10.133 1.00 97.31 358 VAL A N 1
ATOM 2793 C CA . VAL A 1 358 ? 24.044 6.740 11.215 1.00 97.31 358 VAL A CA 1
ATOM 2794 C C . VAL A 1 358 ? 23.182 7.572 12.170 1.00 97.31 358 VAL A C 1
ATOM 2796 O O . VAL A 1 358 ? 23.233 7.355 13.381 1.00 97.31 358 VAL A O 1
ATOM 2799 N N . ALA A 1 359 ? 22.324 8.455 11.651 1.00 95.44 359 ALA A N 1
ATOM 2800 C CA . ALA A 1 359 ? 21.425 9.270 12.473 1.00 95.44 359 ALA A CA 1
ATOM 2801 C C . ALA A 1 359 ? 20.431 8.412 13.280 1.00 95.44 359 ALA A C 1
ATOM 2803 O O . ALA A 1 359 ? 20.206 8.643 14.469 1.00 95.44 359 ALA A O 1
ATOM 2804 N N . ASN A 1 360 ? 19.871 7.367 12.665 1.00 95.38 360 ASN A N 1
ATOM 2805 C CA . ASN A 1 360 ? 18.962 6.442 13.342 1.00 95.38 360 ASN A CA 1
ATOM 2806 C C . ASN A 1 360 ? 19.681 5.604 14.413 1.00 95.38 360 ASN A C 1
ATOM 2808 O O . ASN A 1 360 ? 19.133 5.361 15.488 1.00 95.38 360 ASN A O 1
ATOM 2812 N N . GLN A 1 361 ? 20.915 5.169 14.147 1.00 96.50 361 GLN A N 1
ATOM 2813 C CA . GLN A 1 361 ? 21.728 4.468 15.136 1.00 96.50 361 GLN A CA 1
ATOM 2814 C C . GLN A 1 361 ? 22.036 5.366 16.339 1.00 96.50 361 GLN A C 1
ATOM 2816 O O . GLN A 1 361 ? 21.835 4.933 17.473 1.00 96.50 361 GLN A O 1
ATOM 2821 N N . ARG A 1 362 ? 22.390 6.635 16.107 1.00 96.25 362 ARG A N 1
ATOM 2822 C CA . ARG A 1 362 ? 22.597 7.617 17.178 1.00 96.25 362 ARG A CA 1
ATOM 2823 C C . ARG A 1 362 ? 21.353 7.794 18.051 1.00 96.25 362 ARG A C 1
ATOM 2825 O O . ARG A 1 362 ? 21.460 7.759 19.273 1.00 96.25 362 ARG A O 1
ATOM 2832 N N . LEU A 1 363 ? 20.168 7.914 17.448 1.00 95.44 363 LEU A N 1
ATOM 2833 C CA . LEU A 1 363 ? 18.904 7.998 18.192 1.00 95.44 363 LEU A CA 1
ATOM 2834 C C . LEU A 1 363 ? 18.667 6.761 19.076 1.00 95.44 363 LEU A C 1
ATOM 2836 O O . LEU A 1 363 ? 18.203 6.884 20.209 1.00 95.44 363 LEU A O 1
ATOM 2840 N N . ARG A 1 364 ? 18.993 5.561 18.579 1.00 94.56 364 ARG A N 1
ATOM 2841 C CA . ARG A 1 364 ? 18.881 4.320 19.365 1.00 94.56 364 ARG A CA 1
ATOM 2842 C C . ARG A 1 364 ? 19.852 4.294 20.540 1.00 94.56 364 ARG A C 1
ATOM 2844 O O . ARG A 1 364 ? 19.455 3.873 21.621 1.00 94.56 364 ARG A O 1
ATOM 2851 N N . GLU A 1 365 ? 21.087 4.740 20.337 1.00 94.75 365 GLU A N 1
ATOM 2852 C CA . GLU A 1 365 ? 22.101 4.829 21.394 1.00 94.75 365 GLU A CA 1
ATOM 2853 C C . GLU A 1 365 ? 21.673 5.805 22.495 1.00 94.75 365 GLU A C 1
ATOM 2855 O O . GLU A 1 365 ? 21.709 5.442 23.669 1.00 94.75 365 GLU A O 1
ATOM 2860 N N . VAL A 1 366 ? 21.173 6.991 22.127 1.00 93.50 366 VAL A N 1
ATOM 2861 C CA . VAL A 1 366 ? 20.652 7.976 23.089 1.00 93.50 366 VAL A CA 1
ATOM 2862 C C . VAL A 1 366 ? 19.474 7.405 23.882 1.00 93.50 366 VAL A C 1
ATOM 2864 O O . VAL A 1 366 ? 19.459 7.485 25.106 1.00 93.50 366 VAL A O 1
ATOM 2867 N N . ARG A 1 367 ? 18.517 6.744 23.219 1.00 93.00 367 ARG A N 1
ATOM 2868 C CA . ARG A 1 367 ? 17.378 6.100 23.901 1.00 93.00 367 ARG A CA 1
ATOM 2869 C C . ARG A 1 367 ? 17.790 4.962 24.827 1.00 93.00 367 ARG A C 1
ATOM 2871 O O . ARG A 1 367 ? 17.159 4.762 25.859 1.00 93.00 367 ARG A O 1
ATOM 2878 N N . ALA A 1 368 ? 18.831 4.212 24.469 1.00 90.69 368 ALA A N 1
ATOM 2879 C CA . ALA A 1 368 ? 19.373 3.169 25.332 1.00 90.69 368 ALA A CA 1
ATOM 2880 C C . ALA A 1 368 ? 20.048 3.761 26.582 1.00 90.69 368 ALA A C 1
ATOM 2882 O O . ALA A 1 368 ? 19.925 3.192 27.664 1.00 90.69 368 ALA A O 1
ATOM 2883 N N . GLN A 1 369 ? 20.715 4.913 26.450 1.00 89.06 369 GLN A N 1
ATOM 2884 C CA . GLN A 1 369 ? 21.331 5.643 27.566 1.00 89.06 369 GLN A CA 1
ATOM 2885 C C . GLN A 1 369 ? 20.296 6.352 28.455 1.00 89.06 369 GLN A C 1
ATOM 2887 O O . GLN A 1 369 ? 20.476 6.423 29.667 1.00 89.06 369 GLN A O 1
ATOM 2892 N N . ALA A 1 370 ? 19.180 6.809 27.882 1.00 84.81 370 ALA A N 1
ATOM 2893 C CA . ALA A 1 370 ? 18.092 7.481 28.596 1.00 84.81 370 ALA A CA 1
ATOM 2894 C C . ALA A 1 370 ? 17.335 6.582 29.600 1.00 84.81 370 ALA A C 1
ATOM 2896 O O . ALA A 1 370 ? 16.511 7.076 30.362 1.00 84.81 370 ALA A O 1
ATOM 2897 N N . ALA A 1 371 ? 17.625 5.277 29.654 1.00 81.44 371 ALA A N 1
ATOM 2898 C CA . ALA A 1 371 ? 17.081 4.350 30.653 1.00 81.44 371 ALA A CA 1
ATOM 2899 C C . ALA A 1 371 ? 17.694 4.515 32.072 1.00 81.44 371 ALA A C 1
ATOM 2901 O O . ALA A 1 371 ? 17.513 3.649 32.929 1.00 81.44 371 ALA A O 1
ATOM 2902 N N . MET A 1 372 ? 18.440 5.598 32.314 1.00 72.81 372 MET A N 1
ATOM 2903 C CA . MET A 1 372 ? 19.149 5.927 33.558 1.00 72.81 372 MET A CA 1
ATOM 2904 C C . MET A 1 372 ? 18.318 6.842 34.502 1.00 72.81 372 MET A C 1
ATOM 2906 O O . MET A 1 372 ? 17.228 7.266 34.122 1.00 72.81 372 MET A O 1
ATOM 2910 N N . PRO A 1 373 ? 18.754 7.097 35.761 1.00 80.56 373 PRO A N 1
ATOM 2911 C CA . PRO A 1 373 ? 17.950 7.774 36.792 1.00 80.56 373 PRO A CA 1
ATOM 2912 C C . PRO A 1 373 ? 17.416 9.161 36.395 1.00 80.56 373 PRO A C 1
ATOM 2914 O O . PRO A 1 373 ? 18.010 9.850 35.571 1.00 80.56 373 PRO A O 1
ATOM 2917 N N . VAL A 1 374 ? 16.328 9.587 37.051 1.00 75.31 374 VAL A N 1
ATOM 2918 C CA . VAL A 1 374 ? 15.542 10.813 36.772 1.00 75.31 374 VAL A CA 1
ATOM 2919 C C . VAL A 1 374 ? 16.388 12.089 36.659 1.00 75.31 374 VAL A C 1
ATOM 2921 O O . VAL A 1 374 ? 16.070 12.951 35.845 1.00 75.31 374 VAL A O 1
ATOM 2924 N N . ASP A 1 375 ? 17.494 12.197 37.393 1.00 78.88 375 ASP A N 1
ATOM 2925 C CA . ASP A 1 375 ? 18.351 13.391 37.361 1.00 78.88 375 ASP A CA 1
ATOM 2926 C C . ASP A 1 375 ? 19.108 13.553 36.024 1.00 78.88 375 ASP A C 1
ATOM 2928 O O . ASP A 1 375 ? 19.468 14.666 35.650 1.00 78.88 375 ASP A O 1
ATOM 2932 N N . ALA A 1 376 ? 19.269 12.472 35.248 1.00 81.50 376 ALA A N 1
ATOM 2933 C CA . ALA A 1 376 ? 19.833 12.490 33.893 1.00 81.50 376 ALA A CA 1
ATOM 2934 C C . ALA A 1 376 ? 18.777 12.739 32.793 1.00 81.50 376 ALA A C 1
ATOM 2936 O O . ALA A 1 376 ? 19.111 12.815 31.610 1.00 81.50 376 ALA A O 1
ATOM 2937 N N . TYR A 1 377 ? 17.494 12.870 33.154 1.00 81.44 377 TYR A N 1
ATOM 2938 C CA . TYR A 1 377 ? 16.390 12.925 32.192 1.00 81.44 377 TYR A CA 1
ATOM 2939 C C . TYR A 1 377 ? 16.430 14.165 31.292 1.00 81.44 377 TYR A C 1
ATOM 2941 O O . TYR A 1 377 ? 16.158 14.066 30.098 1.00 81.44 377 TYR A O 1
ATOM 2949 N N . LEU A 1 378 ? 16.770 15.338 31.838 1.00 86.75 378 LEU A N 1
ATOM 2950 C CA . LEU A 1 378 ? 16.789 16.581 31.057 1.00 86.75 378 LEU A CA 1
ATOM 2951 C C . LEU A 1 378 ? 17.892 16.572 29.993 1.00 86.75 378 LEU A C 1
ATOM 2953 O O . LEU A 1 378 ? 17.642 16.955 28.850 1.00 86.75 378 LEU A O 1
ATOM 2957 N N . GLU A 1 379 ? 19.084 16.090 30.350 1.00 88.50 379 GLU A N 1
ATOM 2958 C CA . GLU A 1 379 ? 20.202 15.934 29.417 1.00 88.50 379 GLU A CA 1
ATOM 2959 C C . GLU A 1 379 ? 19.885 14.871 28.356 1.00 88.50 379 GLU A C 1
ATOM 2961 O O . GLU A 1 379 ? 20.026 15.128 27.160 1.00 88.50 379 GLU A O 1
ATOM 2966 N N . ALA A 1 380 ? 19.350 13.719 28.773 1.00 89.06 380 ALA A N 1
ATOM 2967 C CA . ALA A 1 380 ? 18.929 12.659 27.862 1.00 89.06 380 ALA A CA 1
ATOM 2968 C C . ALA A 1 380 ? 17.843 13.126 26.878 1.00 89.06 380 ALA A C 1
ATOM 2970 O O . ALA A 1 380 ? 17.922 12.827 25.688 1.00 89.06 380 ALA A O 1
ATOM 2971 N N . ASN A 1 381 ? 16.862 13.907 27.343 1.00 91.25 381 ASN A N 1
ATOM 2972 C CA . ASN A 1 381 ? 15.829 14.479 26.484 1.00 91.25 381 ASN A CA 1
ATOM 2973 C C . ASN A 1 381 ? 16.422 15.490 25.490 1.00 91.25 381 ASN A C 1
ATOM 2975 O O . ASN A 1 381 ? 16.047 15.477 24.321 1.00 91.25 381 ASN A O 1
ATOM 2979 N N . SER A 1 382 ? 17.376 16.330 25.911 1.00 93.19 382 SER A N 1
ATOM 2980 C CA . SER A 1 382 ? 18.074 17.250 24.999 1.00 93.19 382 SER A CA 1
ATOM 2981 C C . SER A 1 382 ? 18.824 16.494 23.897 1.00 93.19 382 SER A C 1
ATOM 2983 O O . SER A 1 382 ? 18.683 16.824 22.719 1.00 93.19 382 SER A O 1
ATOM 2985 N N . LEU A 1 383 ? 19.566 15.444 24.261 1.00 94.81 383 LEU A N 1
ATOM 2986 C CA . LEU A 1 383 ? 20.268 14.580 23.306 1.00 94.81 383 LEU A CA 1
ATOM 2987 C C . LEU A 1 383 ? 19.295 13.837 22.379 1.00 94.81 383 LEU A C 1
ATOM 2989 O O . LEU A 1 383 ? 19.596 13.635 21.201 1.00 94.81 383 LEU A O 1
ATOM 2993 N N . GLU A 1 384 ? 18.124 13.426 22.878 1.00 95.00 384 GLU A N 1
ATOM 2994 C CA . GLU A 1 384 ? 17.107 12.769 22.053 1.00 95.00 384 GLU A CA 1
ATOM 2995 C C . GLU A 1 384 ? 16.524 13.743 21.027 1.00 95.00 384 GLU A C 1
ATOM 2997 O O . GLU A 1 384 ? 16.399 13.383 19.856 1.00 95.00 384 GLU A O 1
ATOM 3002 N N . GLN A 1 385 ? 16.218 14.981 21.428 1.00 95.12 385 GLN A N 1
ATOM 3003 C CA . GLN A 1 385 ? 15.743 16.013 20.503 1.00 95.12 385 GLN A CA 1
ATOM 3004 C C . GLN A 1 385 ? 16.786 16.337 19.427 1.00 95.12 385 GLN A C 1
ATOM 3006 O O . GLN A 1 385 ? 16.432 16.458 18.255 1.00 95.12 385 GLN A O 1
ATOM 3011 N N . GLU A 1 386 ? 18.068 16.413 19.789 1.00 96.25 386 GLU A N 1
ATOM 3012 C CA . GLU A 1 386 ? 19.159 16.605 18.828 1.00 96.25 386 GLU A CA 1
ATOM 3013 C C . GLU A 1 386 ? 19.253 15.434 17.836 1.00 96.25 386 GLU A C 1
ATOM 3015 O O . GLU A 1 386 ? 19.298 15.642 16.621 1.00 96.25 386 GLU A O 1
ATOM 3020 N N . ALA A 1 387 ? 19.201 14.191 18.327 1.00 95.25 387 ALA A N 1
ATOM 3021 C CA . ALA A 1 387 ? 19.230 13.003 17.477 1.00 95.25 387 ALA A CA 1
ATOM 3022 C C . ALA A 1 387 ? 18.001 12.911 16.552 1.00 95.25 387 ALA A C 1
ATOM 3024 O O . ALA A 1 387 ? 18.128 12.530 15.385 1.00 95.25 387 ALA A O 1
ATOM 3025 N N . LEU A 1 388 ? 16.815 13.296 17.038 1.00 95.19 388 LEU A N 1
ATOM 3026 C CA . LEU A 1 388 ? 15.597 13.400 16.230 1.00 95.19 388 LEU A CA 1
ATOM 3027 C C . LEU A 1 388 ? 15.722 14.486 15.156 1.00 95.19 388 LEU A C 1
ATOM 3029 O O . LEU A 1 388 ? 15.342 14.248 14.009 1.00 95.19 388 LEU A O 1
ATOM 3033 N N . ALA A 1 389 ? 16.278 15.652 15.494 1.00 95.81 389 ALA A N 1
ATOM 3034 C CA . ALA A 1 389 ? 16.507 16.736 14.543 1.00 95.81 389 ALA A CA 1
ATOM 3035 C C . ALA A 1 389 ? 17.501 16.329 13.444 1.00 95.81 389 ALA A C 1
ATOM 3037 O O . ALA A 1 389 ? 17.246 16.595 12.267 1.00 95.81 389 ALA A O 1
ATOM 3038 N N . ALA A 1 390 ? 18.581 15.628 13.805 1.00 95.88 390 ALA A N 1
ATOM 3039 C CA . ALA A 1 390 ? 19.557 15.085 12.861 1.00 95.88 390 ALA A CA 1
ATOM 3040 C C . ALA A 1 390 ? 18.935 14.032 11.928 1.00 95.88 390 ALA A C 1
ATOM 3042 O O . ALA A 1 390 ? 19.131 14.087 10.714 1.00 95.88 390 ALA A O 1
ATOM 3043 N N . LEU A 1 391 ? 18.125 13.112 12.468 1.00 95.25 391 LEU A N 1
ATOM 3044 C CA . LEU A 1 391 ? 17.393 12.129 11.665 1.00 95.25 391 LEU A CA 1
ATOM 3045 C C . LEU A 1 391 ? 16.401 12.805 10.708 1.00 95.25 391 LEU A C 1
ATOM 3047 O O . LEU A 1 391 ? 16.313 12.424 9.542 1.00 95.25 391 LEU A O 1
ATOM 3051 N N . ALA A 1 392 ? 15.684 13.830 11.176 1.00 92.81 392 ALA A N 1
ATOM 3052 C CA . ALA A 1 392 ? 14.761 14.598 10.349 1.00 92.81 392 ALA A CA 1
ATOM 3053 C C . ALA A 1 392 ? 15.486 15.387 9.245 1.00 92.81 392 ALA A C 1
ATOM 3055 O O . ALA A 1 392 ? 14.964 15.488 8.137 1.00 92.81 392 ALA A O 1
ATOM 3056 N N . ALA A 1 393 ? 16.672 15.937 9.523 1.00 95.06 393 ALA A N 1
ATOM 3057 C CA . ALA A 1 393 ? 17.503 16.606 8.523 1.00 95.06 393 ALA A CA 1
ATOM 3058 C C . ALA A 1 393 ? 17.986 15.627 7.446 1.00 95.06 393 ALA A C 1
ATOM 3060 O O . ALA A 1 393 ? 17.716 15.855 6.272 1.00 95.06 393 ALA A O 1
ATOM 3061 N N . ALA A 1 394 ? 18.563 14.488 7.844 1.00 94.19 394 ALA A N 1
ATOM 3062 C CA . ALA A 1 394 ? 18.982 13.444 6.908 1.00 94.19 394 ALA A CA 1
ATOM 3063 C C . ALA A 1 394 ? 17.809 12.909 6.061 1.00 94.19 394 ALA A C 1
ATOM 3065 O O . ALA A 1 394 ? 17.982 12.614 4.880 1.00 94.19 394 ALA A O 1
ATOM 3066 N N . GLY A 1 395 ? 16.608 12.821 6.647 1.00 93.25 395 GLY A N 1
ATOM 3067 C CA . GLY A 1 395 ? 15.375 12.487 5.929 1.00 93.25 395 GLY A CA 1
ATOM 3068 C C . GLY A 1 395 ? 15.016 13.515 4.863 1.00 93.25 395 GLY A C 1
ATOM 3069 O O . GLY A 1 395 ? 14.794 13.136 3.720 1.00 93.25 395 GLY A O 1
ATOM 3070 N N . ARG A 1 396 ? 15.037 14.812 5.201 1.00 93.50 396 ARG A N 1
ATOM 3071 C CA . ARG A 1 396 ? 14.789 15.891 4.230 1.00 93.50 396 ARG A CA 1
ATOM 3072 C C . ARG A 1 396 ? 15.820 15.914 3.106 1.00 93.50 396 ARG A C 1
ATOM 3074 O O . ARG A 1 396 ? 15.427 16.089 1.961 1.00 93.50 396 ARG A O 1
ATOM 3081 N N . ASP A 1 397 ? 17.099 15.717 3.414 1.00 93.81 397 ASP A N 1
ATOM 3082 C CA . ASP A 1 397 ? 18.169 15.723 2.409 1.00 93.81 397 ASP A CA 1
ATOM 3083 C C . ASP A 1 397 ? 18.027 14.547 1.436 1.00 93.81 397 ASP A C 1
ATOM 3085 O O . ASP A 1 397 ? 18.106 14.726 0.218 1.00 93.81 397 ASP A O 1
ATOM 3089 N N . PHE A 1 398 ? 17.760 13.345 1.965 1.00 94.38 398 PHE A N 1
ATOM 3090 C CA . PHE A 1 398 ? 17.399 12.189 1.146 1.00 94.38 398 PHE A CA 1
ATOM 3091 C C . PHE A 1 398 ? 16.172 12.496 0.296 1.00 94.38 398 PHE A C 1
ATOM 3093 O O . PHE A 1 398 ? 16.165 12.217 -0.905 1.00 94.38 398 PHE A O 1
ATOM 3100 N N . ASP A 1 399 ? 15.153 13.102 0.907 1.00 88.38 399 ASP A N 1
ATOM 3101 C CA . ASP A 1 399 ? 13.894 13.302 0.229 1.00 88.38 399 ASP A CA 1
ATOM 3102 C C . ASP A 1 399 ? 13.978 14.308 -0.917 1.00 88.38 399 ASP A C 1
ATOM 3104 O O . ASP A 1 399 ? 13.450 14.036 -2.000 1.00 88.38 399 ASP A O 1
ATOM 3108 N N . GLN A 1 400 ? 14.696 15.405 -0.687 1.00 91.06 400 GLN A N 1
ATOM 3109 C CA . GLN A 1 400 ? 15.003 16.438 -1.665 1.00 91.06 400 GLN A CA 1
ATOM 3110 C C . GLN A 1 400 ? 15.836 15.873 -2.820 1.00 91.06 400 GLN A C 1
ATOM 3112 O O . GLN A 1 400 ? 15.504 16.099 -3.980 1.00 91.06 400 GLN A O 1
ATOM 3117 N N . HIS A 1 401 ? 16.868 15.073 -2.532 1.00 95.06 401 HIS A N 1
ATOM 3118 C CA . HIS A 1 401 ? 17.673 14.452 -3.584 1.00 95.06 401 HIS A CA 1
ATOM 3119 C C . HIS A 1 401 ? 16.855 13.494 -4.461 1.00 95.06 401 HIS A C 1
ATOM 3121 O O . HIS A 1 401 ? 16.989 13.523 -5.682 1.00 95.06 401 HIS A O 1
ATOM 3127 N N . VAL A 1 402 ? 16.003 12.657 -3.857 1.00 90.62 402 VAL A N 1
ATOM 3128 C CA . VAL A 1 402 ? 15.090 11.785 -4.612 1.00 90.62 402 VAL A CA 1
ATOM 3129 C C . VAL A 1 402 ? 14.177 12.613 -5.510 1.00 90.62 402 VAL A C 1
ATOM 3131 O O . VAL A 1 402 ? 14.012 12.271 -6.673 1.00 90.62 402 VAL A O 1
ATOM 3134 N N . HIS A 1 403 ? 13.633 13.721 -5.011 1.00 86.12 403 HIS A N 1
ATOM 3135 C CA . HIS A 1 403 ? 12.786 14.600 -5.812 1.00 86.12 403 HIS A CA 1
ATOM 3136 C C . HIS A 1 403 ? 13.528 15.217 -7.009 1.00 86.12 403 HIS A C 1
ATOM 3138 O O . HIS A 1 403 ? 13.018 15.179 -8.127 1.00 86.12 403 HIS A O 1
ATOM 3144 N N . ASP A 1 404 ? 14.729 15.748 -6.782 1.00 91.00 404 ASP A N 1
ATOM 3145 C CA . ASP A 1 404 ? 15.461 16.515 -7.793 1.00 91.00 404 ASP A CA 1
ATOM 3146 C C . ASP A 1 404 ? 16.158 15.626 -8.831 1.00 91.00 404 ASP A C 1
ATOM 3148 O O . ASP A 1 404 ? 16.192 15.956 -10.016 1.00 91.00 404 ASP A O 1
ATOM 3152 N N . ALA A 1 405 ? 16.743 14.509 -8.393 1.00 94.62 405 ALA A N 1
ATOM 3153 C CA . ALA A 1 405 ? 17.575 13.651 -9.237 1.00 94.62 405 ALA A CA 1
ATOM 3154 C C . ALA A 1 405 ? 16.845 12.407 -9.761 1.00 94.62 405 ALA A C 1
ATOM 3156 O O . ALA A 1 405 ? 17.300 11.813 -10.737 1.00 94.62 405 ALA A O 1
ATOM 3157 N N . HIS A 1 406 ? 15.733 12.013 -9.129 1.00 90.56 406 HIS A N 1
ATOM 3158 C CA . HIS A 1 406 ? 14.981 10.797 -9.459 1.00 90.56 406 HIS A CA 1
ATOM 3159 C C . HIS A 1 406 ? 13.502 11.126 -9.687 1.00 90.56 406 HIS A C 1
ATOM 3161 O O . HIS A 1 406 ? 12.644 10.683 -8.914 1.00 90.56 406 HIS A O 1
ATOM 3167 N N . PRO A 1 407 ? 13.179 11.914 -10.734 1.00 88.69 407 PRO A N 1
ATOM 3168 C CA . PRO A 1 407 ? 11.796 12.235 -11.046 1.00 88.69 407 PRO A CA 1
ATOM 3169 C C . PRO A 1 407 ? 10.995 10.948 -11.216 1.00 88.69 407 PRO A C 1
ATOM 3171 O O . PRO A 1 407 ? 11.474 9.958 -11.776 1.00 88.69 407 PRO A O 1
ATOM 3174 N N . TYR A 1 408 ? 9.763 10.963 -10.716 1.00 84.62 408 TYR A N 1
ATOM 3175 C CA . TYR A 1 408 ? 8.916 9.787 -10.761 1.00 84.62 408 TYR A CA 1
ATOM 3176 C C . TYR A 1 408 ? 8.691 9.325 -12.202 1.00 84.62 408 TYR A C 1
ATOM 3178 O O . TYR A 1 408 ? 8.146 10.056 -13.030 1.00 84.62 408 TYR A O 1
ATOM 3186 N N . ALA A 1 409 ? 9.080 8.082 -12.469 1.00 87.62 409 ALA A N 1
ATOM 3187 C CA . ALA A 1 409 ? 8.806 7.381 -13.706 1.00 87.62 409 ALA A CA 1
ATOM 3188 C C . ALA A 1 409 ? 7.966 6.135 -13.393 1.00 87.62 409 ALA A C 1
ATOM 3190 O O . ALA A 1 409 ? 8.286 5.401 -12.449 1.00 87.62 409 ALA A O 1
ATOM 3191 N N . PRO A 1 410 ? 6.909 5.856 -14.172 1.00 85.56 410 PRO A N 1
ATOM 3192 C CA . PRO A 1 410 ? 6.143 4.636 -14.001 1.00 85.56 410 PRO A CA 1
ATOM 3193 C C . PRO A 1 410 ? 7.021 3.395 -14.159 1.00 85.56 410 PRO A C 1
ATOM 3195 O O . PRO A 1 410 ? 7.737 3.255 -15.145 1.00 85.56 410 PRO A O 1
ATOM 3198 N N . PHE A 1 411 ? 6.926 2.458 -13.214 1.00 90.00 411 PHE A N 1
ATOM 3199 C CA . PHE A 1 411 ? 7.731 1.232 -13.230 1.00 90.00 411 PHE A CA 1
ATOM 3200 C C . PHE A 1 411 ? 7.587 0.460 -14.566 1.00 90.00 411 PHE A C 1
ATOM 3202 O O . PHE A 1 411 ? 6.458 0.136 -14.955 1.00 90.00 411 PHE A O 1
ATOM 3209 N N . PRO A 1 412 ? 8.667 0.149 -15.298 1.00 93.50 412 PRO A N 1
ATOM 3210 C CA . PRO A 1 412 ? 8.576 -0.283 -16.696 1.00 93.50 412 PRO A CA 1
ATOM 3211 C C . PRO A 1 412 ? 8.292 -1.793 -16.826 1.00 93.50 412 PRO A C 1
ATOM 3213 O O . PRO A 1 412 ? 9.092 -2.566 -17.347 1.00 93.50 412 PRO A O 1
ATOM 3216 N N . ILE A 1 413 ? 7.119 -2.238 -16.358 1.00 92.00 413 ILE A N 1
ATOM 3217 C CA . ILE A 1 413 ? 6.714 -3.659 -16.378 1.00 92.00 413 ILE A CA 1
ATOM 3218 C C . ILE A 1 413 ? 6.798 -4.249 -17.792 1.00 92.00 413 ILE A C 1
ATOM 3220 O O . ILE A 1 413 ? 7.303 -5.356 -17.956 1.00 92.00 413 ILE A O 1
ATOM 3224 N N . GLY A 1 414 ? 6.353 -3.502 -18.809 1.00 91.88 414 GLY A N 1
ATOM 3225 C CA . GLY A 1 414 ? 6.384 -3.960 -20.200 1.00 91.88 414 GLY A CA 1
ATOM 3226 C C . GLY A 1 414 ? 7.801 -4.228 -20.715 1.00 91.88 414 GLY A C 1
ATOM 3227 O O . GLY A 1 414 ? 8.020 -5.225 -21.398 1.00 91.88 414 GLY A O 1
ATOM 3228 N N . GLU A 1 415 ? 8.776 -3.400 -20.333 1.00 94.88 415 GLU A N 1
ATOM 3229 C CA . GLU A 1 415 ? 10.184 -3.597 -20.703 1.00 94.88 415 GLU A CA 1
ATOM 3230 C C . GLU A 1 415 ? 10.774 -4.823 -20.005 1.00 94.88 415 GLU A C 1
ATOM 3232 O O . GLU A 1 415 ? 11.481 -5.609 -20.632 1.00 94.88 415 GLU A O 1
ATOM 3237 N N . ILE A 1 416 ? 10.427 -5.040 -18.731 1.00 95.38 416 ILE A N 1
ATOM 3238 C CA . ILE A 1 416 ? 10.843 -6.232 -17.982 1.00 95.38 416 ILE A CA 1
ATOM 3239 C C . ILE A 1 416 ? 10.276 -7.497 -18.633 1.00 95.38 416 ILE A C 1
ATOM 3241 O O . ILE A 1 416 ? 11.012 -8.461 -18.850 1.00 95.38 416 ILE A O 1
ATOM 3245 N N . GLU A 1 417 ? 8.980 -7.516 -18.951 1.00 93.31 417 GLU A N 1
ATOM 3246 C CA . GLU A 1 417 ? 8.349 -8.659 -19.617 1.00 93.31 417 GLU A CA 1
ATOM 3247 C C . GLU A 1 417 ? 8.982 -8.925 -20.984 1.00 93.31 417 GLU A C 1
ATOM 3249 O O . GLU A 1 417 ? 9.308 -10.075 -21.280 1.00 93.31 417 GLU A O 1
ATOM 3254 N N . ALA A 1 418 ? 9.228 -7.879 -21.778 1.00 93.44 418 ALA A N 1
ATOM 3255 C CA . ALA A 1 418 ? 9.882 -7.994 -23.078 1.00 93.44 418 ALA A CA 1
ATOM 3256 C C . ALA A 1 418 ? 11.319 -8.529 -22.959 1.00 93.44 418 ALA A C 1
ATOM 3258 O O . ALA A 1 418 ? 11.683 -9.474 -23.662 1.00 93.44 418 ALA A O 1
ATOM 3259 N N . ALA A 1 419 ? 12.118 -7.990 -22.033 1.00 95.88 419 ALA A N 1
ATOM 3260 C CA . ALA A 1 419 ? 13.495 -8.421 -21.803 1.00 95.88 419 ALA A CA 1
ATOM 3261 C C . ALA A 1 419 ? 13.568 -9.881 -21.335 1.00 95.88 419 ALA A C 1
ATOM 3263 O O . ALA A 1 419 ? 14.417 -10.643 -21.796 1.00 95.88 419 ALA A O 1
ATOM 3264 N N . VAL A 1 420 ? 12.655 -10.305 -20.457 1.00 95.00 420 VAL A N 1
ATOM 3265 C CA . VAL A 1 420 ? 12.601 -11.699 -19.999 1.00 95.00 420 VAL A CA 1
ATOM 3266 C C . VAL A 1 420 ? 12.089 -12.627 -21.104 1.00 95.00 420 VAL A C 1
ATOM 3268 O O . VAL A 1 420 ? 12.635 -13.715 -21.275 1.00 95.00 420 VAL A O 1
ATOM 3271 N N . ALA A 1 421 ? 11.085 -12.213 -21.880 1.00 92.62 421 ALA A N 1
ATOM 3272 C CA . ALA A 1 421 ? 10.549 -12.998 -22.994 1.00 92.62 421 ALA A CA 1
ATOM 3273 C C . ALA A 1 421 ? 11.561 -13.190 -24.137 1.00 92.62 421 ALA A C 1
ATOM 3275 O O . ALA A 1 421 ? 11.508 -14.204 -24.834 1.00 92.62 421 ALA A O 1
ATOM 3276 N N . ALA A 1 422 ? 12.500 -12.255 -24.310 1.00 95.31 422 ALA A N 1
ATOM 3277 C CA . ALA A 1 422 ? 13.574 -12.355 -25.295 1.00 95.31 422 ALA A CA 1
ATOM 3278 C C . ALA A 1 422 ? 14.615 -13.441 -24.958 1.00 95.31 422 ALA A C 1
ATOM 3280 O O . ALA A 1 422 ? 15.365 -13.868 -25.838 1.00 95.31 422 ALA A O 1
ATOM 3281 N N . ILE A 1 423 ? 14.670 -13.918 -23.709 1.00 95.56 423 ILE A N 1
ATOM 3282 C CA . ILE A 1 423 ? 15.627 -14.944 -23.292 1.00 95.56 423 ILE A CA 1
ATOM 3283 C C . ILE A 1 423 ? 15.163 -16.318 -23.804 1.00 95.56 423 ILE A C 1
ATOM 3285 O O . ILE A 1 423 ? 14.104 -16.807 -23.399 1.00 95.56 423 ILE A O 1
ATOM 3289 N N . PRO A 1 424 ? 15.963 -17.016 -24.636 1.00 95.38 424 PRO A N 1
ATOM 3290 C CA . PRO A 1 424 ? 15.581 -18.331 -25.136 1.00 95.38 424 PRO A CA 1
ATOM 3291 C C . PRO A 1 424 ? 15.376 -19.324 -23.989 1.00 95.38 424 PRO A C 1
ATOM 3293 O O . PRO A 1 424 ? 16.261 -19.501 -23.161 1.00 95.38 424 PRO A O 1
ATOM 3296 N N . VAL A 1 425 ? 14.270 -20.078 -23.977 1.00 93.50 425 VAL A N 1
ATOM 3297 C CA . VAL A 1 425 ? 13.998 -21.096 -22.933 1.00 93.50 425 VAL A CA 1
ATOM 3298 C C . VAL A 1 425 ? 15.148 -22.110 -22.788 1.00 93.50 425 VAL A C 1
ATOM 3300 O O . VAL A 1 425 ? 15.377 -22.652 -21.709 1.00 93.50 425 VAL A O 1
ATOM 3303 N N . GLY A 1 426 ? 15.905 -22.356 -23.863 1.00 94.56 426 GLY A N 1
ATOM 3304 C CA . GLY A 1 426 ? 17.084 -23.224 -23.850 1.00 94.56 426 GLY A CA 1
ATOM 3305 C C . GLY A 1 426 ? 18.253 -22.720 -22.993 1.00 94.56 426 GLY A C 1
ATOM 3306 O O . GLY A 1 426 ? 19.052 -23.549 -22.563 1.00 94.56 426 GLY A O 1
ATOM 3307 N N . SER A 1 427 ? 18.339 -21.414 -22.713 1.00 95.50 427 SER A N 1
ATOM 3308 C CA . SER A 1 427 ? 19.380 -20.824 -21.856 1.00 95.50 427 SER A CA 1
ATOM 3309 C C . SER A 1 427 ? 19.116 -21.045 -20.363 1.00 95.50 427 SER A C 1
ATOM 3311 O O . SER A 1 427 ? 20.035 -20.951 -19.549 1.00 95.50 427 SER A O 1
ATOM 3313 N N . TYR A 1 428 ? 17.876 -21.382 -19.992 1.00 95.12 428 TYR A N 1
ATOM 3314 C CA . TYR A 1 428 ? 17.550 -21.775 -18.630 1.00 95.12 428 TYR A CA 1
ATOM 3315 C C . TYR A 1 428 ? 18.143 -23.161 -18.337 1.00 95.12 428 TYR A C 1
ATOM 3317 O O . TYR A 1 428 ? 17.936 -24.099 -19.128 1.00 95.12 428 TYR A O 1
ATOM 3325 N N . PRO A 1 429 ? 18.812 -23.331 -17.177 1.00 94.62 429 PRO A N 1
ATOM 3326 C CA . PRO A 1 429 ? 19.128 -24.649 -16.641 1.00 94.62 429 PRO A CA 1
ATOM 3327 C C . PRO A 1 429 ? 17.893 -25.549 -16.677 1.00 94.62 429 PRO A C 1
ATOM 3329 O O . PRO A 1 429 ? 16.770 -25.071 -16.501 1.00 94.62 429 PRO A O 1
ATOM 3332 N N . ALA A 1 430 ? 18.075 -26.847 -16.924 1.00 92.94 430 ALA A N 1
ATOM 3333 C CA . ALA A 1 430 ? 16.955 -27.769 -17.115 1.00 92.94 430 ALA A CA 1
ATOM 3334 C C . ALA A 1 430 ? 15.968 -27.738 -15.933 1.00 92.94 430 ALA A C 1
ATOM 3336 O O . ALA A 1 430 ? 14.756 -27.783 -16.143 1.00 92.94 430 ALA A O 1
ATOM 3337 N N . GLU A 1 431 ? 16.495 -27.579 -14.719 1.00 92.19 431 GLU A N 1
ATOM 3338 C CA . GLU A 1 431 ? 15.763 -27.431 -13.464 1.00 92.19 431 GLU A CA 1
ATOM 3339 C C . GLU A 1 431 ? 14.980 -26.107 -13.335 1.00 92.19 431 GLU A C 1
ATOM 3341 O O . GLU A 1 431 ? 13.984 -26.055 -12.618 1.00 92.19 431 GLU A O 1
ATOM 3346 N N . GLU A 1 432 ? 15.371 -25.053 -14.057 1.00 92.06 432 GLU A N 1
ATOM 3347 C CA . GLU A 1 432 ? 14.755 -23.718 -14.011 1.00 92.06 432 GLU A CA 1
ATOM 3348 C C . GLU A 1 432 ? 13.828 -23.432 -15.204 1.00 92.06 432 GLU A C 1
ATOM 3350 O O . GLU A 1 432 ? 13.087 -22.453 -15.172 1.00 92.06 432 GLU A O 1
ATOM 3355 N N . ARG A 1 433 ? 13.802 -24.273 -16.249 1.00 90.06 433 ARG A N 1
ATOM 3356 C CA . ARG A 1 433 ? 12.979 -24.044 -17.462 1.00 90.06 433 ARG A CA 1
ATOM 3357 C C . ARG A 1 433 ? 11.490 -23.853 -17.180 1.00 90.06 433 ARG A C 1
ATOM 3359 O O . ARG A 1 433 ? 10.805 -23.184 -17.946 1.00 90.06 433 ARG A O 1
ATOM 3366 N N . ALA A 1 434 ? 10.979 -24.423 -16.089 1.00 83.88 434 ALA A N 1
ATOM 3367 C CA . ALA A 1 434 ? 9.597 -24.210 -15.666 1.00 83.88 434 ALA A CA 1
ATOM 3368 C C . ALA A 1 434 ? 9.309 -22.746 -15.274 1.00 83.88 434 ALA A C 1
ATOM 3370 O O . ALA A 1 434 ? 8.165 -22.321 -15.373 1.00 83.88 434 ALA A O 1
ATOM 3371 N N . LEU A 1 435 ? 10.325 -21.973 -14.871 1.00 82.06 435 LEU A N 1
ATOM 3372 C CA . LEU A 1 435 ? 10.211 -20.549 -14.526 1.00 82.06 435 LEU A CA 1
ATOM 3373 C C . LEU A 1 435 ? 10.113 -19.641 -15.760 1.00 82.06 435 LEU A C 1
ATOM 3375 O O . LEU A 1 435 ? 9.653 -18.507 -15.638 1.00 82.06 435 LEU A O 1
ATOM 3379 N N . ALA A 1 436 ? 10.532 -20.134 -16.930 1.00 83.88 436 ALA A N 1
ATOM 3380 C CA . ALA A 1 436 ? 10.447 -19.427 -18.209 1.00 83.88 436 ALA A CA 1
ATOM 3381 C C . ALA A 1 436 ? 9.041 -19.485 -18.838 1.00 83.88 436 ALA A C 1
ATOM 3383 O O . ALA A 1 436 ? 8.805 -18.891 -19.884 1.00 83.88 436 ALA A O 1
ATOM 3384 N N . ALA A 1 437 ? 8.103 -20.215 -18.227 1.00 77.69 437 ALA A N 1
ATOM 3385 C CA . ALA A 1 437 ? 6.728 -20.318 -18.691 1.00 77.69 437 ALA A CA 1
ATOM 3386 C C . ALA A 1 437 ? 5.757 -20.044 -17.539 1.00 77.69 437 ALA A C 1
ATOM 3388 O O . ALA A 1 437 ? 5.853 -20.651 -16.473 1.00 77.69 437 ALA A O 1
ATOM 3389 N N . PHE A 1 438 ? 4.775 -19.174 -17.768 1.00 66.06 438 PHE A N 1
ATOM 3390 C CA . PHE A 1 438 ? 3.596 -19.103 -16.910 1.00 66.06 438 PHE A CA 1
ATOM 3391 C C . PHE A 1 438 ? 2.569 -20.122 -17.395 1.00 66.06 438 PHE A C 1
ATOM 3393 O O . PHE A 1 438 ? 2.382 -20.300 -18.596 1.00 66.06 438 PHE A O 1
ATOM 3400 N N . GLY A 1 439 ? 1.907 -20.813 -16.471 1.00 53.41 439 GLY A N 1
ATOM 3401 C CA . GLY A 1 439 ? 0.721 -21.585 -16.818 1.00 53.41 439 GLY A CA 1
ATOM 3402 C C . GLY A 1 439 ? 0.936 -22.722 -17.821 1.00 53.41 439 GLY A C 1
ATOM 3403 O O . GLY A 1 439 ? 0.166 -22.841 -18.771 1.00 53.41 439 GLY A O 1
ATOM 3404 N N . LYS A 1 440 ? 1.804 -23.706 -17.526 1.00 44.22 440 LYS A N 1
ATOM 3405 C CA . LYS A 1 440 ? 1.260 -25.055 -17.766 1.00 44.22 440 LYS A CA 1
ATOM 3406 C C . LYS A 1 440 ? 0.009 -25.112 -16.892 1.00 44.22 440 LYS A C 1
ATOM 3408 O O . LYS A 1 440 ? 0.173 -24.908 -15.687 1.00 44.22 440 LYS A O 1
ATOM 3413 N N . PRO A 1 441 ? -1.205 -25.294 -17.444 1.00 45.81 441 PRO A N 1
ATOM 3414 C CA . PRO A 1 441 ? -2.379 -25.475 -16.615 1.00 45.81 441 PRO A CA 1
ATOM 3415 C C . PRO A 1 441 ? -2.067 -26.652 -15.703 1.00 45.81 441 PRO A C 1
ATOM 3417 O O . PRO A 1 441 ? -2.005 -27.804 -16.140 1.00 45.81 441 PRO A O 1
ATOM 3420 N N . LEU A 1 442 ? -1.771 -26.345 -14.443 1.00 41.31 442 LEU A N 1
ATOM 3421 C CA . LEU A 1 442 ? -1.627 -27.330 -13.396 1.00 41.31 442 LEU A CA 1
ATOM 3422 C C . LEU A 1 442 ? -3.044 -27.826 -13.174 1.00 41.31 442 LEU A C 1
ATOM 3424 O O . LEU A 1 442 ? -3.811 -27.283 -12.385 1.00 41.31 442 LEU A O 1
ATOM 3428 N N . THR A 1 443 ? -3.428 -28.822 -13.966 1.00 40.78 443 THR A N 1
ATOM 3429 C CA . THR A 1 443 ? -4.673 -29.530 -13.733 1.00 40.78 443 THR A CA 1
ATOM 3430 C C . THR A 1 443 ? -4.390 -30.408 -12.530 1.00 40.78 443 THR A C 1
ATOM 3432 O O . THR A 1 443 ? -3.864 -31.510 -12.666 1.00 40.78 443 THR A O 1
ATOM 3435 N N . LEU A 1 444 ? -4.677 -29.889 -11.338 1.00 36.31 444 LEU A N 1
ATOM 3436 C CA . LEU A 1 444 ? -4.672 -30.682 -10.119 1.00 36.31 444 LEU A CA 1
ATOM 3437 C C . LEU A 1 444 ? -5.818 -31.686 -10.242 1.00 36.31 444 LEU A C 1
ATOM 3439 O O . LEU A 1 444 ? -6.967 -31.403 -9.905 1.00 36.31 444 LEU A O 1
ATOM 3443 N N . ARG A 1 445 ? -5.527 -32.855 -10.812 1.00 41.38 445 ARG A N 1
ATOM 3444 C CA . ARG A 1 445 ? -6.502 -33.933 -10.913 1.00 41.38 445 ARG A CA 1
ATOM 3445 C C . ARG A 1 445 ? -6.550 -34.642 -9.574 1.00 41.38 445 ARG A C 1
ATOM 3447 O O . ARG A 1 445 ? -5.656 -35.406 -9.220 1.00 41.38 445 ARG A O 1
ATOM 3454 N N . TYR A 1 446 ? -7.628 -34.405 -8.837 1.00 38.47 446 TYR A N 1
ATOM 3455 C CA . TYR A 1 446 ? -7.983 -35.253 -7.712 1.00 38.47 446 TYR A CA 1
ATOM 3456 C C . TYR A 1 446 ? -8.459 -36.607 -8.258 1.00 38.47 446 TYR A C 1
ATOM 3458 O O . TYR A 1 446 ? -9.614 -36.763 -8.652 1.00 38.47 446 TYR A O 1
ATOM 3466 N N . SER A 1 447 ? -7.555 -37.583 -8.337 1.00 47.56 447 SER A N 1
ATOM 3467 C CA . SER A 1 447 ? -7.891 -38.955 -8.720 1.00 47.56 447 SER A CA 1
ATOM 3468 C C . SER A 1 447 ? -8.045 -39.818 -7.472 1.00 47.56 447 SER A C 1
ATOM 3470 O O . SER A 1 447 ? -7.073 -40.094 -6.766 1.00 47.56 447 SER A O 1
ATOM 3472 N N . ARG A 1 448 ? -9.271 -40.301 -7.224 1.00 43.34 448 ARG A N 1
ATOM 3473 C CA . ARG A 1 448 ? -9.527 -41.335 -6.204 1.00 43.34 448 ARG A CA 1
ATOM 3474 C C . ARG A 1 448 ? -8.739 -42.621 -6.478 1.00 43.34 448 ARG A C 1
ATOM 3476 O O . ARG A 1 448 ? -8.405 -43.335 -5.541 1.00 43.34 448 ARG A O 1
ATOM 3483 N N . GLU A 1 449 ? -8.424 -42.901 -7.741 1.00 52.62 449 GLU A N 1
ATOM 3484 C CA . GLU A 1 449 ? -7.696 -44.101 -8.162 1.00 52.62 449 GLU A CA 1
ATOM 3485 C C . GLU A 1 449 ? -6.184 -43.975 -7.939 1.00 52.62 449 GLU A C 1
ATOM 3487 O O . GLU A 1 449 ? -5.544 -44.952 -7.554 1.00 52.62 449 GLU A O 1
ATOM 3492 N N . ALA A 1 450 ? -5.610 -42.776 -8.096 1.00 51.31 450 ALA A N 1
ATOM 3493 C CA . ALA A 1 450 ? -4.207 -42.518 -7.764 1.00 51.31 450 ALA A CA 1
ATOM 3494 C C . ALA A 1 450 ? -3.951 -42.665 -6.255 1.00 51.31 450 ALA A C 1
ATOM 3496 O O . ALA A 1 450 ? -2.963 -43.271 -5.849 1.00 51.31 450 ALA A O 1
ATOM 3497 N N . ALA A 1 451 ? -4.906 -42.226 -5.427 1.00 49.00 451 ALA A N 1
ATOM 3498 C CA . ALA A 1 451 ? -4.884 -42.448 -3.981 1.00 49.00 451 ALA A CA 1
ATOM 3499 C C . ALA A 1 451 ? -4.999 -43.935 -3.580 1.00 49.00 451 ALA A C 1
ATOM 3501 O O . ALA A 1 451 ? -4.642 -44.291 -2.460 1.00 49.00 451 ALA A O 1
ATOM 3502 N N . ALA A 1 452 ? -5.498 -44.800 -4.471 1.00 49.59 452 ALA A N 1
ATOM 3503 C CA . ALA A 1 452 ? -5.629 -46.236 -4.227 1.00 49.59 452 ALA A CA 1
ATOM 3504 C C . ALA A 1 452 ? -4.432 -47.055 -4.742 1.00 49.59 452 ALA A C 1
ATOM 3506 O O . ALA A 1 452 ? -4.173 -48.137 -4.220 1.00 49.59 452 ALA A O 1
ATOM 3507 N N . ARG A 1 453 ? -3.715 -46.569 -5.766 1.00 51.75 453 ARG A N 1
ATOM 3508 C CA . ARG A 1 453 ? -2.609 -47.306 -6.402 1.00 51.75 453 ARG A CA 1
ATOM 3509 C C . ARG A 1 453 ? -1.233 -46.996 -5.827 1.00 51.75 453 ARG A C 1
ATOM 3511 O O . ARG A 1 453 ? -0.353 -47.842 -5.951 1.00 51.75 453 ARG A O 1
ATOM 3518 N N . ASP A 1 454 ? -1.044 -45.840 -5.196 1.00 46.72 454 ASP A N 1
ATOM 3519 C CA . ASP A 1 454 ? 0.289 -45.398 -4.791 1.00 46.72 454 ASP A CA 1
ATOM 3520 C C . ASP A 1 454 ? 0.484 -45.388 -3.269 1.00 46.72 454 ASP A C 1
ATOM 3522 O O . ASP A 1 454 ? 0.525 -44.355 -2.606 1.00 46.72 454 ASP A O 1
ATOM 3526 N N . SER A 1 455 ? 0.599 -46.584 -2.692 1.00 46.66 455 SER A N 1
ATOM 3527 C CA . SER A 1 455 ? 1.001 -46.767 -1.294 1.00 46.66 455 SER A CA 1
ATOM 3528 C C . SER A 1 455 ? 2.527 -46.732 -1.102 1.00 46.66 455 SER A C 1
ATOM 3530 O O . SER A 1 455 ? 3.001 -47.110 -0.031 1.00 46.66 455 SER A O 1
ATOM 3532 N N . ARG A 1 456 ? 3.313 -46.367 -2.133 1.00 48.12 456 ARG A N 1
ATOM 3533 C CA . ARG A 1 456 ? 4.789 -46.441 -2.116 1.00 48.12 456 ARG A CA 1
ATOM 3534 C C . ARG A 1 456 ? 5.497 -45.096 -2.278 1.00 48.12 456 ARG A C 1
ATOM 3536 O O . ARG A 1 456 ? 6.676 -45.021 -1.944 1.00 48.12 456 ARG A O 1
ATOM 3543 N N . VAL A 1 457 ? 4.816 -44.024 -2.683 1.00 45.03 457 VAL A N 1
ATOM 3544 C CA . VAL A 1 457 ? 5.393 -42.668 -2.665 1.00 45.03 457 VAL A CA 1
ATOM 3545 C C . VAL A 1 457 ? 5.088 -41.979 -1.329 1.00 45.03 457 VAL A C 1
ATOM 3547 O O . VAL A 1 457 ? 4.296 -41.047 -1.226 1.00 45.03 457 VAL A O 1
ATOM 3550 N N . THR A 1 458 ? 5.743 -42.435 -0.259 1.00 42.03 458 THR A N 1
ATOM 3551 C CA . THR A 1 458 ? 5.907 -41.634 0.965 1.00 42.03 458 THR A CA 1
ATOM 3552 C C . THR A 1 458 ? 7.207 -40.850 0.862 1.00 42.03 458 THR A C 1
ATOM 3554 O O . THR A 1 458 ? 8.233 -41.228 1.420 1.00 42.03 458 THR A O 1
ATOM 3557 N N . GLY A 1 459 ? 7.167 -39.760 0.108 1.00 40.97 459 GLY A N 1
ATOM 3558 C CA . GLY A 1 459 ? 8.275 -38.825 -0.002 1.00 40.97 459 GLY A CA 1
ATOM 3559 C C . GLY A 1 459 ? 7.750 -37.482 -0.462 1.00 40.97 459 GLY A C 1
ATOM 3560 O O . GLY A 1 459 ? 7.777 -37.175 -1.648 1.00 40.97 459 GLY A O 1
ATOM 3561 N N . VAL A 1 460 ? 7.237 -36.689 0.479 1.00 41.69 460 VAL A N 1
ATOM 3562 C CA . VAL A 1 460 ? 7.084 -35.247 0.261 1.00 41.69 460 VAL A CA 1
ATOM 3563 C C . VAL A 1 460 ? 8.470 -34.718 -0.148 1.00 41.69 460 VAL A C 1
ATOM 3565 O O . VAL A 1 460 ? 9.444 -35.080 0.519 1.00 41.69 460 VAL A O 1
ATOM 3568 N N . PRO A 1 461 ? 8.606 -33.925 -1.229 1.00 46.09 461 PRO A N 1
ATOM 3569 C CA . PRO A 1 461 ? 9.896 -33.367 -1.618 1.00 46.09 461 PRO A CA 1
ATOM 3570 C C . PRO A 1 461 ? 10.550 -32.681 -0.417 1.00 46.09 461 PRO A C 1
ATOM 3572 O O . PRO A 1 461 ? 9.888 -31.925 0.292 1.00 46.09 461 PRO A O 1
ATOM 3575 N N . SER A 1 462 ? 11.832 -32.945 -0.169 1.00 40.91 462 SER A N 1
ATOM 3576 C CA . SER A 1 462 ? 12.538 -32.520 1.053 1.00 40.91 462 SER A CA 1
ATOM 3577 C C . SER A 1 462 ? 12.518 -31.007 1.310 1.00 40.91 462 SER A C 1
ATOM 3579 O O . SER A 1 462 ? 12.712 -30.568 2.437 1.00 40.91 462 SER A O 1
ATOM 3581 N N . TRP A 1 463 ? 12.230 -30.193 0.294 1.00 40.94 463 TRP A N 1
ATOM 3582 C CA . TRP A 1 463 ? 12.080 -28.742 0.412 1.00 40.94 463 TRP A CA 1
ATOM 3583 C C . TRP A 1 463 ? 10.698 -28.287 0.934 1.00 40.94 463 TRP A C 1
ATOM 3585 O O . TRP A 1 463 ? 10.500 -27.099 1.173 1.00 40.94 463 TRP A O 1
ATOM 3595 N N . TRP A 1 464 ? 9.752 -29.208 1.157 1.00 39.25 464 TRP A N 1
ATOM 3596 C CA . TRP A 1 464 ? 8.389 -28.959 1.665 1.00 39.25 464 TRP A CA 1
ATOM 3597 C C . TRP A 1 464 ? 8.202 -29.401 3.141 1.00 39.25 464 TRP A C 1
ATOM 3599 O O . TRP A 1 464 ? 7.085 -29.582 3.630 1.00 39.25 464 TRP A O 1
ATOM 3609 N N . ASP A 1 465 ? 9.308 -29.535 3.883 1.00 43.78 465 ASP A N 1
ATOM 3610 C CA . ASP A 1 465 ? 9.403 -30.041 5.266 1.00 43.78 465 ASP A CA 1
ATOM 3611 C C . ASP A 1 465 ? 8.929 -29.123 6.441 1.00 43.78 465 ASP A C 1
ATOM 3613 O O . ASP A 1 465 ? 9.052 -29.538 7.595 1.00 43.78 465 ASP A O 1
ATOM 3617 N N . PRO A 1 466 ? 8.325 -27.919 6.282 1.00 41.16 466 PRO A N 1
ATOM 3618 C CA . PRO A 1 466 ? 7.781 -27.203 7.449 1.00 41.16 466 PRO A CA 1
ATOM 3619 C C . PRO A 1 466 ? 6.570 -27.898 8.099 1.00 41.16 466 PRO A C 1
ATOM 3621 O O . PRO A 1 466 ? 6.330 -27.758 9.299 1.00 41.16 466 PRO A O 1
ATOM 3624 N N . VAL A 1 467 ? 5.787 -28.655 7.320 1.00 37.25 467 VAL A N 1
ATOM 3625 C CA . VAL A 1 467 ? 4.508 -29.240 7.770 1.00 37.25 467 VAL A CA 1
ATOM 3626 C C . VAL A 1 467 ? 4.712 -30.561 8.520 1.00 37.25 467 VAL A C 1
ATOM 3628 O O . VAL A 1 467 ? 4.041 -30.821 9.518 1.00 37.25 467 VAL A O 1
ATOM 3631 N N . SER A 1 468 ? 5.672 -31.383 8.101 1.00 44.78 468 SER A N 1
ATOM 3632 C CA . SER A 1 468 ? 6.036 -32.652 8.750 1.00 44.78 468 SER A CA 1
ATOM 3633 C C . SER A 1 468 ? 6.684 -32.439 10.116 1.00 44.78 468 SER A C 1
ATOM 3635 O O . SER A 1 468 ? 6.362 -33.159 11.064 1.00 44.78 468 SER A O 1
ATOM 3637 N N . VAL A 1 469 ? 7.545 -31.425 10.247 1.00 46.41 469 VAL A N 1
ATOM 3638 C CA . VAL A 1 469 ? 8.142 -31.025 11.532 1.00 46.41 469 VAL A CA 1
ATOM 3639 C C . VAL A 1 469 ? 7.069 -30.517 12.500 1.00 46.41 469 VAL A C 1
ATOM 3641 O O . VAL A 1 469 ? 7.084 -30.874 13.678 1.00 46.41 469 VAL A O 1
ATOM 3644 N N . PHE A 1 470 ? 6.091 -29.753 12.003 1.00 41.69 470 PHE A N 1
ATOM 3645 C CA . PHE A 1 470 ? 4.954 -29.280 12.797 1.00 41.69 470 PHE A CA 1
ATOM 3646 C C . PHE A 1 470 ? 4.071 -30.438 13.299 1.00 41.69 470 PHE A C 1
ATOM 3648 O O . PHE A 1 470 ? 3.738 -30.494 14.481 1.00 41.69 470 PHE A O 1
ATOM 3655 N N . LEU A 1 471 ? 3.754 -31.411 12.438 1.00 39.88 471 LEU A N 1
ATOM 3656 C CA . LEU A 1 471 ? 2.905 -32.554 12.799 1.00 39.88 471 LEU A CA 1
ATOM 3657 C C . LEU A 1 471 ? 3.594 -33.553 13.743 1.00 39.88 471 LEU A C 1
ATOM 3659 O O . LEU A 1 471 ? 2.933 -34.113 14.615 1.00 39.88 471 LEU A O 1
ATOM 3663 N N . LYS A 1 472 ? 4.914 -33.750 13.629 1.00 48.72 472 LYS A N 1
ATOM 3664 C CA . LYS A 1 472 ? 5.674 -34.615 14.552 1.00 48.72 472 LYS A CA 1
ATOM 3665 C C . LYS A 1 472 ? 5.794 -34.025 15.960 1.00 48.72 472 LYS A C 1
ATOM 3667 O O . LYS A 1 472 ? 5.871 -34.779 16.925 1.00 48.72 472 LYS A O 1
ATOM 3672 N N . LYS A 1 473 ? 5.794 -32.694 16.094 1.00 46.22 473 LYS A N 1
ATOM 3673 C CA . LYS A 1 473 ? 5.976 -32.010 17.385 1.00 46.22 473 LYS A CA 1
ATOM 3674 C C . LYS A 1 473 ? 4.708 -31.986 18.253 1.00 46.22 473 LYS A C 1
ATOM 3676 O O . LYS A 1 473 ? 4.819 -31.911 19.471 1.00 46.22 473 LYS A O 1
ATOM 3681 N N . GLU A 1 474 ? 3.526 -32.103 17.645 1.00 41.12 474 GLU A N 1
ATOM 3682 C CA . GLU A 1 474 ? 2.223 -32.014 18.334 1.00 41.12 474 GLU A CA 1
ATOM 3683 C C . GLU A 1 474 ? 1.577 -33.379 18.659 1.00 41.12 474 GLU A C 1
ATOM 3685 O O . GLU A 1 474 ? 0.576 -33.439 19.372 1.00 41.12 474 GLU A O 1
ATOM 3690 N N . GLN A 1 475 ? 2.145 -34.503 18.202 1.00 42.31 475 GLN A N 1
ATOM 3691 C CA . GLN A 1 475 ? 1.582 -35.837 18.467 1.00 42.31 475 GLN A CA 1
ATOM 3692 C C . GLN A 1 475 ? 1.762 -36.452 19.876 1.00 42.31 475 GLN A C 1
ATOM 3694 O O . GLN A 1 475 ? 1.034 -37.407 20.149 1.00 42.31 475 GLN A O 1
ATOM 3699 N N . PRO A 1 476 ? 2.588 -35.966 20.831 1.00 40.53 476 PRO A N 1
ATOM 3700 C CA . PRO A 1 476 ? 2.646 -36.616 22.148 1.00 40.53 476 PRO A CA 1
ATOM 3701 C C . PRO A 1 476 ? 1.418 -36.375 23.046 1.00 40.53 476 PRO A C 1
ATOM 3703 O O . PRO A 1 476 ? 1.365 -36.929 24.140 1.00 40.53 476 PRO A O 1
ATOM 3706 N N . ARG A 1 477 ? 0.455 -35.524 22.652 1.00 40.22 477 ARG A N 1
ATOM 3707 C CA . ARG A 1 477 ? -0.626 -35.045 23.544 1.00 40.22 477 ARG A CA 1
ATOM 3708 C C . ARG A 1 477 ? -2.028 -35.580 23.260 1.00 40.22 477 ARG A C 1
ATOM 3710 O O . ARG A 1 477 ? -2.962 -35.189 23.953 1.00 40.22 477 ARG A O 1
ATOM 3717 N N . LEU A 1 478 ? -2.194 -36.489 22.305 1.00 36.88 478 LEU A N 1
ATOM 3718 C CA . LEU A 1 478 ? -3.471 -37.172 22.102 1.00 36.88 478 LEU A CA 1
ATOM 3719 C C . LEU A 1 478 ? -3.351 -38.600 22.624 1.00 36.88 478 LEU A C 1
ATOM 3721 O O . LEU A 1 478 ? -2.611 -39.422 22.087 1.00 36.88 478 LEU A O 1
ATOM 3725 N N . GLY A 1 479 ? -4.050 -38.846 23.732 1.00 34.97 479 GLY A N 1
ATOM 3726 C CA . GLY A 1 479 ? -4.174 -40.155 24.349 1.00 34.97 479 GLY A CA 1
ATOM 3727 C C . GLY A 1 479 ? -4.655 -41.210 23.357 1.00 34.97 479 GLY A C 1
ATOM 3728 O O . GLY A 1 479 ? -5.274 -40.911 22.336 1.00 34.97 479 GLY A O 1
ATOM 3729 N N . ARG A 1 480 ? -4.327 -42.461 23.682 1.00 38.94 480 ARG A N 1
ATOM 3730 C CA . ARG A 1 480 ? -4.703 -43.678 22.960 1.00 38.94 480 ARG A CA 1
ATOM 3731 C C . ARG A 1 480 ? -6.225 -43.789 22.792 1.00 38.94 480 ARG A C 1
ATOM 3733 O O . ARG A 1 480 ? -6.871 -44.528 23.521 1.00 38.94 480 ARG A O 1
ATOM 3740 N N . GLU A 1 481 ? -6.776 -43.153 21.772 1.00 32.47 481 GLU A N 1
ATOM 3741 C CA . GLU A 1 481 ? -7.985 -43.627 21.112 1.00 32.47 481 GLU A CA 1
ATOM 3742 C C . GLU A 1 481 ? -7.624 -44.033 19.692 1.00 32.47 481 GLU A C 1
ATOM 3744 O O . GLU A 1 481 ? -7.050 -43.279 18.905 1.00 32.47 481 GLU A O 1
ATOM 3749 N N . ARG A 1 482 ? -7.916 -45.295 19.385 1.00 35.97 482 ARG A N 1
ATOM 3750 C CA . ARG A 1 482 ? -7.650 -45.929 18.099 1.00 35.97 482 ARG A CA 1
ATOM 3751 C C . ARG A 1 482 ? -8.660 -45.399 17.077 1.00 35.97 482 ARG A C 1
ATOM 3753 O O . ARG A 1 482 ? -9.588 -46.096 16.685 1.00 35.97 482 ARG A O 1
ATOM 3760 N N . ILE A 1 483 ? -8.488 -44.152 16.649 1.00 30.88 483 ILE A N 1
ATOM 3761 C CA . ILE A 1 483 ? -9.244 -43.581 15.538 1.00 30.88 483 ILE A CA 1
ATOM 3762 C C . ILE A 1 483 ? -8.682 -44.190 14.246 1.00 30.88 483 ILE A C 1
ATOM 3764 O O . ILE A 1 483 ? -7.631 -43.795 13.745 1.00 30.88 483 ILE A O 1
ATOM 3768 N N . THR A 1 484 ? -9.379 -45.184 13.693 1.00 33.59 484 THR A N 1
ATOM 3769 C CA . THR A 1 484 ? -9.128 -45.726 12.348 1.00 33.59 484 THR A CA 1
ATOM 3770 C C . THR A 1 484 ? -9.701 -44.788 11.283 1.00 33.59 484 THR A C 1
ATOM 3772 O O . THR A 1 484 ? -10.565 -45.150 10.493 1.00 33.59 484 THR A O 1
ATOM 3775 N N . THR A 1 485 ? -9.219 -43.547 11.227 1.00 33.09 485 THR A N 1
ATOM 3776 C CA . THR A 1 485 ? -9.507 -42.661 10.092 1.00 33.09 485 THR A CA 1
ATOM 3777 C C . THR A 1 485 ? -8.398 -42.804 9.064 1.00 33.09 485 THR A C 1
ATOM 3779 O O . THR A 1 485 ? -7.286 -42.317 9.265 1.00 33.09 485 THR A O 1
ATOM 3782 N N . ARG A 1 486 ? -8.707 -43.472 7.946 1.00 31.44 486 ARG A N 1
ATOM 3783 C CA . ARG A 1 486 ? -7.912 -43.375 6.713 1.00 31.44 486 ARG A CA 1
ATOM 3784 C C . ARG A 1 486 ? -7.693 -41.887 6.378 1.00 31.44 486 ARG A C 1
ATOM 3786 O O . ARG A 1 486 ? -8.671 -41.136 6.410 1.00 31.44 486 ARG A O 1
ATOM 3793 N N . PRO A 1 487 ? -6.469 -41.441 6.050 1.00 35.62 487 PRO A N 1
ATOM 3794 C CA . PRO A 1 487 ? -6.245 -40.059 5.645 1.00 35.62 487 PRO A CA 1
ATOM 3795 C C . PRO A 1 487 ? -6.926 -39.786 4.289 1.00 35.62 487 PRO A C 1
ATOM 3797 O O . PRO A 1 487 ? -6.939 -40.667 3.422 1.00 35.62 487 PRO A O 1
ATOM 3800 N N . PRO A 1 488 ? -7.506 -38.592 4.073 1.00 37.06 488 PRO A N 1
ATOM 3801 C CA . PRO A 1 488 ? -8.174 -38.280 2.821 1.00 37.06 488 PRO A CA 1
ATOM 3802 C C . PRO A 1 488 ? -7.153 -37.861 1.754 1.00 37.06 488 PRO A C 1
ATOM 3804 O O . PRO A 1 488 ? -6.667 -36.740 1.787 1.00 37.06 488 PRO A O 1
ATOM 3807 N N . GLY A 1 489 ? -6.911 -38.754 0.788 1.00 36.62 489 GLY A N 1
ATOM 3808 C CA . GLY A 1 489 ? -6.504 -38.461 -0.598 1.00 36.62 489 GLY A CA 1
ATOM 3809 C C . GLY A 1 489 ? -5.108 -37.867 -0.851 1.00 36.62 489 GLY A C 1
ATOM 3810 O O . GLY A 1 489 ? -4.652 -36.961 -0.165 1.00 36.62 489 GLY A O 1
ATOM 3811 N N . GLY A 1 490 ? -4.448 -38.344 -1.910 1.00 36.66 490 GLY A N 1
ATOM 3812 C CA . GLY A 1 490 ? -3.240 -37.736 -2.478 1.00 36.66 490 GLY A CA 1
ATOM 3813 C C . GLY A 1 490 ? -3.567 -36.838 -3.676 1.00 36.66 490 GLY A C 1
ATOM 3814 O O . GLY A 1 490 ? -4.524 -37.094 -4.408 1.00 36.66 490 GLY A O 1
ATOM 3815 N N . VAL A 1 491 ? -2.773 -35.786 -3.875 1.00 34.00 491 VAL A N 1
ATOM 3816 C CA . VAL A 1 491 ? -2.836 -34.896 -5.045 1.00 34.00 491 VAL A CA 1
ATOM 3817 C C . VAL A 1 491 ? -1.754 -35.326 -6.034 1.00 34.00 491 VAL A C 1
ATOM 3819 O O . VAL A 1 491 ? -0.603 -35.486 -5.635 1.00 34.00 491 VAL A O 1
ATOM 3822 N N . VAL A 1 492 ? -2.108 -35.493 -7.311 1.00 39.22 492 VAL A N 1
ATOM 3823 C CA . VAL A 1 492 ? -1.148 -35.783 -8.389 1.00 39.22 492 VAL A CA 1
ATOM 3824 C C . VAL A 1 492 ? -1.001 -34.552 -9.280 1.00 39.22 492 VAL A C 1
ATOM 3826 O O . VAL A 1 492 ? -1.996 -33.992 -9.744 1.00 39.22 492 VAL A O 1
ATOM 3829 N N . CYS A 1 493 ? 0.244 -34.151 -9.531 1.00 33.84 493 CYS A N 1
ATOM 3830 C CA . CYS A 1 493 ? 0.591 -33.092 -10.474 1.00 33.84 493 CYS A CA 1
ATOM 3831 C C . CYS A 1 493 ? 1.171 -33.719 -11.747 1.00 33.84 493 CYS A C 1
ATOM 3833 O O . CYS A 1 493 ? 2.267 -34.271 -11.708 1.00 33.84 493 CYS A O 1
ATOM 3835 N N . GLU A 1 494 ? 0.480 -33.593 -12.880 1.00 38.56 494 GLU A N 1
ATOM 3836 C CA . GLU A 1 494 ? 1.022 -33.961 -14.194 1.00 38.56 494 GLU A CA 1
ATOM 3837 C C . GLU A 1 494 ? 1.165 -32.723 -15.081 1.00 38.56 494 GLU A C 1
ATOM 3839 O O . GLU A 1 494 ? 0.245 -31.916 -15.221 1.00 38.56 494 GLU A O 1
ATOM 3844 N N . ALA A 1 495 ? 2.325 -32.586 -15.720 1.00 36.00 495 ALA A N 1
ATOM 3845 C CA . ALA A 1 495 ? 2.503 -31.640 -16.808 1.00 36.00 495 ALA A CA 1
ATOM 3846 C C . ALA A 1 495 ? 1.923 -32.251 -18.089 1.00 36.00 495 ALA A C 1
ATOM 3848 O O . ALA A 1 495 ? 2.340 -33.336 -18.488 1.00 36.00 495 ALA A O 1
ATOM 3849 N N . LEU A 1 496 ? 1.017 -31.546 -18.775 1.00 39.03 496 LEU A N 1
ATOM 3850 C CA . LEU A 1 496 ? 0.558 -31.962 -20.102 1.00 39.03 496 LEU A CA 1
ATOM 3851 C C . LEU A 1 496 ? 1.756 -32.015 -21.063 1.00 39.03 496 LEU A C 1
ATOM 3853 O O . LEU A 1 496 ? 2.285 -30.987 -21.495 1.00 39.03 496 LEU A O 1
ATOM 3857 N N . GLY A 1 497 ? 2.211 -33.227 -21.376 1.00 34.88 497 GLY A N 1
ATOM 3858 C CA . GLY A 1 497 ? 3.041 -33.473 -22.546 1.00 34.88 497 GLY A CA 1
ATOM 3859 C C . GLY A 1 497 ? 2.212 -33.202 -23.798 1.00 34.88 497 GLY A C 1
ATOM 3860 O O . GLY A 1 497 ? 1.023 -33.521 -23.834 1.00 34.88 497 GLY A O 1
ATOM 3861 N N . ARG A 1 498 ? 2.822 -32.606 -24.829 1.00 38.84 498 ARG A N 1
ATOM 3862 C CA . ARG A 1 498 ? 2.200 -32.479 -26.154 1.00 38.84 498 ARG A CA 1
ATOM 3863 C C . ARG A 1 498 ? 1.894 -33.886 -26.670 1.00 38.84 498 ARG A C 1
ATOM 3865 O O . ARG A 1 498 ? 2.777 -34.575 -27.173 1.00 38.84 498 ARG A O 1
ATOM 3872 N N . GLY A 1 499 ? 0.650 -34.325 -26.502 1.00 32.22 499 GLY A N 1
ATOM 3873 C CA . GLY A 1 499 ? 0.159 -35.571 -27.064 1.00 32.22 499 GLY A CA 1
ATOM 3874 C C . GLY A 1 499 ? 0.180 -35.468 -28.581 1.00 32.22 499 GLY A C 1
ATOM 3875 O O . GLY A 1 499 ? -0.676 -34.821 -29.179 1.00 32.22 499 GLY A O 1
ATOM 3876 N N . VAL A 1 500 ? 1.170 -36.103 -29.204 1.00 34.31 500 VAL A N 1
ATOM 3877 C CA . VAL A 1 500 ? 1.151 -36.407 -30.633 1.00 34.31 500 VAL A CA 1
ATOM 3878 C C . VAL A 1 500 ? -0.076 -37.284 -30.878 1.00 34.31 500 VAL A C 1
ATOM 3880 O O . VAL A 1 500 ? -0.112 -38.449 -30.481 1.00 34.31 500 VAL A O 1
ATOM 3883 N N . LEU A 1 501 ? -1.101 -36.711 -31.511 1.00 31.75 501 LEU A N 1
ATOM 3884 C CA . LEU A 1 501 ? -2.256 -37.432 -32.037 1.00 31.75 501 LEU A CA 1
ATOM 3885 C C . LEU A 1 501 ? -1.768 -38.447 -33.080 1.00 31.75 501 LEU A C 1
ATOM 3887 O O . LEU A 1 501 ? -1.697 -38.157 -34.273 1.00 31.75 501 LEU A O 1
ATOM 3891 N N . ARG A 1 502 ? -1.444 -39.670 -32.647 1.00 34.19 502 ARG A N 1
ATOM 3892 C CA . ARG A 1 502 ? -1.355 -40.818 -33.555 1.00 34.19 502 ARG A CA 1
ATOM 3893 C C . ARG A 1 502 ? -2.766 -41.125 -34.058 1.00 34.19 502 ARG A C 1
ATOM 3895 O O . ARG A 1 502 ? -3.521 -41.863 -33.427 1.00 34.19 502 ARG A O 1
ATOM 3902 N N . ARG A 1 503 ? -3.126 -40.542 -35.206 1.00 31.38 503 ARG A N 1
ATOM 3903 C CA . ARG A 1 503 ? -4.284 -40.957 -36.006 1.00 31.38 503 ARG A CA 1
ATOM 3904 C C . ARG A 1 503 ? -4.106 -42.431 -36.386 1.00 31.38 503 ARG A C 1
ATOM 3906 O O . ARG A 1 503 ? -3.184 -42.772 -37.120 1.00 31.38 503 ARG A O 1
ATOM 3913 N N . ARG A 1 504 ? -4.998 -43.304 -35.910 1.00 31.58 504 ARG A N 1
ATOM 3914 C CA . ARG A 1 504 ? -5.233 -44.608 -36.548 1.00 31.58 504 ARG A CA 1
ATOM 3915 C C . ARG A 1 504 ? -6.054 -44.383 -37.827 1.00 31.58 504 ARG A C 1
ATOM 3917 O O . ARG A 1 504 ? -6.989 -43.579 -37.784 1.00 31.58 504 ARG A O 1
ATOM 3924 N N . PRO A 1 505 ? -5.749 -45.065 -38.942 1.00 32.03 505 PRO A N 1
ATOM 3925 C CA . PRO A 1 505 ? -6.519 -44.922 -40.168 1.00 32.03 505 PRO A CA 1
ATOM 3926 C C . PRO A 1 505 ? -7.877 -45.612 -39.996 1.00 32.03 505 PRO A C 1
ATOM 3928 O O . PRO A 1 505 ? -7.948 -46.790 -39.649 1.00 32.03 505 PRO A O 1
ATOM 3931 N N . ARG A 1 506 ? -8.966 -44.868 -40.220 1.00 32.31 506 ARG A N 1
ATOM 3932 C CA . ARG A 1 506 ? -10.301 -45.441 -40.413 1.00 32.31 506 ARG A CA 1
ATOM 3933 C C . ARG A 1 506 ? -10.416 -45.878 -41.868 1.00 32.31 506 ARG A C 1
ATOM 3935 O O . ARG A 1 506 ? -10.352 -45.049 -42.771 1.00 32.31 506 ARG A O 1
ATOM 3942 N N . THR A 1 507 ? -10.581 -47.177 -42.065 1.00 32.44 507 THR A N 1
ATOM 3943 C CA . THR A 1 507 ? -10.989 -47.779 -43.328 1.00 32.44 507 THR A CA 1
ATOM 3944 C C . THR A 1 507 ? -12.399 -47.327 -43.697 1.00 32.44 507 THR A C 1
ATOM 3946 O O . THR A 1 507 ? -13.315 -47.263 -42.877 1.00 32.44 507 THR A O 1
ATOM 3949 N N . THR A 1 508 ? -12.531 -46.969 -44.964 1.00 35.50 508 THR A N 1
ATOM 3950 C CA . THR A 1 508 ? -13.738 -46.555 -45.665 1.00 35.50 508 THR A CA 1
ATOM 3951 C C . THR A 1 508 ? -14.704 -47.724 -45.847 1.00 35.50 508 THR A C 1
ATOM 3953 O O . THR A 1 508 ? -14.324 -48.794 -46.316 1.00 35.50 508 THR A O 1
ATOM 3956 N N . ARG A 1 509 ? -15.994 -47.495 -45.580 1.00 29.58 509 ARG A N 1
ATOM 3957 C CA . ARG A 1 509 ? -17.078 -48.233 -46.241 1.00 29.58 509 ARG A CA 1
ATOM 3958 C C . ARG A 1 509 ? -18.228 -47.275 -46.549 1.00 29.58 509 ARG A C 1
ATOM 3960 O O . ARG A 1 509 ? -18.924 -46.810 -45.654 1.00 29.58 509 ARG A O 1
ATOM 3967 N N . ARG A 1 510 ? -18.360 -46.957 -47.840 1.00 32.28 510 ARG A N 1
ATOM 3968 C CA . ARG A 1 510 ? -19.557 -46.400 -48.484 1.00 32.28 510 ARG A CA 1
ATOM 3969 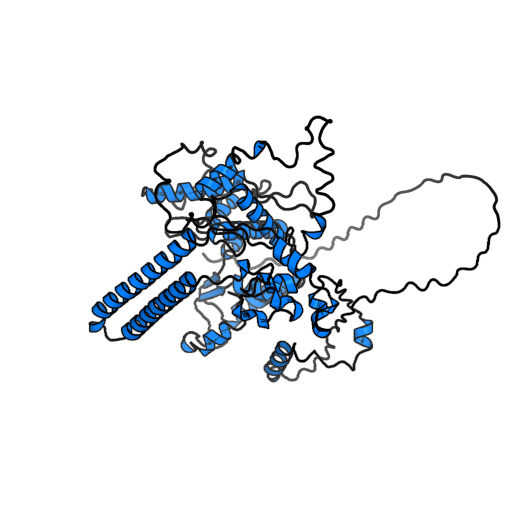C C . ARG A 1 510 ? -20.551 -47.538 -48.713 1.00 32.28 510 ARG A C 1
ATOM 3971 O O . ARG A 1 510 ? -20.111 -48.555 -49.235 1.00 32.28 510 ARG A O 1
ATOM 3978 N N . VAL A 1 511 ? -21.843 -47.310 -48.459 1.00 30.53 511 VAL A N 1
ATOM 3979 C CA . VAL A 1 511 ? -22.959 -47.770 -49.313 1.00 30.53 511 VAL A CA 1
ATOM 3980 C C . VAL A 1 511 ? -24.103 -46.739 -49.240 1.00 30.53 511 VAL A C 1
ATOM 3982 O O . VAL A 1 511 ? -24.387 -46.196 -48.176 1.00 30.53 511 VAL A O 1
ATOM 3985 N N . CYS A 1 512 ? -24.668 -46.469 -50.422 1.00 28.34 512 CYS A N 1
ATOM 3986 C CA . CYS A 1 512 ? -25.826 -45.663 -50.845 1.00 28.34 512 CYS A CA 1
ATOM 3987 C C . CYS A 1 512 ? -27.084 -45.783 -49.953 1.00 28.34 512 CYS A C 1
ATOM 3989 O O . CYS A 1 512 ? -27.338 -46.845 -49.402 1.00 28.34 512 CYS A O 1
ATOM 3991 N N . ALA A 1 513 ? -27.804 -44.699 -49.635 1.00 30.72 513 ALA A N 1
ATOM 3992 C CA . ALA A 1 513 ? -28.769 -43.907 -50.427 1.00 30.72 513 ALA A CA 1
ATOM 3993 C C . ALA A 1 513 ? -30.135 -44.590 -50.650 1.00 30.72 513 ALA A C 1
ATOM 3995 O O . ALA A 1 513 ? -30.212 -45.501 -51.462 1.00 30.72 513 ALA A O 1
ATOM 3996 N N . SER A 1 514 ? -31.192 -44.063 -50.007 1.00 28.59 514 SER A N 1
ATOM 3997 C CA . SER A 1 514 ? -32.505 -43.761 -50.619 1.00 28.59 514 SER A CA 1
ATOM 3998 C C . SER A 1 514 ? -33.541 -43.258 -49.590 1.00 28.59 514 SER A C 1
ATOM 4000 O O . SER A 1 514 ? -33.867 -43.960 -48.643 1.00 28.59 514 SER A O 1
ATOM 4002 N N . GLN A 1 515 ? -34.071 -42.063 -49.873 1.00 28.94 515 GLN A N 1
ATOM 4003 C CA . GLN A 1 515 ? -35.497 -41.690 -49.899 1.00 28.94 515 GLN A CA 1
ATOM 4004 C C . GLN A 1 515 ? -36.402 -41.682 -48.639 1.00 28.94 515 GLN A C 1
ATOM 4006 O O . GLN A 1 515 ? -36.718 -42.703 -48.048 1.00 28.94 515 GLN A O 1
ATOM 4011 N N . LEU A 1 516 ? -36.986 -40.481 -48.470 1.00 29.08 516 LEU A N 1
ATOM 4012 C CA . LEU A 1 516 ? -38.406 -40.139 -48.261 1.00 29.08 516 LEU A CA 1
ATOM 4013 C C . LEU A 1 516 ? -39.028 -40.031 -46.853 1.00 29.08 516 LEU A C 1
ATOM 4015 O O . LEU A 1 516 ? -39.001 -40.938 -46.034 1.00 29.08 516 LEU A O 1
ATOM 4019 N N . ALA A 1 517 ? -39.766 -38.914 -46.763 1.00 28.05 517 ALA A N 1
ATOM 4020 C CA . ALA A 1 517 ? -41.027 -38.661 -46.067 1.00 28.05 517 ALA A CA 1
ATOM 4021 C C . ALA A 1 517 ? -40.973 -38.161 -44.616 1.00 28.05 517 ALA A C 1
ATOM 4023 O O . ALA A 1 517 ? -40.390 -38.759 -43.719 1.00 28.05 517 ALA A O 1
ATOM 4024 N N . GLY A 1 518 ? -41.619 -37.005 -44.428 1.00 26.59 518 GLY A N 1
ATOM 4025 C CA . GLY A 1 518 ? -41.750 -36.311 -43.160 1.00 26.59 518 GLY A CA 1
ATOM 4026 C C . GLY A 1 518 ? -42.754 -36.953 -42.208 1.00 26.59 518 GLY A C 1
ATOM 4027 O O . GLY A 1 518 ? -43.589 -37.757 -42.604 1.00 26.59 518 GLY A O 1
ATOM 4028 N N . ALA A 1 519 ? -42.708 -36.505 -40.959 1.00 28.14 519 ALA A N 1
ATOM 4029 C CA . ALA A 1 519 ? -43.876 -36.389 -40.100 1.00 28.14 519 ALA A CA 1
ATOM 4030 C C . ALA A 1 519 ? -43.525 -35.464 -38.934 1.00 28.14 519 ALA A C 1
ATOM 4032 O O . ALA A 1 519 ? -42.621 -35.729 -38.143 1.00 28.14 519 ALA A O 1
ATOM 4033 N N . SER A 1 520 ? -44.257 -34.360 -38.850 1.00 28.70 520 SER A N 1
ATOM 4034 C CA . SER A 1 520 ? -44.411 -33.550 -37.652 1.00 28.70 520 SER A CA 1
ATOM 4035 C C . SER A 1 520 ? -45.159 -34.352 -36.588 1.00 28.70 520 SER A C 1
ATOM 4037 O O . SER A 1 520 ? -46.269 -34.809 -36.856 1.00 28.70 520 SER A O 1
ATOM 4039 N N . VAL A 1 521 ? -44.615 -34.452 -35.375 1.00 29.55 521 VAL A N 1
ATOM 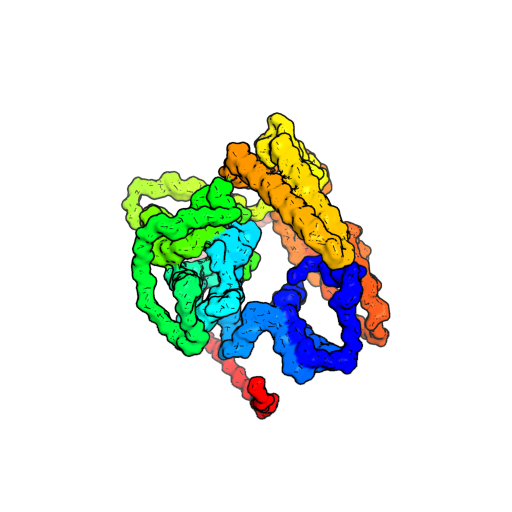4040 C CA . VAL A 1 521 ? -45.403 -34.804 -34.187 1.00 29.55 521 VAL A CA 1
ATOM 4041 C C . VAL A 1 521 ? -44.990 -33.894 -33.039 1.00 29.55 521 VAL A C 1
ATOM 4043 O O . VAL A 1 521 ? -43.841 -33.860 -32.605 1.00 29.55 521 VAL A O 1
ATOM 4046 N N . SER A 1 522 ? -45.967 -33.114 -32.604 1.00 26.98 522 SER A N 1
ATOM 4047 C CA . SER A 1 522 ? -45.989 -32.284 -31.412 1.00 26.98 522 SER A CA 1
ATOM 4048 C C . SER A 1 522 ? -46.454 -33.089 -30.190 1.00 26.98 522 SER A C 1
ATOM 4050 O O . SER A 1 522 ? -47.097 -34.126 -30.341 1.00 26.98 522 SER A O 1
ATOM 4052 N N . LEU A 1 523 ? -46.213 -32.499 -29.004 1.00 30.72 523 LEU A N 1
ATOM 4053 C CA . LEU A 1 523 ? -46.778 -32.766 -27.658 1.00 30.72 523 LEU A CA 1
ATOM 4054 C C . LEU A 1 523 ? -45.885 -33.566 -26.679 1.00 30.72 523 LEU A C 1
ATOM 4056 O O . LEU A 1 523 ? -45.123 -34.425 -27.104 1.00 30.72 523 LEU A O 1
ATOM 4060 N N . PRO A 1 524 ? -46.065 -33.409 -25.346 1.00 37.06 524 PRO A N 1
ATOM 4061 C CA . PRO A 1 524 ? -46.439 -32.201 -24.599 1.00 37.06 524 PRO A CA 1
ATOM 4062 C C . PRO A 1 524 ? -45.579 -31.943 -23.337 1.00 37.06 524 PRO A C 1
ATOM 4064 O O . PRO A 1 524 ? -44.924 -32.818 -22.777 1.00 37.06 524 PRO A O 1
ATOM 4067 N N . ARG A 1 525 ? -45.679 -30.704 -22.838 1.00 32.06 525 ARG A N 1
ATOM 4068 C CA . ARG A 1 525 ? -45.289 -30.269 -21.485 1.00 32.06 525 ARG A CA 1
ATOM 4069 C C . ARG A 1 525 ? -46.115 -30.983 -20.405 1.00 32.06 525 ARG A C 1
ATOM 4071 O O . ARG A 1 525 ? -47.337 -30.976 -20.524 1.00 32.06 525 ARG A O 1
ATOM 4078 N N . ARG A 1 526 ? -45.490 -31.382 -19.286 1.00 28.05 526 ARG A N 1
ATOM 4079 C CA . ARG A 1 526 ? -46.026 -31.188 -17.916 1.00 28.05 526 ARG A CA 1
ATOM 4080 C C . ARG A 1 526 ? -44.906 -31.087 -16.858 1.00 28.05 526 ARG A C 1
ATOM 4082 O O . ARG A 1 526 ? -43.859 -31.698 -17.046 1.00 28.05 526 ARG A O 1
ATOM 4089 N N . PRO A 1 527 ? -45.122 -30.312 -15.773 1.00 31.98 527 PRO A N 1
ATOM 4090 C CA . PRO A 1 527 ? -44.132 -30.016 -14.739 1.00 31.98 527 PRO A CA 1
ATOM 4091 C C . PRO A 1 527 ? -44.252 -30.964 -13.534 1.00 31.98 527 PRO A C 1
ATOM 4093 O O . PRO A 1 527 ? -45.355 -31.367 -13.164 1.00 31.98 527 PRO A O 1
ATOM 4096 N N . CYS A 1 528 ? -43.134 -31.254 -12.866 1.00 25.42 528 CYS A N 1
ATOM 4097 C CA . CYS A 1 528 ? -43.143 -31.885 -11.547 1.00 25.42 528 CYS A CA 1
ATOM 4098 C C . CYS A 1 528 ? -42.953 -30.819 -10.465 1.00 25.42 528 CYS A C 1
ATOM 4100 O O . CYS A 1 528 ? -41.860 -30.301 -10.252 1.00 25.42 528 CYS A O 1
ATOM 4102 N N . ILE A 1 529 ? -44.062 -30.515 -9.795 1.00 25.41 529 ILE A N 1
ATOM 4103 C CA . ILE A 1 529 ? -44.128 -29.885 -8.479 1.00 25.41 529 ILE A CA 1
ATOM 4104 C C . ILE A 1 529 ? -43.744 -30.960 -7.457 1.00 25.41 529 ILE A C 1
ATOM 4106 O O . ILE A 1 529 ? -44.366 -32.019 -7.434 1.00 25.41 529 ILE A O 1
ATOM 4110 N N . PHE A 1 530 ? -42.767 -30.687 -6.595 1.00 25.48 530 PHE A N 1
ATOM 4111 C CA . PHE A 1 530 ? -42.622 -31.402 -5.327 1.00 25.48 530 PHE A CA 1
ATOM 4112 C C . PHE A 1 530 ? -42.565 -30.381 -4.194 1.00 25.48 530 PHE A C 1
ATOM 4114 O O . PHE A 1 530 ? -41.566 -29.701 -3.978 1.00 25.48 530 PHE A O 1
ATOM 4121 N N . SER A 1 531 ? -43.701 -30.268 -3.510 1.00 23.09 531 SER A N 1
ATOM 4122 C CA . SER A 1 531 ? -43.828 -29.688 -2.181 1.00 23.09 531 SER A CA 1
ATOM 4123 C C . SER A 1 531 ? -43.453 -30.766 -1.168 1.00 23.09 531 SER A C 1
ATOM 4125 O O . SER A 1 531 ? -43.973 -31.880 -1.233 1.00 23.09 531 SER A O 1
ATOM 4127 N N . ALA A 1 532 ? -42.568 -30.437 -0.233 1.00 25.02 532 ALA A N 1
ATOM 4128 C CA . ALA A 1 532 ? -42.391 -31.195 0.996 1.00 25.02 532 ALA A CA 1
ATOM 4129 C C . ALA A 1 532 ? -42.309 -30.202 2.156 1.00 25.02 532 ALA A C 1
ATOM 4131 O O . ALA A 1 532 ? -41.246 -29.701 2.517 1.00 25.02 532 ALA A O 1
ATOM 4132 N N . SER A 1 533 ? -43.477 -29.896 2.717 1.00 22.50 533 SER A N 1
ATOM 4133 C CA . SER A 1 533 ? -43.610 -29.342 4.055 1.00 22.50 533 SER A CA 1
ATOM 4134 C C . SER A 1 533 ? -43.202 -30.407 5.069 1.00 22.50 533 SER A C 1
ATOM 4136 O O . SER A 1 533 ? -43.787 -31.488 5.101 1.00 22.50 533 SER A O 1
ATOM 4138 N N . MET A 1 534 ? -42.251 -30.089 5.943 1.00 22.94 534 MET A N 1
ATOM 4139 C CA . MET A 1 534 ? -42.100 -30.805 7.202 1.00 22.94 534 MET A CA 1
ATOM 4140 C C . MET A 1 534 ? -41.908 -29.790 8.326 1.00 22.94 534 MET A C 1
ATOM 4142 O O . MET A 1 534 ? -40.892 -29.110 8.430 1.00 22.94 534 MET A O 1
ATOM 4146 N N . ALA A 1 535 ? -42.962 -29.658 9.124 1.00 24.55 535 ALA A N 1
ATOM 4147 C CA . ALA A 1 535 ? -42.993 -28.911 10.365 1.00 24.55 535 ALA A CA 1
ATOM 4148 C C . ALA A 1 535 ? -42.309 -29.721 11.473 1.00 24.55 535 ALA A C 1
ATOM 4150 O O . ALA A 1 535 ? -42.579 -30.913 11.589 1.00 24.55 535 ALA A O 1
ATOM 4151 N N . LEU A 1 536 ? -41.521 -29.064 12.332 1.00 24.80 536 LEU A N 1
ATOM 4152 C CA . LEU A 1 536 ? -41.333 -29.466 13.732 1.00 24.80 536 LEU A CA 1
ATOM 4153 C C . LEU A 1 536 ? -40.784 -28.299 14.576 1.00 24.80 536 LEU A C 1
ATOM 4155 O O . LEU A 1 536 ? -39.600 -27.991 14.580 1.00 24.80 536 LEU A O 1
ATOM 4159 N N . ARG A 1 537 ? -41.736 -27.644 15.251 1.00 24.88 537 ARG A N 1
ATOM 4160 C CA . ARG A 1 537 ? -41.761 -27.204 16.660 1.00 24.88 537 ARG A CA 1
ATOM 4161 C C . ARG A 1 537 ? -40.469 -26.661 17.298 1.00 24.88 537 ARG A C 1
ATOM 4163 O O . ARG A 1 537 ? -39.596 -27.405 17.725 1.00 24.88 537 ARG A O 1
ATOM 4170 N N . SER A 1 538 ? -40.494 -25.345 17.500 1.00 24.23 538 SER A N 1
ATOM 4171 C CA . SER A 1 538 ? -40.467 -24.657 18.802 1.00 24.23 538 SER A CA 1
ATOM 4172 C C . SER A 1 538 ? -39.609 -25.246 19.930 1.00 24.23 538 SER A C 1
ATOM 4174 O O . SER A 1 538 ? -39.995 -26.236 20.541 1.00 24.23 538 SER A O 1
ATOM 4176 N N . HIS A 1 539 ? -38.566 -24.509 20.323 1.00 23.45 539 HIS A N 1
ATOM 4177 C CA . HIS A 1 539 ? -38.273 -24.199 21.728 1.00 23.45 539 HIS A CA 1
ATOM 4178 C C . HIS A 1 539 ? -37.741 -22.763 21.812 1.00 23.45 539 HIS A C 1
ATOM 4180 O O . HIS A 1 539 ? -36.592 -22.473 21.489 1.00 23.45 539 HIS A O 1
ATOM 4186 N N . SER A 1 540 ? -38.626 -21.857 22.220 1.00 24.23 540 SER A N 1
ATOM 4187 C CA . SER A 1 540 ? -38.295 -20.531 22.726 1.00 24.23 540 SER A CA 1
ATOM 4188 C C . SER A 1 540 ? -38.170 -20.643 24.239 1.00 24.23 540 SER A C 1
ATOM 4190 O O . SER A 1 540 ? -39.158 -20.995 24.874 1.00 24.23 540 SER A O 1
ATOM 4192 N N . ALA A 1 541 ? -37.010 -20.333 24.817 1.00 23.11 541 ALA A N 1
ATOM 4193 C CA . ALA A 1 541 ? -36.905 -19.874 26.203 1.00 23.11 541 ALA A CA 1
ATOM 4194 C C . ALA A 1 541 ? -35.480 -19.393 26.522 1.00 23.11 541 ALA A C 1
ATOM 4196 O O . ALA A 1 541 ? -34.514 -20.091 26.239 1.00 23.11 541 ALA A O 1
ATOM 4197 N N . LEU A 1 542 ? -35.424 -18.244 27.208 1.00 23.81 542 LEU A N 1
ATOM 4198 C CA . LEU A 1 542 ? -34.354 -17.755 28.093 1.00 23.81 542 LEU A CA 1
ATOM 4199 C C . LEU A 1 542 ? -33.134 -17.064 27.458 1.00 23.81 542 LEU A C 1
ATOM 4201 O O . LEU A 1 542 ? -32.088 -17.669 27.274 1.00 23.81 542 LEU A O 1
ATOM 4205 N N . LEU A 1 543 ? -33.252 -15.744 27.256 1.00 23.12 543 LEU A N 1
ATOM 4206 C CA . LEU A 1 543 ? -32.485 -14.730 28.014 1.00 23.12 543 LEU A CA 1
ATOM 4207 C C . LEU A 1 543 ? -32.872 -13.312 27.547 1.00 23.12 543 LEU A C 1
ATOM 4209 O O . LEU A 1 543 ? -32.253 -12.709 26.677 1.00 23.12 543 LEU A O 1
ATOM 4213 N N . ARG A 1 544 ? -33.941 -12.780 28.152 1.00 25.48 544 ARG A N 1
ATOM 4214 C CA . ARG A 1 544 ? -34.031 -11.353 28.498 1.00 25.48 544 ARG A CA 1
ATOM 4215 C C . ARG A 1 544 ? -33.388 -11.194 29.881 1.00 25.48 544 ARG A C 1
ATOM 4217 O O . ARG A 1 544 ? -33.450 -12.147 30.655 1.00 25.48 544 ARG A O 1
ATOM 4224 N N . CYS A 1 545 ? -32.865 -9.996 30.155 1.00 22.72 545 CYS A N 1
ATOM 4225 C CA . CYS A 1 545 ? -32.232 -9.502 31.394 1.00 22.72 545 CYS A CA 1
ATOM 4226 C C . CYS A 1 545 ? -30.696 -9.419 31.321 1.00 22.72 545 CYS A C 1
ATOM 4228 O O . CYS A 1 545 ? -30.005 -10.357 31.694 1.00 22.72 545 CYS A O 1
ATOM 4230 N N . PHE A 1 546 ? -30.142 -8.293 30.866 1.00 22.08 546 PHE A N 1
ATOM 4231 C CA . PHE A 1 546 ? -29.710 -7.157 31.700 1.00 22.08 546 PHE A CA 1
ATOM 4232 C C . PHE A 1 546 ? -28.982 -6.118 30.820 1.00 22.08 546 PHE A C 1
ATOM 4234 O O . PHE A 1 546 ? -28.384 -6.482 29.813 1.00 22.08 546 PHE A O 1
ATOM 4241 N N . VAL A 1 547 ? -29.143 -4.852 31.221 1.00 28.69 547 VAL A N 1
ATOM 4242 C CA . VAL A 1 547 ? -28.655 -3.567 30.670 1.00 28.69 547 VAL A CA 1
ATOM 4243 C C . VAL A 1 547 ? -27.340 -3.608 29.894 1.00 28.69 547 VAL A C 1
ATOM 4245 O O . VAL A 1 547 ? -26.352 -4.154 30.433 1.00 28.69 547 VAL A O 1
#

Organism: Prototheca wickerhamii (NCBI:txid3111)

Secondary structure (DSSP, 8-state):
---TTHHHHHHHH-GGGS----TT---SEEEEEHHHHHHHHHHH-SSHHHHHHHHHHHHHHHHHHH--SSEEEEESGGGGGGGS----HHHHHHHHHHHHHHHHHHH--SSSPPPTT--SSEETTEE-HHHHHHHHHHHTBTBS---SEEESTT-TTSPEEE-HHHHHHHHHHHHHHHHHHHTT----TT------SS-------TTSS-S--SS-TTTSPSP-HHHHHHHHHHHHHHHHHSS-S-TT----SPPPPHHHHHHHHHH--TTGGG--TT---S-TTSGGGTSTTTTTTHHHHTSPPPHHHHHHHHS-GGGGGGS-GGGGGGS-SSTT-TTHHHHPPPHHHHHHHHHHHHHHHHHHHHHHHTTS-GGGHHHHHHHHHHHHHHHHHHHHHHHHHHHHHS------HHHHHHHHHTS-GGGS-TTTGGGG-S-----EE--TTHHHH-SS-----GGGTHHHHHHHHHGGGS-------------EE---------PPPPPP---------------------------------------

Radius of gyration: 31.49 Å; chains: 1; bounding box: 73×78×88 Å

Sequence (547 aa):
MGIPGFNTWVRKQYPDAFVKLSPSEPVDHLYVDLACTLHVIIRKSTTEYQFHRRLHKRLDEYLEAFRPRKRLAVGGVWGRLLGLPQLTSAATTRLGLDVCLLAALASGNDYLPALQGISISGTEGRPGLWALHLDQYGSSVGQDCDQHLTEESGCPDRPLRIHRRRLAALLWRYYEQGRRLAAGETVSRTGVWMLGPEPQPIPPEPHLLDRRPPYDERRRGSPDIERYVEGLEWLVNMYYTGRVADYRFRYDVAAPTLLALVGGLAWGTPGARGASWSDESAPEGQANAKELDRNDTTSLVSGPLIPAACAVATLPMAARRHAARAVRHLMTDGDDSPLAHIFATCPTCVALCQNLQVANQRLREVRAQAAMPVDAYLEANSLEQEALAALAAAGRDFDQHVHDAHPYAPFPIGEIEAAVAAIPVGSYPAEERALAAFGKPLTLRYSREAAARDSRVTGVPSWWDPVSVFLKKEQPRLGRERITTRPPGGVVCEALGRGVLRRRPRTTRRVCASQLAGASVSLPRRPCIFSASMALRSHSALLRCFV

InterPro domains:
  IPR004859 Xrn1, N-terminal [PF03159] (1-73)
  IPR027073 5'-3' exoribonuclease [PTHR12341] (1-72)

pLDDT: mean 72.07, std 24.18, range [22.08, 97.44]